Protein AF-A0A0F9EQW7-F1 (afdb_monomer_lite)

Sequence (536 aa):
RAENLTVEPVPSEAGFVDAPAVGRGIKGFIRRNFTSRGDLPKTVHDRMIQRDGGVGVTERQIAFTLRDFRKAQRKVHGIGRGVPEGDRVVLDRALKGEIPIERIPEPFRPIITRMRNEVDTLSRRLIDSGAIEGELEATIEQNIGSYATRSYRVFDDPDWALKVSQDVRNKAKALLRSEFPNSSEEEIAGLIEALLYRGKEAGSPVGLMGKLGSKDLSILKRRKDIPPEIRALYGEHTDAKVNYARSATRMAHLIENHHFLTDVRREGLGEFFFEKPTVRGANQFKAQIASGGSKTLEPLNGLFTTPEIKRAFEEIGAPQQLPDWLRHYMKVNGFVKFSKTVLSMLTHVRNTTANVGFATANGLWRVTKSADALRAIGANTGITDIISSPKNITRWRDYFLKLQRLRVVDESARAGELGDVLADAIKGNLSDPGRSPAVRVLSVGSKFVKSLYRAEDDVWKVFAFENELARYGAAKPEWSVDRLEAHVAEIVRNTHPTYSLVPRGVKMLRRFPLVGNFVSFPSEVARTMYHTLRLT

Foldseek 3Di:
DDDDDDDDDDDDPDDDDDDPPVVVVVVLVCQQFQFLQRLDDPQLSVLVVLLVLLLLLLLLVLLLLLVLVVVLCCVPPNPPDDQPPVLQLVLQCVLQVVDPLVPHDPSCSVSSVVLLVLLLVLLVLCLVLPLDDDPVNVVSVVSRNHGQDWDFLLQPQLCLQVVQDPVLLVLQLVVVCVQCVPDDPVVSNVLLVLLSVVSPVDNDPVVSQDDDPPDGSVSCQDVNHHDPSSRSSRHTDSGNSLSSLVSSSVSSNSSSLSVSLVSCCVVPYVPFKYLDFDDDDPFTQAAQLADQPDSNNPPSHNITGGPRNSVVSVVVPDDPDDDVVLVVVCVVVVVVVCCVALVDPVNLVVLLVVLVVLCVLLVLDPVVLLVLLLLLLCLSLVVCVVVDDPVSSVVSSVVNSVCSSLVLADSPSCVASSVVSNVCSNVDPPPVVPQDPVVVVVVVVSSVSVSVVSSSQSSSSSSQLVSQLVVCCVVCVVDDPVRSSNVSSVLSPQQGQDQSSRGNNLVVLLSDPPRPNCSSVVSSVVRNVVSSVVVD

Organism: NCBI:txid412755

Structure (mmCIF, N/CA/C/O backbone):
data_AF-A0A0F9EQW7-F1
#
_entry.id   AF-A0A0F9EQW7-F1
#
loop_
_atom_site.group_PDB
_atom_site.id
_atom_site.type_symbol
_atom_site.label_atom_id
_atom_site.label_alt_id
_atom_site.label_comp_id
_atom_site.label_asym_id
_atom_site.label_entity_id
_atom_site.label_seq_id
_atom_site.pdbx_PDB_ins_code
_atom_site.Cartn_x
_atom_site.Cartn_y
_atom_site.Cartn_z
_atom_site.occupancy
_atom_site.B_iso_or_equiv
_atom_site.auth_seq_id
_atom_site.auth_comp_id
_atom_site.auth_asym_id
_atom_site.auth_atom_id
_atom_site.pdbx_PDB_model_num
ATOM 1 N N . ARG A 1 1 ? -16.877 -64.148 2.668 1.00 39.12 1 ARG A N 1
ATOM 2 C CA . ARG A 1 1 ? -16.999 -63.938 4.128 1.00 39.12 1 ARG A CA 1
ATOM 3 C C . ARG A 1 1 ? -16.546 -62.519 4.396 1.00 39.12 1 ARG A C 1
ATOM 5 O O . ARG A 1 1 ? -15.399 -62.214 4.116 1.00 39.12 1 ARG A O 1
ATOM 12 N N . ALA A 1 2 ? -17.491 -61.659 4.758 1.00 36.69 2 ALA A N 1
ATOM 13 C CA . ALA A 1 2 ? -17.244 -60.273 5.115 1.00 36.69 2 ALA A CA 1
ATOM 14 C C . ALA A 1 2 ? -16.645 -60.233 6.525 1.00 36.69 2 ALA A C 1
ATOM 16 O O . ALA A 1 2 ? -17.233 -60.808 7.438 1.00 36.69 2 ALA A O 1
ATOM 17 N N . GLU A 1 3 ? -15.503 -59.575 6.688 1.00 34.94 3 GLU A N 1
ATOM 18 C CA . GLU A 1 3 ? -14.986 -59.193 7.998 1.00 34.94 3 GLU A CA 1
ATOM 19 C C . GLU A 1 3 ? -15.052 -57.671 8.104 1.00 34.94 3 GLU A C 1
ATOM 21 O O . GLU A 1 3 ? -14.433 -56.931 7.341 1.00 34.94 3 GLU A O 1
ATOM 26 N N . ASN A 1 4 ? -15.906 -57.237 9.028 1.00 34.81 4 ASN A N 1
ATOM 27 C CA . ASN A 1 4 ? -16.093 -55.864 9.455 1.00 34.81 4 ASN A CA 1
ATOM 28 C C . ASN A 1 4 ? -14.794 -55.332 10.072 1.00 34.81 4 ASN A C 1
ATOM 30 O O . ASN A 1 4 ? -14.435 -55.725 11.179 1.00 34.81 4 ASN A O 1
ATOM 34 N N . LEU A 1 5 ? -14.146 -54.380 9.404 1.00 33.84 5 LEU A N 1
ATOM 35 C CA . LEU A 1 5 ? -13.235 -53.440 10.053 1.00 33.84 5 LEU A CA 1
ATOM 36 C C . LEU A 1 5 ? -14.008 -52.145 10.289 1.00 33.84 5 LEU A C 1
ATOM 38 O O . LEU A 1 5 ? -14.169 -51.306 9.404 1.00 33.84 5 LEU A O 1
ATOM 42 N N . THR A 1 6 ? -14.553 -52.035 11.495 1.00 29.61 6 THR A N 1
ATOM 43 C CA . THR A 1 6 ? -15.128 -50.812 12.047 1.00 29.61 6 THR A CA 1
ATOM 44 C C . THR A 1 6 ? -14.063 -49.722 12.076 1.00 29.61 6 THR A C 1
ATOM 46 O O . THR A 1 6 ? -13.069 -49.831 12.791 1.00 29.61 6 THR A O 1
ATOM 49 N N . VAL A 1 7 ? -14.276 -48.673 11.285 1.00 35.72 7 VAL A N 1
ATOM 50 C CA . VAL A 1 7 ? -13.519 -47.422 11.355 1.00 35.72 7 VAL A CA 1
ATOM 51 C C . VAL A 1 7 ? -13.920 -46.721 12.651 1.00 35.72 7 VAL A C 1
ATOM 53 O O . VAL A 1 7 ? -15.064 -46.288 12.790 1.00 35.72 7 VAL A O 1
ATOM 56 N N . GLU A 1 8 ? -13.001 -46.633 13.612 1.00 28.48 8 GLU A N 1
ATOM 57 C CA . GLU A 1 8 ? -13.180 -45.761 14.773 1.00 28.48 8 GLU A CA 1
ATOM 58 C C . GLU A 1 8 ? -13.304 -44.300 14.305 1.00 28.48 8 GLU A C 1
ATOM 60 O O . GLU A 1 8 ? -12.510 -43.848 13.471 1.00 28.48 8 GLU A O 1
ATOM 65 N N . PRO A 1 9 ? -14.285 -43.530 14.807 1.00 30.08 9 PRO A N 1
ATOM 66 C CA . PRO A 1 9 ? -14.371 -42.115 14.500 1.00 30.08 9 PRO A CA 1
ATOM 67 C C . PRO A 1 9 ? -13.188 -41.371 15.129 1.00 30.08 9 PRO A C 1
ATOM 69 O O . PRO A 1 9 ? -12.926 -41.469 16.327 1.00 30.08 9 PRO A O 1
ATOM 72 N N . VAL A 1 10 ? -12.503 -40.575 14.305 1.00 36.09 10 VAL A N 1
ATOM 73 C CA . VAL A 1 10 ? -11.560 -39.537 14.745 1.00 36.09 10 VAL A CA 1
ATOM 74 C C . VAL A 1 10 ? -12.247 -38.689 15.826 1.00 36.09 10 VAL A C 1
ATOM 76 O O . VAL A 1 10 ? -13.376 -38.247 15.590 1.00 36.09 10 VAL A O 1
ATOM 79 N N . PRO A 1 11 ? -11.620 -38.423 16.988 1.00 27.17 11 PRO A N 1
ATOM 80 C CA . PRO A 1 11 ? -12.266 -37.642 18.029 1.00 27.17 11 PRO A CA 1
ATOM 81 C C . PRO A 1 11 ? -12.545 -36.232 17.504 1.00 27.17 11 PRO A C 1
ATOM 83 O O . PRO A 1 11 ? -11.625 -35.467 17.210 1.00 27.17 11 PRO A O 1
ATOM 86 N N . SER A 1 12 ? -13.824 -35.878 17.396 1.00 31.84 12 SER A N 1
ATOM 87 C CA . SER A 1 12 ? -14.252 -34.482 17.356 1.00 31.84 12 SER A CA 1
ATOM 88 C C . SER A 1 12 ? -13.705 -33.774 18.596 1.00 31.84 12 SER A C 1
ATOM 90 O O . SER A 1 12 ? -13.761 -34.353 19.680 1.00 31.84 12 SER A O 1
ATOM 92 N N . GLU A 1 13 ? -13.202 -32.543 18.459 1.00 36.72 13 GLU A N 1
ATOM 93 C CA . GLU A 1 13 ? -12.720 -31.679 19.552 1.00 36.72 13 GLU A CA 1
ATOM 94 C C . GLU A 1 13 ? -13.833 -31.331 20.574 1.00 36.72 13 GLU A C 1
ATOM 96 O O . GLU A 1 13 ? -14.251 -30.184 20.717 1.00 36.72 13 GLU A O 1
ATOM 101 N N . ALA A 1 14 ? -14.313 -32.321 21.319 1.00 37.91 14 ALA A N 1
ATOM 102 C CA . ALA A 1 14 ? -15.240 -32.192 22.430 1.00 37.91 14 ALA A CA 1
ATOM 103 C C . ALA A 1 14 ? -14.609 -32.880 23.645 1.00 37.91 14 ALA A C 1
ATOM 105 O O . ALA A 1 14 ? -14.665 -34.096 23.797 1.00 37.91 14 ALA A O 1
ATOM 106 N N . GLY A 1 15 ? -13.950 -32.085 24.489 1.00 26.22 15 GLY A N 1
ATOM 107 C CA . GLY A 1 15 ? -13.305 -32.582 25.704 1.00 26.22 15 GLY A CA 1
ATOM 108 C C . GLY A 1 15 ? -12.358 -31.578 26.355 1.00 26.22 15 GLY A C 1
ATOM 109 O O . GLY A 1 15 ? -11.240 -31.931 26.714 1.00 26.22 15 GLY A O 1
ATOM 110 N N . PHE A 1 16 ? -12.759 -30.310 26.490 1.00 32.38 16 PHE A N 1
ATOM 111 C CA . PHE A 1 16 ? -12.023 -29.377 27.348 1.00 32.38 16 PHE A CA 1
ATOM 112 C C . PHE A 1 16 ? -12.443 -29.602 28.802 1.00 32.38 16 PHE A C 1
ATOM 114 O O . PHE A 1 16 ? -13.450 -29.067 29.253 1.00 32.38 16 PHE A O 1
ATOM 121 N N . VAL A 1 17 ? -11.652 -30.403 29.517 1.00 34.38 17 VAL A N 1
ATOM 122 C CA . VAL A 1 17 ? -11.672 -30.501 30.982 1.00 34.38 17 VAL A CA 1
ATOM 123 C C . VAL A 1 17 ? -11.452 -29.104 31.576 1.00 34.38 17 VAL A C 1
ATOM 125 O O . VAL A 1 17 ? -10.574 -28.360 31.125 1.00 34.38 17 VAL A O 1
ATOM 128 N N . ASP A 1 18 ? -12.275 -28.748 32.564 1.00 38.03 18 ASP A N 1
ATOM 129 C CA . ASP A 1 18 ? -12.286 -27.457 33.250 1.00 38.03 18 ASP A CA 1
ATOM 130 C C . ASP A 1 18 ? -10.899 -27.065 33.780 1.00 38.03 18 ASP A C 1
ATOM 132 O O . ASP A 1 18 ? -10.414 -27.570 34.792 1.00 38.03 18 ASP A O 1
ATOM 136 N N . ALA A 1 19 ? -10.257 -26.108 33.107 1.00 32.34 19 ALA A N 1
ATOM 137 C CA . ALA A 1 19 ? -9.065 -25.458 33.629 1.00 32.34 19 ALA A CA 1
ATOM 138 C C . ALA A 1 19 ? -9.470 -24.316 34.589 1.00 32.34 19 ALA A C 1
ATOM 140 O O . ALA A 1 19 ? -10.316 -23.480 34.224 1.00 32.34 19 ALA A O 1
ATOM 141 N N . PRO A 1 20 ? -8.843 -24.207 35.780 1.00 34.97 20 PRO A N 1
ATOM 142 C CA . PRO A 1 20 ? -9.132 -23.145 36.743 1.00 34.97 20 PRO A CA 1
ATOM 143 C C . PRO A 1 20 ? -8.942 -21.756 36.113 1.00 34.97 20 PRO A C 1
ATOM 145 O O . PRO A 1 20 ? -8.148 -21.579 35.185 1.00 34.97 20 PRO A O 1
ATOM 148 N N . ALA A 1 21 ? -9.668 -20.748 36.611 1.00 47.06 21 ALA A N 1
ATOM 149 C CA . ALA A 1 21 ? -9.691 -19.382 36.061 1.00 47.06 21 ALA A CA 1
ATOM 150 C C . ALA A 1 21 ? -8.286 -18.769 35.843 1.00 47.06 21 ALA A C 1
ATOM 152 O O . ALA A 1 21 ? -8.074 -18.018 34.889 1.00 47.06 21 ALA A O 1
ATOM 153 N N . VAL A 1 22 ? -7.304 -19.169 36.660 1.00 39.69 22 VAL A N 1
ATOM 154 C CA . VAL A 1 22 ? -5.884 -18.789 36.547 1.00 39.69 22 VAL A CA 1
ATOM 155 C C . VAL A 1 22 ? -5.234 -19.323 35.255 1.00 39.69 22 VAL A C 1
ATOM 157 O O . VAL A 1 22 ? -4.518 -18.592 34.569 1.00 39.69 22 VAL A O 1
ATOM 160 N N . GLY A 1 23 ? -5.544 -20.559 34.847 1.00 45.44 23 GLY A N 1
ATOM 161 C CA . GLY A 1 23 ? -5.046 -21.166 33.605 1.00 45.44 23 GLY A CA 1
ATOM 162 C C . GLY A 1 23 ? -5.642 -20.535 32.341 1.00 45.44 23 GLY A C 1
ATOM 163 O O . GLY A 1 23 ? -4.956 -20.406 31.323 1.00 45.44 23 GLY A O 1
ATOM 164 N N . ARG A 1 24 ? -6.892 -20.052 32.413 1.00 55.62 24 ARG A N 1
ATOM 165 C CA . ARG A 1 24 ? -7.529 -19.288 31.323 1.00 55.62 24 ARG A CA 1
ATOM 166 C C . ARG A 1 24 ? -6.848 -17.935 31.088 1.00 55.62 24 ARG A C 1
ATOM 168 O O . ARG A 1 24 ? -6.646 -17.561 29.932 1.00 55.62 24 ARG A O 1
ATOM 175 N N . GLY A 1 25 ? -6.428 -17.247 32.154 1.00 63.88 25 GLY A N 1
ATOM 176 C CA . GLY A 1 25 ? -5.694 -15.978 32.065 1.00 63.88 25 GLY A CA 1
ATOM 177 C C . GLY A 1 25 ? -4.336 -16.117 31.370 1.00 63.88 25 GLY A C 1
ATOM 178 O O . GLY A 1 25 ? -4.038 -15.371 30.436 1.00 63.88 25 GLY A O 1
ATOM 179 N N . ILE A 1 26 ? -3.547 -17.124 31.761 1.00 68.94 26 ILE A N 1
ATOM 180 C CA . ILE A 1 26 ? -2.220 -17.389 31.181 1.00 68.94 26 ILE A CA 1
ATOM 181 C C . ILE A 1 26 ? -2.340 -17.841 29.720 1.00 68.94 26 ILE A C 1
ATOM 183 O O . ILE A 1 26 ? -1.664 -17.294 28.847 1.00 68.94 26 ILE A O 1
ATOM 187 N N . LYS A 1 27 ? -3.242 -18.784 29.412 1.00 72.25 27 LYS A N 1
ATOM 188 C CA . LYS A 1 27 ? -3.458 -19.262 28.035 1.00 72.25 27 LYS A CA 1
ATOM 189 C C . LYS A 1 27 ? -3.939 -18.136 27.113 1.00 72.25 27 LYS A C 1
ATOM 191 O O . LYS A 1 27 ? -3.457 -18.022 25.987 1.00 72.25 27 LYS A O 1
ATOM 196 N N . GLY A 1 28 ? -4.837 -17.273 27.596 1.00 73.19 28 GLY A N 1
ATOM 197 C CA . GLY A 1 28 ? -5.285 -16.078 26.877 1.00 73.19 28 GLY A CA 1
ATOM 198 C C . GLY A 1 28 ? -4.156 -15.070 26.645 1.00 73.19 28 GLY A C 1
ATOM 199 O O . GLY A 1 28 ? -4.008 -14.558 25.537 1.00 73.19 28 GLY A O 1
ATOM 200 N N . PHE A 1 29 ? -3.305 -14.836 27.648 1.00 75.19 29 PHE A N 1
ATOM 201 C CA . PHE A 1 29 ? -2.128 -13.974 27.523 1.00 75.19 29 PHE A CA 1
ATOM 202 C C . PHE A 1 29 ? -1.120 -14.501 26.493 1.00 75.19 29 PHE A C 1
ATOM 204 O O . PHE A 1 29 ? -0.654 -13.727 25.651 1.00 75.19 29 PHE A O 1
ATOM 211 N N . ILE A 1 30 ? -0.822 -15.806 26.523 1.00 75.31 30 ILE A N 1
ATOM 212 C CA . ILE A 1 30 ? 0.076 -16.457 25.560 1.00 75.31 30 ILE A CA 1
ATOM 213 C C . ILE A 1 30 ? -0.504 -16.355 24.152 1.00 75.31 30 ILE A C 1
ATOM 215 O O . ILE A 1 30 ? 0.167 -15.861 23.248 1.00 75.31 30 ILE A O 1
ATOM 219 N N . ARG A 1 31 ? -1.771 -16.749 23.970 1.00 77.44 31 ARG A N 1
ATOM 220 C CA . ARG A 1 31 ? -2.454 -16.679 22.674 1.00 77.44 31 ARG A CA 1
ATOM 221 C C . ARG A 1 31 ? -2.401 -15.262 22.098 1.00 77.44 31 ARG A C 1
ATOM 223 O O . ARG A 1 31 ? -1.979 -15.083 20.960 1.00 77.44 31 ARG A O 1
ATOM 230 N N . ARG A 1 32 ? -2.745 -14.256 22.904 1.00 77.12 32 ARG A N 1
ATOM 231 C CA . ARG A 1 32 ? -2.771 -12.841 22.509 1.00 77.12 32 ARG A CA 1
ATOM 232 C C . ARG A 1 32 ? -1.408 -12.300 22.086 1.00 77.12 32 ARG A C 1
ATOM 234 O O . ARG A 1 32 ? -1.322 -11.549 21.118 1.00 77.12 32 ARG A O 1
ATOM 241 N N . ASN A 1 33 ? -0.354 -12.619 22.835 1.00 74.00 33 ASN A N 1
ATOM 242 C CA . ASN A 1 33 ? 0.941 -11.954 22.676 1.00 74.00 33 ASN A CA 1
ATOM 243 C C . ASN A 1 33 ? 1.956 -12.765 21.869 1.00 74.00 33 ASN A C 1
ATOM 245 O O . ASN A 1 33 ? 2.855 -12.174 21.276 1.00 74.00 33 ASN A O 1
ATOM 249 N N . PHE A 1 34 ? 1.820 -14.086 21.816 1.00 77.31 34 PHE A N 1
ATOM 250 C CA . PHE A 1 34 ? 2.842 -14.984 21.274 1.00 77.31 34 PHE A CA 1
ATOM 251 C C . PHE A 1 34 ? 2.338 -15.865 20.126 1.00 77.31 34 PHE A C 1
ATOM 253 O O . PHE A 1 34 ? 3.071 -16.729 19.660 1.00 77.31 34 PHE A O 1
ATOM 260 N N . THR A 1 35 ? 1.130 -15.614 19.610 1.00 74.75 35 THR A N 1
ATOM 261 C CA . THR A 1 35 ? 0.665 -16.202 18.342 1.00 74.75 35 THR A CA 1
ATOM 262 C C . THR A 1 35 ? 0.465 -15.125 17.278 1.00 74.75 35 THR A C 1
ATOM 264 O O . THR A 1 35 ? 0.201 -13.967 17.607 1.00 74.75 35 THR A O 1
ATOM 267 N N . SER A 1 36 ? 0.587 -15.505 16.003 1.00 70.06 36 SER A N 1
ATOM 268 C CA . SER A 1 36 ? 0.352 -14.621 14.851 1.00 70.06 36 SER A CA 1
ATOM 269 C C . SER A 1 36 ? -1.082 -14.081 14.824 1.00 70.06 36 SER A C 1
ATOM 271 O O . SER A 1 36 ? -1.288 -12.888 14.616 1.00 70.06 36 SER A O 1
ATOM 273 N N . ARG A 1 37 ? -2.058 -14.944 15.135 1.00 74.06 37 ARG A N 1
ATOM 274 C CA . ARG A 1 37 ? -3.490 -14.607 15.157 1.00 74.06 37 ARG A CA 1
ATOM 275 C C . ARG A 1 37 ? -3.949 -13.757 16.338 1.00 74.06 37 ARG A C 1
ATOM 277 O O . ARG A 1 37 ? -4.998 -13.123 16.258 1.00 74.06 37 ARG A O 1
ATOM 284 N N . GLY A 1 38 ? -3.207 -13.761 17.445 1.00 81.50 38 GLY A N 1
ATOM 285 C CA . GLY A 1 38 ? -3.642 -13.108 18.676 1.00 81.50 38 GLY A CA 1
ATOM 286 C C . GLY A 1 38 ? -5.005 -13.630 19.150 1.00 81.50 38 GLY A C 1
ATOM 287 O O . GLY A 1 38 ? -5.216 -14.837 19.260 1.00 81.50 38 GLY A O 1
ATOM 288 N N . ASP A 1 39 ? -5.934 -12.716 19.427 1.00 78.19 39 ASP A N 1
ATOM 289 C CA . ASP A 1 39 ? -7.298 -13.043 19.868 1.00 78.19 39 ASP A CA 1
ATOM 290 C C . ASP A 1 39 ? -8.308 -13.230 18.720 1.00 78.19 39 ASP A C 1
ATOM 292 O O . ASP A 1 39 ? -9.475 -13.524 18.982 1.00 78.19 39 ASP A O 1
ATOM 296 N N . LEU A 1 40 ? -7.883 -13.111 17.457 1.00 79.00 40 LEU A N 1
ATOM 297 C CA . LEU A 1 40 ? -8.771 -13.335 16.317 1.00 79.00 40 LEU A CA 1
ATOM 298 C C . LEU A 1 40 ? -9.123 -14.826 16.156 1.00 79.00 40 LEU A C 1
ATOM 300 O O . LEU A 1 40 ? -8.251 -15.698 16.306 1.00 79.00 40 LEU A O 1
ATOM 304 N N . PRO A 1 41 ? -10.372 -15.144 15.763 1.00 82.50 41 PRO A N 1
ATOM 305 C CA . PRO A 1 41 ? -10.699 -16.450 15.203 1.00 82.50 41 PRO A CA 1
ATOM 306 C C . PRO A 1 41 ? -9.810 -16.758 13.994 1.00 82.50 41 PRO A C 1
ATOM 308 O O . PRO A 1 41 ? -9.388 -15.849 13.277 1.00 82.50 41 PRO A O 1
ATOM 311 N N . LYS A 1 42 ? -9.530 -18.047 13.752 1.00 80.12 42 LYS A N 1
ATOM 312 C CA . LYS A 1 42 ? -8.656 -18.470 12.644 1.00 80.12 42 LYS A CA 1
ATOM 313 C C . LYS A 1 42 ? -9.181 -17.953 11.299 1.00 80.12 42 LYS A C 1
ATOM 315 O O . LYS A 1 42 ? -8.426 -17.334 10.566 1.00 80.12 42 LYS A O 1
ATOM 320 N N . THR A 1 43 ? -10.477 -18.124 11.042 1.00 79.88 43 THR A N 1
ATOM 321 C CA . THR A 1 43 ? -11.149 -17.645 9.824 1.00 79.88 43 THR A CA 1
ATOM 322 C C . THR A 1 43 ? -10.960 -16.142 9.623 1.00 79.88 43 THR A C 1
ATOM 324 O O . THR A 1 43 ? -10.531 -15.715 8.558 1.00 79.88 43 THR A O 1
ATOM 327 N N . VAL A 1 44 ? -11.158 -15.332 10.667 1.00 78.50 44 VAL A N 1
ATOM 328 C CA . VAL A 1 44 ? -10.957 -13.873 10.603 1.00 78.50 44 VAL A CA 1
ATOM 329 C C . VAL A 1 44 ? -9.499 -13.512 10.327 1.00 78.50 44 VAL A C 1
ATOM 331 O O . VAL A 1 44 ? -9.221 -12.642 9.506 1.00 78.50 44 VAL A O 1
ATOM 334 N N . HIS A 1 45 ? -8.556 -14.176 10.993 1.00 77.69 45 HIS A N 1
ATOM 335 C CA . HIS A 1 45 ? -7.133 -13.955 10.752 1.00 77.69 45 HIS A CA 1
ATOM 336 C C . HIS A 1 45 ? -6.732 -14.328 9.317 1.00 77.69 45 HIS A C 1
ATOM 338 O O . HIS A 1 45 ? -5.992 -13.585 8.676 1.00 77.69 45 HIS A O 1
ATOM 344 N N . ASP A 1 46 ? -7.262 -15.426 8.784 1.00 77.56 46 ASP A N 1
ATOM 345 C CA . ASP A 1 46 ? -6.995 -15.864 7.415 1.00 77.56 46 ASP A CA 1
ATOM 346 C C . ASP A 1 46 ? -7.597 -14.881 6.394 1.00 77.56 46 ASP A C 1
ATOM 348 O O . ASP A 1 46 ? -6.931 -14.529 5.420 1.00 77.56 46 ASP A O 1
ATOM 352 N N . ARG A 1 47 ? -8.795 -14.333 6.652 1.00 80.88 47 ARG A N 1
ATOM 353 C CA . ARG A 1 47 ? -9.399 -13.258 5.839 1.00 80.88 47 ARG A CA 1
ATOM 354 C C . ARG A 1 47 ? -8.611 -11.950 5.918 1.00 80.88 47 ARG A C 1
ATOM 356 O O . ARG A 1 47 ? -8.439 -11.283 4.902 1.00 80.88 47 ARG A O 1
ATOM 363 N N . MET A 1 48 ? -8.053 -11.606 7.079 1.00 75.69 48 MET A N 1
ATOM 364 C CA . MET A 1 48 ? -7.140 -10.463 7.220 1.00 75.69 48 MET A CA 1
ATOM 365 C C . MET A 1 48 ? -5.869 -10.685 6.384 1.00 75.69 48 MET A C 1
ATOM 367 O O . MET A 1 48 ? -5.416 -9.788 5.671 1.00 75.69 48 MET A O 1
ATOM 371 N N . ILE A 1 49 ? -5.344 -11.916 6.387 1.00 74.12 49 ILE A N 1
ATOM 372 C CA . ILE A 1 49 ? -4.252 -12.324 5.500 1.00 74.12 49 ILE A CA 1
ATOM 373 C C . ILE A 1 49 ? -4.688 -12.339 4.023 1.00 74.12 49 ILE A C 1
ATOM 375 O O . ILE A 1 49 ? -3.864 -12.166 3.139 1.00 74.12 49 ILE A O 1
ATOM 379 N N . GLN A 1 50 ? -5.948 -12.475 3.655 1.00 81.50 50 GLN A N 1
ATOM 380 C CA . GLN A 1 50 ? -6.317 -12.303 2.242 1.00 81.50 50 GLN A CA 1
ATOM 381 C C . GLN A 1 50 ? -6.370 -10.821 1.866 1.00 81.50 50 GLN A C 1
ATOM 383 O O . GLN A 1 50 ? -5.754 -10.414 0.882 1.00 81.50 50 GLN A O 1
ATOM 388 N N . ARG A 1 51 ? -6.982 -10.010 2.732 1.00 83.25 51 ARG A N 1
ATOM 389 C CA . ARG A 1 51 ? -7.111 -8.560 2.582 1.00 83.25 51 ARG A CA 1
ATOM 390 C C . ARG A 1 51 ? -5.784 -7.856 2.328 1.00 83.25 51 ARG A C 1
ATOM 392 O O . ARG A 1 51 ? -5.655 -7.164 1.321 1.00 83.25 51 ARG A O 1
ATOM 399 N N . ASP A 1 52 ? -4.788 -8.007 3.213 1.00 74.62 52 ASP A N 1
ATOM 400 C CA . ASP A 1 52 ? -3.533 -7.263 2.986 1.00 74.62 52 ASP A CA 1
ATOM 401 C C . ASP A 1 52 ? -2.810 -7.763 1.716 1.00 74.62 52 ASP A C 1
ATOM 403 O O . ASP A 1 52 ? -2.157 -6.973 1.043 1.00 74.62 52 ASP A O 1
ATOM 407 N N . GLY A 1 53 ? -3.068 -9.014 1.304 1.00 78.38 53 GLY A N 1
ATOM 408 C CA . GLY A 1 53 ? -2.609 -9.636 0.059 1.00 78.38 53 GLY A CA 1
ATOM 409 C C . GLY A 1 53 ? -3.114 -8.889 -1.156 1.00 78.38 53 GLY A C 1
ATOM 410 O O . GLY A 1 53 ? -2.326 -8.428 -1.986 1.00 78.38 53 GLY A O 1
ATOM 411 N N . GLY A 1 54 ? -4.434 -8.719 -1.231 1.00 84.62 54 GLY A N 1
ATOM 412 C CA . GLY A 1 54 ? -5.088 -7.960 -2.294 1.00 84.62 54 GLY A CA 1
ATOM 413 C C . GLY A 1 54 ? -4.612 -6.506 -2.351 1.00 84.62 54 GLY A C 1
ATOM 414 O O . GLY A 1 54 ? -4.258 -6.001 -3.427 1.00 84.62 54 GLY A O 1
ATOM 415 N N . VAL A 1 55 ? -4.488 -5.857 -1.186 1.00 81.56 55 VAL A N 1
ATOM 416 C CA . VAL A 1 55 ? -3.943 -4.494 -1.075 1.00 81.56 55 VAL A CA 1
ATOM 417 C C . VAL A 1 55 ? -2.517 -4.449 -1.611 1.00 81.56 55 VAL A C 1
ATOM 419 O O . VAL A 1 55 ? -2.194 -3.627 -2.468 1.00 81.56 55 VAL A O 1
ATOM 422 N N . GLY A 1 56 ? -1.659 -5.349 -1.141 1.00 82.94 56 GLY A N 1
ATOM 423 C CA . GLY A 1 56 ? -0.254 -5.382 -1.496 1.00 82.94 56 GLY A CA 1
ATOM 424 C C . GLY A 1 56 ? -0.032 -5.617 -2.985 1.00 82.94 56 GLY A C 1
ATOM 425 O O . GLY A 1 56 ? 0.862 -5.001 -3.569 1.00 82.94 56 GLY A O 1
ATOM 426 N N . VAL A 1 57 ? -0.822 -6.491 -3.610 1.00 88.44 57 VAL A N 1
ATOM 427 C CA . VAL A 1 57 ? -0.763 -6.768 -5.054 1.00 88.44 57 VAL A CA 1
ATOM 428 C C . VAL A 1 57 ? -1.079 -5.507 -5.849 1.00 88.44 57 VAL A C 1
ATOM 430 O O . VAL A 1 57 ? -0.347 -5.163 -6.778 1.00 88.44 57 VAL A O 1
ATOM 433 N N . THR A 1 58 ? -2.112 -4.770 -5.442 1.00 88.88 58 THR A N 1
ATOM 434 C CA . THR A 1 58 ? -2.475 -3.507 -6.091 1.00 88.88 58 THR A CA 1
ATOM 435 C C . THR A 1 58 ? -1.402 -2.439 -5.865 1.00 88.88 58 THR A C 1
ATOM 437 O O . THR A 1 58 ? -0.949 -1.806 -6.816 1.00 88.88 58 THR A O 1
ATOM 440 N N . GLU A 1 59 ? -0.896 -2.289 -4.637 1.00 86.25 59 GLU A N 1
ATOM 441 C CA . GLU A 1 59 ? 0.210 -1.372 -4.327 1.00 86.25 59 GLU A CA 1
ATOM 442 C C . GLU A 1 59 ? 1.491 -1.713 -5.115 1.00 86.25 59 GLU A C 1
ATOM 444 O O . GLU A 1 59 ? 2.241 -0.819 -5.520 1.00 86.25 59 GLU A O 1
ATOM 449 N N . ARG A 1 60 ? 1.749 -3.002 -5.372 1.00 87.88 60 ARG A N 1
ATOM 450 C CA . ARG A 1 60 ? 2.881 -3.457 -6.189 1.00 87.88 60 ARG A CA 1
ATOM 451 C C . ARG A 1 60 ? 2.695 -3.110 -7.659 1.00 87.88 60 ARG A C 1
ATOM 453 O O . ARG A 1 60 ? 3.642 -2.620 -8.275 1.00 87.88 60 ARG A O 1
ATOM 460 N N . GLN A 1 61 ? 1.498 -3.320 -8.200 1.00 91.38 61 GLN A N 1
ATOM 461 C CA . GLN A 1 61 ? 1.158 -2.899 -9.557 1.00 91.38 61 GLN A CA 1
ATOM 462 C C . GLN A 1 61 ? 1.353 -1.383 -9.717 1.00 91.38 61 GLN A C 1
ATOM 464 O O . GLN A 1 61 ? 2.043 -0.944 -10.639 1.00 91.38 61 GLN A O 1
ATOM 469 N N . ILE A 1 62 ? 0.881 -0.595 -8.743 1.00 90.00 62 ILE A N 1
ATOM 470 C CA . ILE A 1 62 ? 1.111 0.854 -8.683 1.00 90.00 62 ILE A CA 1
ATOM 471 C C . ILE A 1 62 ? 2.606 1.175 -8.709 1.00 90.00 62 ILE A C 1
ATOM 473 O O . ILE A 1 62 ? 3.055 2.023 -9.481 1.00 90.00 62 ILE A O 1
ATOM 477 N N . ALA A 1 63 ? 3.415 0.470 -7.916 1.00 87.88 63 ALA A N 1
ATOM 478 C CA . ALA A 1 63 ? 4.861 0.662 -7.904 1.00 87.88 63 ALA A CA 1
ATOM 479 C C . ALA A 1 63 ? 5.522 0.350 -9.263 1.00 87.88 63 ALA A C 1
ATOM 481 O O . ALA A 1 63 ? 6.452 1.059 -9.656 1.00 87.88 63 ALA A O 1
ATOM 482 N N . PHE A 1 64 ? 5.055 -0.663 -10.001 1.00 90.50 64 PHE A N 1
ATOM 483 C CA . PHE A 1 64 ? 5.541 -0.954 -11.355 1.00 90.50 64 PHE A CA 1
ATOM 484 C C . PHE A 1 64 ? 5.190 0.157 -12.344 1.00 90.50 64 PHE A C 1
ATOM 486 O O . PHE A 1 64 ? 6.068 0.615 -13.079 1.00 90.50 64 PHE A O 1
ATOM 493 N N . THR A 1 65 ? 3.950 0.641 -12.315 1.00 93.06 65 THR A N 1
ATOM 494 C CA . THR A 1 65 ? 3.491 1.740 -13.173 1.00 93.06 65 THR A CA 1
ATOM 495 C C . THR A 1 65 ? 4.239 3.043 -12.867 1.00 93.06 65 THR A C 1
ATOM 497 O O . THR A 1 65 ? 4.727 3.710 -13.781 1.00 93.06 65 THR A O 1
ATOM 500 N N . LEU A 1 66 ? 4.454 3.369 -11.587 1.00 91.00 66 LEU A N 1
ATOM 501 C CA . LEU A 1 66 ? 5.257 4.524 -11.166 1.00 91.00 66 LEU A CA 1
ATOM 502 C C . LEU A 1 66 ? 6.732 4.406 -11.576 1.00 91.00 66 LEU A C 1
ATOM 504 O O . LEU A 1 66 ? 7.341 5.405 -11.969 1.00 91.00 66 LEU A O 1
ATOM 508 N N . ARG A 1 67 ? 7.314 3.202 -11.536 1.00 88.38 67 ARG A N 1
ATOM 509 C CA . ARG A 1 67 ? 8.685 2.981 -12.017 1.00 88.38 67 ARG A CA 1
ATOM 510 C C . ARG A 1 67 ? 8.793 3.227 -13.512 1.00 88.38 67 ARG A C 1
ATOM 512 O O . ARG A 1 67 ? 9.729 3.890 -13.957 1.00 88.38 67 ARG A O 1
ATOM 519 N N . ASP A 1 68 ? 7.853 2.695 -14.285 1.00 91.31 68 ASP A N 1
ATOM 520 C CA . ASP A 1 68 ? 7.827 2.906 -15.728 1.00 91.31 68 ASP A CA 1
ATOM 521 C C . ASP A 1 68 ? 7.633 4.400 -16.041 1.00 91.31 68 ASP A C 1
ATOM 523 O O . ASP A 1 68 ? 8.351 4.932 -16.890 1.00 91.31 68 ASP A O 1
ATOM 527 N N . PHE A 1 69 ? 6.804 5.117 -15.267 1.00 92.38 69 PHE A N 1
ATOM 528 C CA . PHE A 1 69 ? 6.693 6.580 -15.344 1.00 92.38 69 PHE A CA 1
ATOM 529 C C . PHE A 1 69 ? 8.042 7.269 -15.120 1.00 92.38 69 PHE A C 1
ATOM 531 O O . PHE A 1 69 ? 8.430 8.145 -15.892 1.00 92.38 69 PHE A O 1
ATOM 538 N N . ARG A 1 70 ? 8.807 6.868 -14.095 1.00 88.31 70 ARG A N 1
ATOM 539 C CA . ARG A 1 70 ? 10.151 7.427 -13.856 1.00 88.31 70 ARG A CA 1
ATOM 540 C C . ARG A 1 70 ? 11.111 7.136 -15.006 1.00 88.31 70 ARG A C 1
ATOM 542 O O . ARG A 1 70 ? 11.959 7.975 -15.302 1.00 88.31 70 ARG A O 1
ATOM 549 N N . LYS A 1 71 ? 11.010 5.976 -15.660 1.00 87.94 71 LYS A N 1
ATOM 550 C CA . LYS A 1 71 ? 11.816 5.681 -16.855 1.00 87.94 71 LYS A CA 1
ATOM 551 C C . LYS A 1 71 ? 11.442 6.597 -18.018 1.00 87.94 71 LYS A C 1
ATOM 553 O O . LYS A 1 71 ? 12.348 7.131 -18.650 1.00 87.94 71 LYS A O 1
ATOM 558 N N . ALA A 1 72 ? 10.151 6.819 -18.269 1.00 91.00 72 ALA A N 1
ATOM 559 C CA . ALA A 1 72 ? 9.696 7.776 -19.279 1.00 91.00 72 ALA A CA 1
ATOM 560 C C . ALA A 1 72 ? 10.179 9.197 -18.967 1.00 91.00 72 ALA A C 1
ATOM 562 O O . ALA A 1 72 ? 10.773 9.843 -19.824 1.00 91.00 72 ALA A O 1
ATOM 563 N N . GLN A 1 73 ? 10.069 9.626 -17.708 1.00 89.38 73 GLN A N 1
ATOM 564 C CA . GLN A 1 73 ? 10.615 10.900 -17.241 1.00 89.38 73 GLN A CA 1
ATOM 565 C C . GLN A 1 73 ? 12.115 11.032 -17.538 1.00 89.38 73 GLN A C 1
ATOM 567 O O . GLN A 1 73 ? 12.541 12.069 -18.036 1.00 89.38 73 GLN A O 1
ATOM 572 N N . ARG A 1 74 ? 12.921 9.992 -17.276 1.00 87.56 74 ARG A N 1
ATOM 573 C CA . ARG A 1 74 ? 14.362 10.007 -17.589 1.00 87.56 74 ARG A CA 1
ATOM 574 C C . ARG A 1 74 ? 14.636 10.100 -19.089 1.00 87.56 74 ARG A C 1
ATOM 576 O O . ARG A 1 74 ? 15.603 10.752 -19.463 1.00 87.56 74 ARG A O 1
ATOM 583 N N . LYS A 1 75 ? 13.814 9.458 -19.925 1.00 89.00 75 LYS A N 1
ATOM 584 C CA . LYS A 1 75 ? 13.935 9.525 -21.389 1.00 89.00 75 LYS A CA 1
ATOM 585 C C . LYS A 1 75 ? 13.607 10.918 -21.932 1.00 89.00 75 LYS A C 1
ATOM 587 O O . LYS A 1 75 ? 14.303 11.381 -22.820 1.00 89.00 75 LYS A O 1
ATOM 592 N N . VAL A 1 76 ? 12.576 11.573 -21.393 1.00 88.56 76 VAL A N 1
ATOM 593 C CA . VAL A 1 76 ? 12.101 12.878 -21.888 1.00 88.56 76 VAL A CA 1
ATOM 594 C C . VAL A 1 76 ? 12.913 14.043 -21.317 1.00 88.56 76 VAL A C 1
ATOM 596 O O . 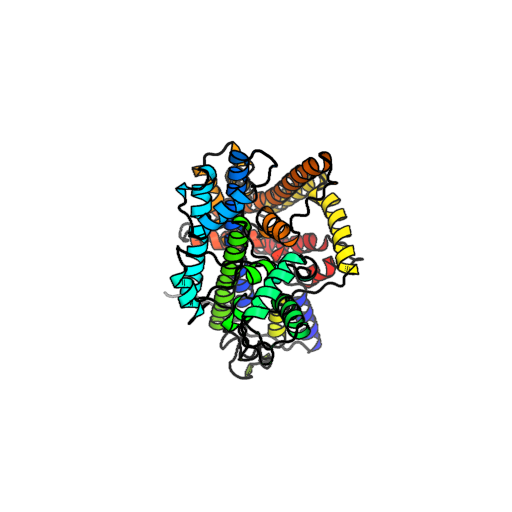VAL A 1 76 ? 13.297 14.943 -22.053 1.00 88.56 76 VAL A O 1
ATOM 599 N N . HIS A 1 77 ? 13.202 14.035 -20.013 1.00 86.25 77 HIS A N 1
ATOM 600 C CA . HIS A 1 77 ? 13.806 15.184 -19.320 1.00 86.25 77 HIS A CA 1
ATOM 601 C C . HIS A 1 77 ? 15.264 14.962 -18.899 1.00 86.25 77 HIS A C 1
ATOM 603 O O . HIS A 1 77 ? 15.905 15.885 -18.400 1.00 86.25 77 HIS A O 1
ATOM 609 N N . GLY A 1 78 ? 15.809 13.758 -19.079 1.00 78.19 78 GLY A N 1
ATOM 610 C CA . GLY A 1 78 ? 17.157 13.399 -18.644 1.00 78.19 78 GLY A CA 1
ATOM 611 C C . GLY A 1 78 ? 17.236 12.875 -17.205 1.00 78.19 78 GLY A C 1
ATOM 612 O O . GLY A 1 78 ? 16.308 12.968 -16.395 1.00 78.19 78 GLY A O 1
ATOM 613 N N . ILE A 1 79 ? 18.377 12.268 -16.873 1.00 75.19 79 ILE A N 1
ATOM 614 C CA . ILE A 1 79 ? 18.599 11.599 -15.585 1.00 75.19 79 ILE A CA 1
ATOM 615 C C . ILE A 1 79 ? 18.679 12.631 -14.451 1.00 75.19 79 ILE A C 1
ATOM 617 O O . ILE A 1 79 ? 19.412 13.611 -14.528 1.00 75.19 79 ILE A O 1
ATOM 621 N N . GLY A 1 80 ? 17.934 12.392 -13.368 1.00 65.56 80 GLY A N 1
ATOM 622 C CA . GLY A 1 80 ? 17.976 13.223 -12.159 1.00 65.56 80 GLY A CA 1
ATOM 623 C C . GLY A 1 80 ? 17.212 14.547 -12.250 1.00 65.56 80 GLY A C 1
ATOM 624 O O . GLY A 1 80 ? 17.168 15.272 -11.257 1.00 65.56 80 GLY A O 1
ATOM 625 N N . ARG A 1 81 ? 16.582 14.853 -13.393 1.00 70.06 81 ARG A N 1
ATOM 626 C CA . ARG A 1 81 ? 15.719 16.030 -13.551 1.00 70.06 81 ARG A CA 1
ATOM 627 C C . ARG A 1 81 ? 14.266 15.691 -13.217 1.00 70.06 81 ARG A C 1
ATOM 629 O O . ARG A 1 81 ? 13.765 14.624 -13.578 1.00 70.06 81 ARG A O 1
ATOM 636 N N . GLY A 1 82 ? 13.605 16.583 -12.479 1.00 71.25 82 GLY A N 1
ATOM 637 C CA . GLY A 1 82 ? 12.162 16.521 -12.228 1.00 71.25 82 GLY A CA 1
ATOM 638 C C . GLY A 1 82 ? 11.363 16.749 -13.514 1.00 71.25 82 GLY A C 1
ATOM 639 O O . GLY A 1 82 ? 11.901 17.280 -14.480 1.00 71.25 82 GLY A O 1
ATOM 640 N N . VAL A 1 83 ? 10.086 16.362 -13.517 1.00 77.00 83 VAL A N 1
ATOM 641 C CA . VAL A 1 83 ? 9.156 16.813 -14.562 1.00 77.00 83 VAL A CA 1
ATOM 642 C C . VAL A 1 83 ? 8.906 18.311 -14.324 1.00 77.00 83 VAL A C 1
ATOM 644 O O . VAL A 1 83 ? 8.546 18.658 -13.191 1.00 77.00 83 VAL A O 1
ATOM 647 N N . PRO A 1 84 ? 9.123 19.190 -15.319 1.00 82.81 84 PRO A N 1
ATOM 648 C CA . PRO A 1 84 ? 8.788 20.609 -15.215 1.00 82.81 84 PRO A CA 1
ATOM 649 C C . PRO A 1 84 ? 7.329 20.816 -14.796 1.00 82.81 84 PRO A C 1
ATOM 651 O O . PRO A 1 84 ? 6.472 19.996 -15.110 1.00 82.81 84 PRO A O 1
ATOM 654 N N . GLU A 1 85 ? 7.026 21.904 -14.089 1.00 79.88 85 GLU A N 1
ATOM 655 C CA . GLU A 1 85 ? 5.672 22.146 -13.567 1.00 79.88 85 GLU A CA 1
ATOM 656 C C . GLU A 1 85 ? 4.601 22.156 -14.667 1.00 79.88 85 GLU A C 1
ATOM 658 O O . GLU A 1 85 ? 3.576 21.495 -14.516 1.00 79.88 85 GLU A O 1
ATOM 663 N N . GLY A 1 86 ? 4.879 22.805 -15.804 1.00 81.50 86 GLY A N 1
ATOM 664 C CA . GLY A 1 86 ? 3.987 22.786 -16.967 1.00 81.50 86 GLY A CA 1
ATOM 665 C C . GLY A 1 86 ? 3.687 21.363 -17.444 1.00 81.50 86 GLY A C 1
ATOM 666 O O . GLY A 1 86 ? 2.525 20.986 -17.573 1.00 81.50 86 GLY A O 1
ATOM 667 N N . ASP A 1 87 ? 4.718 20.533 -17.594 1.00 83.94 87 ASP A N 1
ATOM 668 C CA . ASP A 1 87 ? 4.559 19.141 -18.024 1.00 83.94 87 ASP A CA 1
ATOM 669 C C . ASP A 1 87 ? 3.826 18.289 -16.980 1.00 83.94 87 ASP A C 1
ATOM 671 O O . ASP A 1 87 ? 3.038 17.420 -17.344 1.00 83.94 87 ASP A O 1
ATOM 675 N N . ARG A 1 88 ? 4.020 18.545 -15.676 1.00 85.75 88 ARG A N 1
ATOM 676 C CA . ARG A 1 88 ? 3.273 17.853 -14.607 1.00 85.75 88 ARG A CA 1
ATOM 677 C C . ARG A 1 88 ? 1.778 18.092 -14.746 1.00 85.75 88 ARG A C 1
ATOM 679 O O . ARG A 1 88 ? 1.019 17.126 -14.728 1.00 85.75 88 ARG A O 1
ATOM 686 N N . VAL A 1 89 ? 1.387 19.353 -14.936 1.00 86.50 89 VAL A N 1
ATOM 687 C CA . VAL A 1 89 ? -0.013 19.743 -15.126 1.00 86.50 89 VAL A CA 1
ATOM 688 C C . VAL A 1 89 ? -0.573 19.096 -16.389 1.00 86.50 89 VAL A C 1
ATOM 690 O O . VAL A 1 89 ? -1.649 18.513 -16.341 1.00 86.50 89 VAL A O 1
ATOM 693 N N . VAL A 1 90 ? 0.149 19.137 -17.511 1.00 91.06 90 VAL A N 1
ATOM 694 C CA . VAL A 1 90 ? -0.314 18.526 -18.770 1.00 91.06 90 VAL A CA 1
ATOM 695 C C . VAL A 1 90 ? -0.499 17.010 -18.610 1.00 91.06 90 VAL A C 1
ATOM 697 O O . VAL A 1 90 ? -1.534 16.476 -19.005 1.00 91.06 90 VAL A O 1
ATOM 700 N N . LEU A 1 91 ? 0.446 16.313 -17.974 1.00 92.00 91 LEU A N 1
ATOM 701 C CA . LEU A 1 91 ? 0.340 14.874 -17.704 1.00 92.00 91 LEU A CA 1
ATOM 702 C C . LEU A 1 91 ? -0.829 14.535 -16.766 1.00 92.00 91 LEU A C 1
ATOM 704 O O . LEU A 1 91 ? -1.507 13.531 -16.974 1.00 92.00 91 LEU A O 1
ATOM 708 N N . ASP A 1 92 ? -1.082 15.362 -15.750 1.00 90.06 92 ASP A N 1
ATOM 709 C CA . ASP A 1 92 ? -2.210 15.189 -14.828 1.00 90.06 92 ASP A CA 1
ATOM 710 C C . ASP A 1 92 ? -3.559 15.413 -15.521 1.00 90.06 92 ASP A C 1
ATOM 712 O O . ASP A 1 92 ? -4.490 14.626 -15.353 1.00 90.06 92 ASP A O 1
ATOM 716 N N . ARG A 1 93 ? -3.648 16.429 -16.381 1.00 88.94 93 ARG A N 1
ATOM 717 C CA . ARG A 1 93 ? -4.829 16.683 -17.214 1.00 88.94 93 ARG A CA 1
ATOM 718 C C . ARG A 1 93 ? -5.090 15.542 -18.195 1.00 88.94 93 ARG A C 1
ATOM 720 O O . ARG A 1 93 ? -6.241 15.163 -18.385 1.00 88.94 93 ARG A O 1
ATOM 727 N N . ALA A 1 94 ? -4.040 14.950 -18.766 1.00 90.81 94 ALA A N 1
ATOM 728 C CA . ALA A 1 94 ? -4.168 13.764 -19.613 1.00 90.81 94 ALA A CA 1
ATOM 729 C C . ALA A 1 94 ? -4.668 12.545 -18.817 1.00 90.81 94 ALA A C 1
ATOM 731 O O . ALA A 1 94 ? -5.568 11.847 -19.273 1.00 90.81 94 ALA A O 1
ATOM 732 N N . LEU A 1 95 ? -4.158 12.317 -17.599 1.00 89.50 95 LEU A N 1
ATOM 733 C CA . LEU A 1 95 ? -4.657 11.265 -16.699 1.00 89.50 95 LEU A CA 1
ATOM 734 C C . LEU A 1 95 ? -6.143 11.455 -16.345 1.00 89.50 95 LEU A C 1
ATOM 736 O O . LEU A 1 95 ? -6.899 10.486 -16.229 1.00 89.50 95 LEU A O 1
ATOM 740 N N . LYS A 1 96 ? -6.563 12.710 -16.176 1.00 85.50 96 LYS A N 1
ATOM 741 C CA . LYS A 1 96 ? -7.956 13.089 -15.923 1.00 85.50 96 LYS A CA 1
ATOM 742 C C . LYS A 1 96 ? -8.846 13.001 -17.169 1.00 85.50 96 LYS A C 1
ATOM 744 O O . LYS A 1 96 ? -10.050 13.101 -17.012 1.00 85.50 96 LYS A O 1
ATOM 749 N N . GLY A 1 97 ? -8.293 12.793 -18.366 1.00 85.19 97 GLY A N 1
ATOM 750 C CA . GLY A 1 97 ? -9.057 12.779 -19.620 1.00 85.19 97 GLY A CA 1
ATOM 751 C C . GLY A 1 97 ? -9.430 14.172 -20.145 1.00 85.19 97 GLY A C 1
ATOM 752 O O . GLY A 1 97 ? -10.195 14.288 -21.094 1.00 85.19 97 GLY A O 1
ATOM 753 N N . GLU A 1 98 ? -8.880 15.244 -19.564 1.00 85.88 98 GLU A N 1
ATOM 754 C CA . GLU A 1 98 ? -9.175 16.629 -19.961 1.00 85.88 98 GLU A CA 1
ATOM 755 C C . GLU A 1 98 ? -8.475 17.044 -21.263 1.00 85.88 98 GLU A C 1
ATOM 757 O O . GLU A 1 98 ? -8.848 18.039 -21.887 1.00 85.88 98 GLU A O 1
ATOM 762 N N . ILE A 1 99 ? -7.418 16.326 -21.650 1.00 89.44 99 ILE A N 1
ATOM 763 C CA . ILE A 1 99 ? -6.712 16.524 -22.915 1.00 89.44 99 ILE A CA 1
ATOM 764 C C . ILE A 1 99 ? -6.417 15.170 -23.579 1.00 89.44 99 ILE A C 1
ATOM 766 O O . ILE A 1 99 ? -6.194 14.188 -22.867 1.00 89.44 99 ILE A O 1
ATOM 770 N N . PRO A 1 100 ? -6.351 15.112 -24.923 1.00 90.69 100 PRO A N 1
ATOM 771 C CA . PRO A 1 100 ? -5.994 13.890 -25.640 1.00 90.69 100 PRO A CA 1
ATOM 772 C C . PRO A 1 100 ? -4.589 13.387 -25.287 1.00 90.69 100 PRO A C 1
ATOM 774 O O . PRO A 1 100 ? -3.663 14.185 -25.100 1.00 90.69 100 PRO A O 1
ATOM 777 N N . ILE A 1 101 ? -4.411 12.063 -25.256 1.00 90.44 101 ILE A N 1
ATOM 778 C CA . ILE A 1 101 ? -3.136 11.408 -24.922 1.00 90.44 101 ILE A CA 1
ATOM 779 C C . ILE A 1 101 ? -2.035 11.738 -25.945 1.00 90.44 101 ILE A C 1
ATOM 781 O O . ILE A 1 101 ? -0.846 11.733 -25.638 1.00 90.44 101 ILE A O 1
ATOM 785 N N . GLU A 1 102 ? -2.405 12.111 -27.165 1.00 93.31 102 GLU A N 1
ATOM 786 C CA . GLU A 1 102 ? -1.487 12.519 -28.225 1.00 93.31 102 GLU A CA 1
ATOM 787 C C . GLU A 1 102 ? -0.768 13.832 -27.883 1.00 93.31 102 GLU A C 1
ATOM 789 O O . GLU A 1 102 ? 0.332 14.077 -28.383 1.00 93.31 102 GLU A O 1
ATOM 794 N N . ARG A 1 103 ? -1.343 14.658 -26.994 1.00 91.94 103 ARG A N 1
ATOM 795 C CA . ARG A 1 103 ? -0.763 15.942 -26.567 1.00 91.94 103 ARG A CA 1
ATOM 796 C C . ARG A 1 103 ? 0.339 15.814 -25.517 1.00 91.94 103 ARG A C 1
ATOM 798 O O . ARG A 1 103 ? 0.977 16.816 -25.208 1.00 91.94 103 ARG A O 1
ATOM 805 N N . ILE A 1 104 ? 0.579 14.619 -24.975 1.00 93.38 104 ILE A N 1
ATOM 806 C CA . ILE A 1 104 ? 1.707 14.366 -24.067 1.00 93.38 104 ILE A CA 1
ATOM 807 C C . ILE A 1 104 ? 2.865 13.670 -24.799 1.00 93.38 104 ILE A C 1
ATOM 809 O O . ILE A 1 104 ? 2.635 13.007 -25.821 1.00 93.38 104 ILE A O 1
ATOM 813 N N . PRO A 1 105 ? 4.114 13.785 -24.297 1.00 94.00 105 PRO A N 1
ATOM 814 C CA . PRO A 1 105 ? 5.266 13.145 -24.926 1.00 94.00 105 PRO A CA 1
ATOM 815 C C . PRO A 1 105 ? 5.076 11.630 -25.061 1.00 94.00 105 PRO A C 1
ATOM 817 O O . PRO A 1 105 ? 4.607 10.977 -24.126 1.00 94.00 105 PRO A O 1
ATOM 820 N N . GLU A 1 106 ? 5.484 11.075 -26.207 1.00 94.88 106 GLU A N 1
ATOM 821 C CA . GLU A 1 106 ? 5.277 9.663 -26.571 1.00 94.88 106 GLU A CA 1
ATOM 822 C C . GLU A 1 106 ? 5.647 8.675 -25.447 1.00 94.88 106 GLU A C 1
ATOM 824 O O . GLU A 1 106 ? 4.793 7.851 -25.111 1.00 94.88 106 GLU A O 1
ATOM 829 N N . PRO A 1 107 ? 6.791 8.823 -24.739 1.00 94.19 107 PRO A N 1
ATOM 830 C CA . PRO A 1 107 ? 7.163 7.879 -23.687 1.00 94.19 107 PRO A CA 1
ATOM 831 C C . PRO A 1 107 ? 6.178 7.802 -22.514 1.00 94.19 107 PRO A C 1
ATOM 833 O O . PRO A 1 107 ? 6.164 6.797 -21.804 1.00 94.19 107 PRO A O 1
ATOM 836 N N . PHE A 1 108 ? 5.376 8.848 -22.274 1.00 94.62 108 PHE A N 1
ATOM 837 C CA . PHE A 1 108 ? 4.380 8.879 -21.200 1.00 94.62 108 PHE A CA 1
ATOM 838 C C . PHE A 1 108 ? 3.023 8.304 -21.611 1.00 94.62 108 PHE A C 1
ATOM 840 O O . PHE A 1 108 ? 2.288 7.849 -20.735 1.00 94.62 108 PHE A O 1
ATOM 847 N N . ARG A 1 109 ? 2.691 8.283 -22.908 1.00 95.19 109 ARG A N 1
ATOM 848 C CA . ARG A 1 109 ? 1.374 7.862 -23.422 1.00 95.19 109 ARG A CA 1
ATOM 849 C C . ARG A 1 109 ? 0.927 6.491 -22.905 1.00 95.19 109 ARG A C 1
ATOM 851 O O . ARG A 1 109 ? -0.072 6.447 -22.189 1.00 95.19 109 ARG A O 1
ATOM 858 N N . PRO A 1 110 ? 1.674 5.388 -23.128 1.00 94.50 110 PRO A N 1
ATOM 859 C CA . PRO A 1 110 ? 1.244 4.066 -22.666 1.00 94.50 110 PRO A CA 1
ATOM 860 C C . PRO A 1 110 ? 1.166 3.954 -21.136 1.00 94.50 110 PRO A C 1
ATOM 862 O O . PRO A 1 110 ? 0.470 3.089 -20.608 1.00 94.50 110 PRO A O 1
ATOM 865 N N . ILE A 1 111 ? 1.879 4.815 -20.407 1.00 95.19 111 ILE A N 1
ATOM 866 C CA . ILE A 1 111 ? 1.934 4.793 -18.944 1.00 95.19 111 ILE A CA 1
ATOM 867 C C . ILE A 1 111 ? 0.732 5.527 -18.358 1.00 95.19 111 ILE A C 1
ATOM 869 O O . ILE A 1 111 ? 0.091 4.994 -17.459 1.00 95.19 111 ILE A O 1
ATOM 873 N N . ILE A 1 112 ? 0.396 6.709 -18.879 1.00 94.50 112 ILE A N 1
ATOM 874 C CA . ILE A 1 112 ? -0.799 7.455 -18.471 1.00 94.50 112 ILE A CA 1
ATOM 875 C C . ILE A 1 112 ? -2.066 6.671 -18.836 1.00 94.50 112 ILE A C 1
ATOM 877 O O . ILE A 1 112 ? -2.951 6.543 -17.993 1.00 94.50 112 ILE A O 1
ATOM 881 N N . THR A 1 113 ? -2.123 6.051 -20.021 1.00 93.31 113 THR A N 1
ATOM 882 C CA . THR A 1 113 ? -3.225 5.144 -20.386 1.00 93.31 113 THR A CA 1
ATOM 883 C C . THR A 1 113 ? -3.346 3.981 -19.400 1.00 93.31 113 THR A C 1
ATOM 885 O O . THR A 1 113 ? -4.444 3.664 -18.953 1.00 93.31 113 THR A O 1
ATOM 888 N N . ARG A 1 114 ? -2.227 3.365 -18.992 1.00 93.94 114 ARG A N 1
ATOM 889 C CA . ARG A 1 114 ? -2.247 2.302 -17.975 1.00 93.94 114 ARG A CA 1
ATOM 890 C C . ARG A 1 114 ? -2.745 2.811 -16.621 1.00 93.94 114 ARG A C 1
ATOM 892 O O . ARG A 1 114 ? -3.605 2.170 -16.030 1.00 93.94 114 ARG A O 1
ATOM 899 N N . MET A 1 115 ? -2.238 3.954 -16.149 1.00 94.06 115 MET A N 1
ATOM 900 C CA . MET A 1 115 ? -2.680 4.577 -14.894 1.00 94.06 115 MET A CA 1
ATOM 901 C C . MET A 1 115 ? -4.192 4.819 -14.894 1.00 94.06 115 MET A C 1
ATOM 903 O O . MET A 1 115 ? -4.861 4.517 -13.908 1.00 94.06 115 MET A O 1
ATOM 907 N N . ARG A 1 116 ? -4.727 5.322 -16.014 1.00 90.62 116 ARG A N 1
ATOM 908 C CA . ARG A 1 116 ? -6.162 5.533 -16.217 1.00 90.62 116 ARG A CA 1
ATOM 909 C C . ARG A 1 116 ? -6.940 4.222 -16.131 1.00 90.62 116 ARG A C 1
ATOM 911 O O . ARG A 1 116 ? -7.842 4.113 -15.309 1.00 90.62 116 ARG A O 1
ATOM 918 N N . ASN A 1 117 ? -6.546 3.219 -16.913 1.00 91.62 117 ASN A N 1
ATOM 919 C CA . ASN A 1 117 ? -7.228 1.925 -16.950 1.00 91.62 117 ASN A CA 1
ATOM 920 C C . ASN A 1 117 ? -7.231 1.228 -15.582 1.00 91.62 117 ASN A C 1
ATOM 922 O O . ASN A 1 117 ? -8.219 0.603 -15.207 1.00 91.62 117 ASN A O 1
ATOM 926 N N . GLU A 1 118 ? -6.139 1.334 -14.823 1.00 92.31 118 GLU A N 1
ATOM 927 C CA . GLU A 1 118 ? -6.052 0.774 -13.472 1.00 92.31 118 GLU A CA 1
ATOM 928 C C . GLU A 1 118 ? -6.985 1.499 -12.492 1.00 92.31 118 GLU A C 1
ATOM 930 O O . GLU A 1 118 ? -7.647 0.842 -11.691 1.00 92.31 118 GLU A O 1
ATOM 935 N N . VAL A 1 119 ? -7.092 2.831 -12.583 1.00 89.81 119 VAL A N 1
ATOM 936 C CA . VAL A 1 119 ? -8.067 3.613 -11.804 1.00 89.81 119 VAL A CA 1
ATOM 937 C C . VAL A 1 119 ? -9.492 3.212 -12.173 1.00 89.81 119 VAL A C 1
ATOM 939 O O . VAL A 1 119 ? -10.254 2.860 -11.281 1.00 89.81 119 VAL A O 1
ATOM 942 N N . ASP A 1 120 ? -9.826 3.174 -13.463 1.00 88.88 120 ASP A N 1
ATOM 943 C CA . ASP A 1 120 ? -11.167 2.812 -13.936 1.00 88.88 120 ASP A CA 1
ATOM 944 C C . ASP A 1 120 ? -11.544 1.374 -13.542 1.00 88.88 120 ASP A C 1
ATOM 946 O O . ASP A 1 120 ? -12.676 1.111 -13.140 1.00 88.88 120 ASP A O 1
ATOM 950 N N . THR A 1 121 ? -10.588 0.440 -13.586 1.00 91.56 121 THR A N 1
ATOM 951 C CA . THR A 1 121 ? -10.791 -0.945 -13.128 1.00 91.56 121 THR A CA 1
ATOM 952 C C . THR A 1 121 ? -11.094 -0.994 -11.632 1.00 91.56 121 THR A C 1
ATOM 954 O O . THR A 1 121 ? -11.997 -1.711 -11.207 1.00 91.56 121 THR A O 1
ATOM 957 N N . LEU A 1 122 ? -10.361 -0.231 -10.818 1.00 90.06 122 LEU A N 1
ATOM 958 C CA . LEU A 1 122 ? -10.609 -0.151 -9.378 1.00 90.06 122 LEU A CA 1
ATOM 959 C C . LEU A 1 122 ? -11.936 0.551 -9.065 1.00 90.06 122 LEU A C 1
ATOM 961 O O . LEU A 1 122 ? -12.629 0.132 -8.145 1.00 90.06 122 LEU A O 1
ATOM 965 N N . SER A 1 123 ? -12.321 1.568 -9.837 1.00 87.88 123 SER A N 1
ATOM 966 C CA . SER A 1 123 ? -13.627 2.220 -9.714 1.00 87.88 123 SER A CA 1
ATOM 967 C C . SER A 1 123 ? -14.774 1.247 -9.988 1.00 87.88 123 SER A C 1
ATOM 969 O O . SER A 1 123 ? -15.695 1.180 -9.183 1.00 87.88 123 SER A O 1
ATOM 971 N N . ARG A 1 124 ? -14.687 0.432 -11.049 1.00 89.94 124 ARG A N 1
ATOM 972 C CA . ARG A 1 124 ? -15.679 -0.625 -11.320 1.00 89.94 124 ARG A CA 1
ATOM 973 C C . ARG A 1 124 ? -15.720 -1.660 -10.205 1.00 89.94 124 ARG A C 1
ATOM 975 O O . ARG A 1 124 ? -16.782 -1.917 -9.667 1.00 89.94 124 ARG A O 1
ATOM 982 N N . ARG A 1 125 ? -14.557 -2.157 -9.765 1.00 89.50 125 ARG A N 1
ATOM 983 C CA . ARG A 1 125 ? -14.479 -3.102 -8.638 1.00 89.50 125 ARG A CA 1
ATOM 984 C C . ARG A 1 125 ? -15.097 -2.549 -7.352 1.00 89.50 125 ARG A C 1
ATOM 986 O O . ARG A 1 125 ? -15.667 -3.322 -6.597 1.00 89.50 125 ARG A O 1
ATOM 993 N N . LEU A 1 126 ? -14.968 -1.248 -7.081 1.00 84.69 126 LEU A N 1
ATOM 994 C CA . LEU A 1 126 ? -15.625 -0.617 -5.933 1.00 84.69 126 LEU A CA 1
ATOM 995 C C . LEU A 1 126 ? -17.148 -0.698 -6.035 1.00 84.69 126 LEU A C 1
ATOM 997 O O . LEU A 1 126 ? -17.779 -1.087 -5.055 1.00 84.69 126 LEU A O 1
ATOM 1001 N N . ILE A 1 127 ? -17.701 -0.365 -7.203 1.00 84.69 127 ILE A N 1
ATOM 1002 C CA . ILE A 1 127 ? -19.138 -0.462 -7.490 1.00 84.69 127 ILE A CA 1
ATOM 1003 C C . ILE A 1 127 ? -19.586 -1.923 -7.367 1.00 84.69 127 ILE A C 1
ATOM 1005 O O . ILE A 1 127 ? -20.424 -2.241 -6.531 1.00 84.69 127 ILE A O 1
ATOM 1009 N N . ASP A 1 128 ? -18.935 -2.827 -8.103 1.00 88.00 128 ASP A N 1
ATOM 1010 C CA . ASP A 1 128 ? -19.273 -4.255 -8.146 1.00 88.00 128 ASP A CA 1
ATOM 1011 C C . ASP A 1 128 ? -19.195 -4.923 -6.764 1.00 88.00 128 ASP A C 1
ATOM 1013 O O . ASP A 1 128 ? -19.908 -5.887 -6.488 1.00 88.00 128 ASP A O 1
ATOM 1017 N N . SER A 1 129 ? -18.311 -4.434 -5.887 1.00 82.19 129 SER A N 1
ATOM 1018 C CA . SER A 1 129 ? -18.161 -4.965 -4.531 1.00 82.19 129 SER A CA 1
ATOM 1019 C C . SER A 1 129 ? -19.289 -4.574 -3.574 1.00 82.19 129 SER A C 1
ATOM 1021 O O . SER A 1 129 ? -19.396 -5.200 -2.526 1.00 82.19 129 SER A O 1
ATOM 1023 N N . GLY A 1 130 ? -20.086 -3.543 -3.883 1.00 81.50 130 GLY A N 1
ATOM 1024 C CA . GLY A 1 130 ? -21.037 -2.941 -2.937 1.00 81.50 130 GLY A CA 1
ATOM 1025 C C . GLY A 1 130 ? -20.372 -2.089 -1.846 1.00 81.50 130 GLY A C 1
ATOM 1026 O O . GLY A 1 130 ? -21.006 -1.703 -0.870 1.00 81.50 130 GLY A O 1
ATOM 1027 N N . ALA A 1 131 ? -19.079 -1.765 -1.983 1.00 74.50 131 ALA A N 1
ATOM 1028 C CA . ALA A 1 131 ? -18.363 -0.914 -1.026 1.00 74.50 131 ALA A CA 1
ATOM 1029 C C . ALA A 1 131 ? -18.818 0.557 -1.050 1.00 74.50 131 ALA A C 1
ATOM 1031 O O . ALA A 1 131 ? -18.486 1.330 -0.147 1.00 74.50 131 ALA A O 1
ATOM 1032 N N . ILE A 1 132 ? -19.514 0.957 -2.110 1.00 74.69 132 ILE A N 1
ATOM 1033 C CA . ILE A 1 132 ? -20.067 2.289 -2.333 1.00 74.69 132 ILE A CA 1
ATOM 1034 C C . ILE A 1 132 ? -21.471 2.130 -2.909 1.00 74.69 132 ILE A C 1
ATOM 1036 O O . ILE A 1 132 ? -21.674 1.318 -3.800 1.00 74.69 132 ILE A O 1
ATOM 1040 N N . GLU A 1 133 ? -22.414 2.927 -2.417 1.00 71.00 133 GLU A N 1
ATOM 1041 C CA . GLU A 1 133 ? -23.814 2.887 -2.848 1.00 71.00 133 GLU A CA 1
ATOM 1042 C C . GLU A 1 133 ? -24.358 4.315 -3.026 1.00 71.00 133 GLU A C 1
ATOM 1044 O O . GLU A 1 133 ? -23.835 5.290 -2.459 1.00 71.00 133 GLU A O 1
ATOM 1049 N N . GLY A 1 134 ? -25.432 4.449 -3.804 1.00 72.88 134 GLY A N 1
ATOM 1050 C CA . GLY A 1 134 ? -26.222 5.677 -3.906 1.00 72.88 134 GLY A CA 1
ATOM 1051 C C . GLY A 1 134 ? -25.533 6.792 -4.698 1.00 72.88 134 GLY A C 1
ATOM 1052 O O . GLY A 1 134 ? -24.959 6.570 -5.760 1.00 72.88 134 GLY A O 1
ATOM 1053 N N . GLU A 1 135 ? -25.585 8.035 -4.207 1.00 66.19 135 GLU A N 1
ATOM 1054 C CA . GLU A 1 135 ? -25.056 9.191 -4.955 1.00 66.19 135 GLU A CA 1
ATOM 1055 C C . GLU A 1 135 ? -23.550 9.093 -5.257 1.00 66.19 135 GLU A C 1
ATOM 1057 O O . GLU A 1 135 ? -23.079 9.626 -6.267 1.00 66.19 135 GLU A O 1
ATOM 1062 N N . LEU A 1 136 ? -22.782 8.426 -4.387 1.00 67.50 136 LEU A N 1
ATOM 1063 C CA . LEU A 1 136 ? -21.342 8.246 -4.570 1.00 67.50 136 LEU A CA 1
ATOM 1064 C C . LEU A 1 136 ? -21.037 7.242 -5.686 1.00 67.50 136 LEU A C 1
ATOM 1066 O O . LEU A 1 136 ? -20.125 7.482 -6.474 1.00 67.50 136 LEU A O 1
ATOM 1070 N N . GLU A 1 137 ? -21.813 6.164 -5.768 1.00 73.94 137 GLU A N 1
ATOM 1071 C CA . GLU A 1 137 ? -21.745 5.171 -6.841 1.00 73.94 137 GLU A CA 1
ATOM 1072 C C . GLU A 1 137 ? -22.034 5.824 -8.197 1.00 73.94 137 GLU A C 1
ATOM 1074 O O . GLU A 1 137 ? -21.167 5.820 -9.069 1.00 73.94 137 GLU A O 1
ATOM 1079 N N . ALA A 1 138 ? -23.170 6.521 -8.320 1.00 71.62 138 ALA A N 1
ATOM 1080 C CA . ALA A 1 138 ? -23.548 7.237 -9.540 1.00 71.62 138 ALA A CA 1
ATOM 1081 C C . ALA A 1 138 ? -22.502 8.291 -9.949 1.00 71.62 138 ALA A C 1
ATOM 1083 O O . ALA A 1 138 ? -22.219 8.492 -11.131 1.00 71.62 138 ALA A O 1
ATOM 1084 N N . THR A 1 139 ? -21.888 8.963 -8.968 1.00 69.50 139 THR A N 1
ATOM 1085 C CA . THR A 1 139 ? -20.797 9.912 -9.226 1.00 69.50 139 THR A CA 1
ATOM 1086 C C . THR A 1 139 ? -19.552 9.204 -9.751 1.00 69.50 139 THR A C 1
ATOM 1088 O O . THR A 1 139 ? -18.895 9.726 -10.646 1.00 69.50 139 THR A O 1
ATOM 1091 N N . ILE A 1 140 ? -19.181 8.050 -9.198 1.00 73.00 140 ILE A N 1
ATOM 1092 C CA . ILE A 1 140 ? -18.003 7.300 -9.645 1.00 73.00 140 ILE A CA 1
ATOM 1093 C C . ILE A 1 140 ? -18.243 6.721 -11.039 1.00 73.00 140 ILE A C 1
ATOM 1095 O O . ILE A 1 140 ? -17.368 6.862 -11.888 1.00 73.00 140 ILE A O 1
ATOM 1099 N N . GLU A 1 141 ? -19.428 6.176 -11.305 1.00 77.69 141 GLU A N 1
ATOM 1100 C CA . GLU A 1 141 ? -19.813 5.618 -12.603 1.00 77.69 141 GLU A CA 1
ATOM 1101 C C . GLU A 1 141 ? -19.732 6.659 -13.731 1.00 77.69 141 GLU A C 1
ATOM 1103 O O . GLU A 1 141 ? -19.062 6.431 -14.738 1.00 77.69 141 GLU A O 1
ATOM 1108 N N . GLN A 1 142 ? -20.310 7.850 -13.527 1.00 72.19 142 GLN A N 1
ATOM 1109 C CA . GLN A 1 142 ? -20.258 8.965 -14.490 1.00 72.19 142 GLN A CA 1
ATOM 1110 C C . GLN A 1 142 ? -18.832 9.469 -14.773 1.00 72.19 142 GLN A C 1
ATOM 1112 O O . GLN A 1 142 ? -18.577 10.102 -15.798 1.00 72.19 142 GLN A O 1
ATOM 1117 N N . ASN A 1 143 ? -17.911 9.204 -13.849 1.00 69.81 143 ASN A N 1
ATOM 1118 C CA . ASN A 1 143 ? -16.529 9.667 -13.874 1.00 69.81 143 ASN A CA 1
ATOM 1119 C C . ASN A 1 143 ? -15.547 8.630 -14.448 1.00 69.81 143 ASN A C 1
ATOM 1121 O O . ASN A 1 143 ? -14.371 8.955 -14.664 1.00 69.81 143 ASN A O 1
ATOM 1125 N N . ILE A 1 144 ? -16.000 7.399 -14.716 1.00 76.62 144 ILE A N 1
ATOM 1126 C CA . ILE A 1 144 ? -15.204 6.386 -15.417 1.00 76.62 144 ILE A CA 1
ATOM 1127 C C . ILE A 1 144 ? -14.873 6.915 -16.820 1.00 76.62 144 ILE A C 1
ATOM 1129 O O . ILE A 1 144 ? -15.732 7.398 -17.550 1.00 76.62 144 ILE A O 1
ATOM 1133 N N . GLY A 1 145 ? -13.598 6.849 -17.199 1.00 59.44 145 GLY A N 1
ATOM 1134 C CA . GLY A 1 145 ? -13.086 7.389 -18.463 1.00 59.44 145 GLY A CA 1
ATOM 1135 C C . GLY A 1 145 ? -12.924 8.918 -18.558 1.00 59.44 145 GLY A C 1
ATOM 1136 O O . GLY A 1 145 ? -12.222 9.367 -19.461 1.00 59.44 145 GLY A O 1
ATOM 1137 N N . SER A 1 146 ? -13.493 9.725 -17.655 1.00 57.09 146 SER A N 1
ATOM 1138 C CA . SER A 1 146 ? -13.518 11.200 -17.784 1.00 57.09 146 SER A CA 1
ATOM 1139 C C . SER A 1 146 ? -13.026 11.973 -16.555 1.00 57.09 146 SER A C 1
ATOM 1141 O O . SER A 1 146 ? -12.940 13.201 -16.594 1.00 57.09 146 SER A O 1
ATOM 1143 N N . TYR A 1 147 ? -12.693 11.287 -15.456 1.00 53.62 147 TYR A N 1
ATOM 1144 C CA . TYR A 1 147 ? -12.286 11.979 -14.235 1.00 53.62 147 TYR A CA 1
ATOM 1145 C C . TYR A 1 147 ? -11.396 11.127 -13.328 1.00 53.62 147 TYR A C 1
ATOM 1147 O O . TYR A 1 147 ? -11.675 9.957 -13.083 1.00 53.62 147 TYR A O 1
ATOM 1155 N N . ALA A 1 148 ? -10.268 11.674 -12.872 1.00 50.91 148 ALA A N 1
ATOM 1156 C CA . ALA A 1 148 ? -9.494 11.107 -11.768 1.00 50.91 148 ALA A CA 1
ATOM 1157 C C . ALA A 1 148 ? -9.793 11.948 -10.524 1.00 50.91 148 ALA A C 1
ATOM 1159 O O . ALA A 1 148 ? -9.784 13.179 -10.593 1.00 50.91 148 ALA A O 1
ATOM 1160 N N . THR A 1 149 ? -10.079 11.310 -9.388 1.00 63.31 149 THR A N 1
ATOM 1161 C CA . THR A 1 149 ? -10.409 12.027 -8.151 1.00 63.31 149 THR A CA 1
ATOM 1162 C C . THR A 1 149 ? -9.294 12.999 -7.767 1.00 63.31 149 THR A C 1
ATOM 1164 O O . THR A 1 149 ? -8.132 12.609 -7.629 1.00 63.31 149 THR A O 1
ATOM 1167 N N . ARG A 1 150 ? -9.649 14.275 -7.579 1.00 73.06 150 ARG A N 1
ATOM 1168 C CA . ARG A 1 150 ? -8.714 15.305 -7.111 1.00 73.06 150 ARG A CA 1
ATOM 1169 C C . ARG A 1 150 ? -8.259 14.973 -5.696 1.00 73.06 150 ARG A C 1
ATOM 1171 O O . ARG A 1 150 ? -9.081 14.741 -4.810 1.00 73.06 150 ARG A O 1
ATOM 1178 N N . SER A 1 151 ? -6.947 14.956 -5.492 1.00 72.25 151 SER A N 1
ATOM 1179 C CA . SER A 1 151 ? -6.346 14.814 -4.167 1.00 72.25 151 SER A CA 1
ATOM 1180 C C . SER A 1 151 ? -5.881 16.179 -3.670 1.00 72.25 151 SER A C 1
ATOM 1182 O O . SER A 1 151 ? -5.368 16.973 -4.453 1.00 72.25 151 SER A O 1
ATOM 1184 N N . TYR A 1 152 ? -6.008 16.439 -2.371 1.00 80.25 152 TYR A N 1
ATOM 1185 C CA . TYR A 1 152 ? -5.649 17.724 -1.767 1.00 80.25 152 TYR A CA 1
ATOM 1186 C C . TYR A 1 152 ? -4.749 17.520 -0.554 1.00 80.25 152 TYR A C 1
ATOM 1188 O O . TYR A 1 152 ? -4.983 16.596 0.218 1.00 80.25 152 TYR A O 1
ATOM 1196 N N . ARG A 1 153 ? -3.772 18.411 -0.360 1.00 82.12 153 ARG A N 1
ATOM 1197 C CA . ARG A 1 153 ? -2.796 18.361 0.741 1.00 82.12 153 ARG A CA 1
ATOM 1198 C C . ARG A 1 153 ? -3.421 18.478 2.125 1.00 82.12 153 ARG A C 1
ATOM 1200 O O . ARG A 1 153 ? -2.888 17.898 3.066 1.00 82.12 153 ARG A O 1
ATOM 1207 N N . VAL A 1 154 ? -4.536 19.199 2.246 1.00 80.56 154 VAL A N 1
ATOM 1208 C CA . VAL A 1 154 ? -5.216 19.431 3.530 1.00 80.56 154 VAL A CA 1
ATOM 1209 C C . VAL A 1 154 ? -5.605 18.131 4.257 1.00 80.56 154 VAL A C 1
ATOM 1211 O O . VAL A 1 154 ? -5.686 18.130 5.479 1.00 80.56 154 VAL A O 1
ATOM 1214 N N . PHE A 1 155 ? -5.775 17.022 3.524 1.00 73.81 155 PHE A N 1
ATOM 1215 C CA . PHE A 1 155 ? -6.156 15.718 4.079 1.00 73.81 155 PHE A CA 1
ATOM 1216 C C . PHE A 1 155 ? -4.983 14.861 4.568 1.00 73.81 155 PHE A C 1
ATOM 1218 O O . PHE A 1 155 ? -5.207 13.849 5.227 1.00 73.81 155 PHE A O 1
ATOM 1225 N N . ASP A 1 156 ? -3.738 15.212 4.232 1.00 69.12 156 ASP A N 1
ATOM 1226 C CA . ASP A 1 156 ? -2.590 14.315 4.449 1.00 69.12 156 ASP A CA 1
ATOM 1227 C C . ASP A 1 156 ? -1.365 15.001 5.045 1.00 69.12 156 ASP A C 1
ATOM 1229 O O . ASP A 1 156 ? -0.494 14.328 5.598 1.00 69.12 156 ASP A O 1
ATOM 1233 N N . ASP A 1 157 ? -1.261 16.320 4.904 1.00 73.69 157 ASP A N 1
ATOM 1234 C CA . ASP A 1 157 ? -0.201 17.113 5.504 1.00 73.69 157 ASP A CA 1
ATOM 1235 C C . ASP A 1 157 ? -0.759 17.796 6.766 1.00 73.69 157 ASP A C 1
ATOM 1237 O O . ASP A 1 157 ? -1.500 18.777 6.658 1.00 73.69 157 ASP A O 1
ATOM 1241 N N . PRO A 1 158 ? -0.431 17.289 7.974 1.00 73.12 158 PRO A N 1
ATOM 1242 C CA . PRO A 1 158 ? -0.997 17.790 9.230 1.00 73.12 158 PRO A CA 1
ATOM 1243 C C . PRO A 1 158 ? -0.628 19.249 9.525 1.00 73.12 158 PRO A C 1
ATOM 1245 O O . PRO A 1 158 ? -1.285 19.871 10.369 1.00 73.12 158 PRO A O 1
ATOM 1248 N N . ASP A 1 159 ? 0.382 19.767 8.818 1.00 80.00 159 ASP A N 1
ATOM 1249 C CA . ASP A 1 159 ? 0.900 21.129 8.905 1.00 80.00 159 ASP A CA 1
ATOM 1250 C C . ASP A 1 159 ? 0.529 21.961 7.664 1.00 80.00 159 ASP A C 1
ATOM 1252 O O . ASP A 1 159 ? 1.048 23.064 7.490 1.00 80.00 159 ASP A O 1
ATOM 1256 N N . TRP A 1 160 ? -0.349 21.465 6.778 1.00 84.19 160 TRP A N 1
ATOM 1257 C CA . TRP A 1 160 ? -0.697 22.157 5.530 1.00 84.19 160 TRP A CA 1
ATOM 1258 C C . TRP A 1 160 ? -1.178 23.583 5.774 1.00 84.19 160 TRP A C 1
ATOM 1260 O O . TRP A 1 160 ? -0.732 24.500 5.090 1.00 84.19 160 TRP A O 1
ATOM 1270 N N . ALA A 1 161 ? -2.019 23.784 6.792 1.00 85.50 161 ALA A N 1
ATOM 1271 C CA . ALA A 1 161 ? -2.522 25.102 7.167 1.00 85.50 161 ALA A CA 1
ATOM 1272 C C . ALA A 1 161 ? -1.384 26.120 7.385 1.00 85.50 161 ALA A C 1
ATOM 1274 O O . ALA A 1 161 ? -1.496 27.267 6.959 1.00 85.50 161 ALA A O 1
ATOM 1275 N N . LEU A 1 162 ? -0.255 25.693 7.959 1.00 84.69 162 LEU A N 1
ATOM 1276 C CA . LEU A 1 162 ? 0.916 26.543 8.208 1.00 84.69 162 LEU A CA 1
ATOM 1277 C C . LEU A 1 162 ? 1.718 26.853 6.933 1.00 84.69 162 LEU A C 1
ATOM 1279 O O . LEU A 1 162 ? 2.514 27.786 6.917 1.00 84.69 162 LEU A O 1
ATOM 1283 N N . LYS A 1 163 ? 1.526 26.070 5.866 1.00 87.44 163 LYS A N 1
ATOM 1284 C CA . LYS A 1 163 ? 2.261 26.166 4.595 1.00 87.44 163 LYS A CA 1
ATOM 1285 C C . LYS A 1 163 ? 1.509 26.951 3.519 1.00 87.44 163 LYS A C 1
ATOM 1287 O O . LYS A 1 163 ? 2.103 27.291 2.496 1.00 87.44 163 LYS A O 1
ATOM 1292 N N . VAL A 1 164 ? 0.216 27.227 3.713 1.00 88.38 164 VAL A N 1
ATOM 1293 C CA . VAL A 1 164 ? -0.589 27.981 2.743 1.00 88.38 164 VAL A CA 1
ATOM 1294 C C . VAL A 1 164 ? -0.115 29.431 2.682 1.00 88.38 164 VAL A C 1
ATOM 1296 O O . VAL A 1 164 ? -0.123 30.133 3.694 1.00 88.38 164 VAL A O 1
ATOM 1299 N N . SER A 1 165 ? 0.250 29.895 1.484 1.00 92.19 165 SER A N 1
ATOM 1300 C CA . SER A 1 165 ? 0.717 31.266 1.275 1.00 92.19 165 SER A CA 1
ATOM 1301 C C . SER A 1 165 ? -0.381 32.301 1.531 1.00 92.19 165 SER A C 1
ATOM 1303 O O . SER A 1 165 ? -1.577 32.045 1.353 1.00 92.19 165 SER A O 1
ATOM 1305 N N . GLN A 1 166 ? 0.037 33.513 1.899 1.00 92.19 166 GLN A N 1
ATOM 1306 C CA . GLN A 1 166 ? -0.898 34.610 2.129 1.00 92.19 166 GLN A CA 1
ATOM 1307 C C . GLN A 1 166 ? -1.674 34.990 0.860 1.00 92.19 166 GLN A C 1
ATOM 1309 O O . GLN A 1 166 ? -2.849 35.323 0.950 1.00 92.19 166 GLN A O 1
ATOM 1314 N N . ASP A 1 167 ? -1.061 34.880 -0.321 1.00 93.81 167 ASP A N 1
ATOM 1315 C CA . ASP A 1 167 ? -1.730 35.119 -1.607 1.00 93.81 167 ASP A CA 1
ATOM 1316 C C . ASP A 1 167 ? -2.901 34.150 -1.839 1.00 93.81 167 ASP A C 1
ATOM 1318 O O . ASP A 1 167 ? -4.016 34.578 -2.137 1.00 93.81 167 ASP A O 1
ATOM 1322 N N . VAL A 1 168 ? -2.688 32.849 -1.615 1.00 93.19 168 VAL A N 1
ATOM 1323 C CA . VAL A 1 168 ? -3.746 31.833 -1.739 1.00 93.19 168 VAL A CA 1
ATOM 1324 C C . VAL A 1 168 ? -4.866 32.095 -0.733 1.00 93.19 168 VAL A C 1
ATOM 1326 O O . VAL A 1 168 ? -6.045 32.060 -1.092 1.00 93.19 168 VAL A O 1
ATOM 1329 N N . ARG A 1 169 ? -4.509 32.427 0.514 1.00 93.00 169 ARG A N 1
ATOM 1330 C CA . ARG A 1 169 ? -5.477 32.813 1.551 1.00 93.00 169 ARG A CA 1
ATOM 1331 C C . ARG A 1 169 ? -6.273 34.048 1.130 1.00 93.00 169 ARG A C 1
ATOM 1333 O O . ARG A 1 169 ? -7.489 34.051 1.271 1.00 93.00 169 ARG A O 1
ATOM 1340 N N . ASN A 1 170 ? -5.624 35.068 0.576 1.00 94.00 170 ASN A N 1
ATOM 1341 C CA . ASN A 1 170 ? -6.273 36.304 0.136 1.00 94.00 170 ASN A CA 1
ATOM 1342 C C . ASN A 1 170 ? -7.230 36.072 -1.042 1.00 94.00 170 ASN A C 1
ATOM 1344 O O . ASN A 1 170 ? -8.335 36.610 -1.031 1.00 94.00 170 ASN A O 1
ATOM 1348 N N . LYS A 1 171 ? -6.853 35.235 -2.016 1.00 94.06 171 LYS A N 1
ATOM 1349 C CA . LYS A 1 171 ? -7.727 34.842 -3.137 1.00 94.06 171 LYS A CA 1
ATOM 1350 C C . LYS A 1 171 ? -8.968 34.096 -2.654 1.00 94.06 171 LYS A C 1
ATOM 1352 O O . LYS A 1 171 ? -10.080 34.427 -3.053 1.00 94.06 171 LYS A O 1
ATOM 1357 N N . ALA A 1 172 ? -8.794 33.149 -1.732 1.00 92.38 172 ALA A N 1
ATOM 1358 C CA . ALA A 1 172 ? -9.918 32.449 -1.118 1.00 92.38 172 ALA A CA 1
ATOM 1359 C C . ALA A 1 172 ? -10.815 33.400 -0.305 1.00 92.38 172 ALA A C 1
ATOM 1361 O O . ALA A 1 172 ? -12.034 33.328 -0.422 1.00 92.38 172 ALA A O 1
ATOM 1362 N N . LYS A 1 173 ? -10.237 34.343 0.456 1.00 93.81 173 LYS A N 1
ATOM 1363 C CA . LYS A 1 173 ? -11.004 35.387 1.158 1.00 93.81 173 LYS A CA 1
ATOM 1364 C C . LYS A 1 173 ? -11.818 36.243 0.190 1.00 93.81 173 LYS A C 1
ATOM 1366 O O . LYS A 1 173 ? -12.984 36.495 0.460 1.00 93.81 173 LYS A O 1
ATOM 1371 N N . ALA A 1 174 ? -11.234 36.665 -0.932 1.00 93.19 174 ALA A N 1
ATOM 1372 C CA . ALA A 1 174 ? -11.934 37.463 -1.937 1.00 93.19 174 ALA A CA 1
ATOM 1373 C C . ALA A 1 174 ? -13.163 36.729 -2.500 1.00 93.19 174 ALA A C 1
ATOM 1375 O O . ALA A 1 174 ? -14.240 37.318 -2.566 1.00 93.19 174 ALA A O 1
ATOM 1376 N N . LEU A 1 175 ? -13.030 35.435 -2.810 1.00 91.69 175 LEU A N 1
ATOM 1377 C CA . LEU A 1 175 ? -14.161 34.599 -3.217 1.00 91.69 175 LEU A CA 1
ATOM 1378 C C . LEU A 1 175 ? -15.221 34.500 -2.107 1.00 91.69 175 LEU A C 1
ATOM 1380 O O . LEU A 1 175 ? -16.407 34.696 -2.361 1.00 91.69 175 LEU A O 1
ATOM 1384 N N . LEU A 1 176 ? -14.813 34.228 -0.865 1.00 90.19 176 LEU A N 1
ATOM 1385 C CA . LEU A 1 176 ? -15.758 34.110 0.249 1.00 90.19 176 LEU A CA 1
ATOM 1386 C C . LEU A 1 176 ? -16.501 35.425 0.523 1.00 90.19 176 LEU A C 1
ATOM 1388 O O . LEU A 1 176 ? -17.682 35.380 0.847 1.00 90.19 176 LEU A O 1
ATOM 1392 N N . ARG A 1 177 ? -15.857 36.586 0.343 1.00 91.94 177 ARG A N 1
ATOM 1393 C CA . ARG A 1 177 ? -16.524 37.897 0.435 1.00 91.94 177 ARG A CA 1
ATOM 1394 C C . ARG A 1 177 ? -17.615 38.054 -0.618 1.00 91.94 177 ARG A C 1
ATOM 1396 O O . ARG A 1 177 ? -18.687 38.548 -0.292 1.00 91.94 177 ARG A O 1
ATOM 1403 N N . SER A 1 178 ? -17.360 37.626 -1.858 1.00 90.00 178 SER A N 1
ATOM 1404 C CA . SER A 1 178 ? -18.376 37.711 -2.914 1.00 90.00 178 SER A CA 1
ATOM 1405 C C . SER A 1 178 ? -19.561 36.777 -2.678 1.00 90.00 178 SER A C 1
ATOM 1407 O O . SER A 1 178 ? -20.687 37.133 -3.005 1.00 90.00 178 SER A O 1
ATOM 1409 N N . GLU A 1 179 ? -19.319 35.602 -2.096 1.00 87.75 179 GLU A N 1
ATOM 1410 C CA . GLU A 1 179 ? -20.357 34.588 -1.868 1.00 87.75 179 GLU A CA 1
ATOM 1411 C C . GLU A 1 179 ? -21.120 34.835 -0.549 1.00 87.75 179 GLU A C 1
ATOM 1413 O O . GLU A 1 179 ? -22.277 34.444 -0.411 1.00 87.75 179 GLU A O 1
ATOM 1418 N N . PHE A 1 180 ? -20.505 35.529 0.418 1.00 89.19 180 PHE A N 1
ATOM 1419 C CA . PHE A 1 180 ? -21.105 35.862 1.712 1.00 89.19 180 PHE A CA 1
ATOM 1420 C C . PHE A 1 180 ? -20.965 37.362 2.057 1.00 89.19 180 PHE A C 1
ATOM 1422 O O . PHE A 1 180 ? -20.298 37.697 3.043 1.00 89.19 180 PHE A O 1
ATOM 1429 N N . PRO A 1 181 ? -21.629 38.268 1.310 1.00 87.62 181 PRO A N 1
ATOM 1430 C CA . PRO A 1 181 ? -21.422 39.722 1.393 1.00 87.62 181 PRO A CA 1
ATOM 1431 C C . PRO A 1 181 ? -21.785 40.349 2.747 1.00 87.62 181 PRO A C 1
ATOM 1433 O O . PRO A 1 181 ? -21.272 41.408 3.087 1.00 87.62 181 PRO A O 1
ATOM 1436 N N . ASN A 1 182 ? -22.635 39.688 3.536 1.00 90.75 182 ASN A N 1
ATOM 1437 C CA . ASN A 1 182 ? -23.061 40.161 4.858 1.00 90.75 182 ASN A CA 1
ATOM 1438 C C . ASN A 1 182 ? -22.146 39.685 6.004 1.00 90.75 182 ASN A C 1
ATOM 1440 O O . ASN A 1 182 ? -22.489 39.865 7.169 1.00 90.75 182 ASN A O 1
ATOM 1444 N N . SER A 1 183 ? -21.028 39.022 5.694 1.00 88.81 183 SER A N 1
ATOM 1445 C CA . SER A 1 183 ? -20.096 38.507 6.705 1.00 88.81 183 SER A CA 1
ATOM 1446 C C . SER A 1 183 ? -19.075 39.557 7.120 1.00 88.81 183 SER A C 1
ATOM 1448 O O . SER A 1 183 ? -18.578 40.288 6.265 1.00 88.81 183 SER A O 1
ATOM 1450 N N . SER A 1 184 ? -18.679 39.571 8.395 1.00 92.19 184 SER A N 1
ATOM 1451 C CA . SER A 1 184 ? -17.549 40.403 8.833 1.00 92.19 184 SER A CA 1
ATOM 1452 C C . SER A 1 184 ? -16.204 39.855 8.327 1.00 92.19 184 SER A C 1
ATOM 1454 O O . SER A 1 184 ? -16.084 38.683 7.955 1.00 92.19 184 SER A O 1
ATOM 1456 N N . GLU A 1 185 ? -15.159 40.685 8.337 1.00 89.62 185 GLU A N 1
ATOM 1457 C CA . GLU A 1 185 ? -13.803 40.259 7.962 1.00 89.62 185 GLU A CA 1
ATOM 1458 C C . GLU A 1 185 ? -13.258 39.159 8.884 1.00 89.62 185 GLU A C 1
ATOM 1460 O O . GLU A 1 185 ? -12.596 38.223 8.426 1.00 89.62 185 GLU A O 1
ATOM 1465 N N . GLU A 1 186 ? -13.585 39.227 10.172 1.00 90.06 186 GLU A N 1
ATOM 1466 C CA . GLU A 1 186 ? -13.239 38.222 11.175 1.00 90.06 186 GLU A CA 1
ATOM 1467 C C . GLU A 1 186 ? -13.952 36.901 10.889 1.00 90.06 186 GLU A C 1
ATOM 1469 O O . GLU A 1 186 ? -13.335 35.838 10.970 1.00 90.06 186 GLU A O 1
ATOM 1474 N N . GLU A 1 187 ? -15.224 36.947 10.485 1.00 87.50 187 GLU A N 1
ATOM 1475 C CA . GLU A 1 187 ? -15.961 35.748 10.090 1.00 87.50 187 GLU A CA 1
ATOM 1476 C C . GLU A 1 187 ? -15.366 35.108 8.834 1.00 87.50 187 GLU A C 1
ATOM 1478 O O . GLU A 1 187 ? -15.195 33.891 8.789 1.00 87.50 187 GLU A O 1
ATOM 1483 N N . ILE A 1 188 ? -15.014 35.902 7.818 1.00 91.00 188 ILE A N 1
ATOM 1484 C CA . ILE A 1 188 ? -14.372 35.403 6.594 1.00 91.00 188 ILE A CA 1
ATOM 1485 C C . ILE A 1 188 ? -13.000 34.791 6.913 1.00 91.00 188 ILE A C 1
ATOM 1487 O O . ILE A 1 188 ? -12.656 33.727 6.391 1.00 91.00 188 ILE A O 1
ATOM 1491 N N . ALA A 1 189 ? -12.215 35.416 7.793 1.00 89.94 189 ALA A N 1
ATOM 1492 C CA . ALA A 1 189 ? -10.952 34.854 8.262 1.00 89.94 189 ALA A CA 1
ATOM 1493 C C . ALA A 1 189 ? -11.161 33.540 9.036 1.00 89.94 189 ALA A C 1
ATOM 1495 O O . ALA A 1 189 ? -10.458 32.561 8.777 1.00 89.94 189 ALA A O 1
ATOM 1496 N N . GLY A 1 190 ? -12.165 33.492 9.913 1.00 87.56 190 GLY A N 1
ATOM 1497 C CA . GLY A 1 190 ? -12.557 32.290 10.645 1.00 87.56 190 GLY A CA 1
ATOM 1498 C C . GLY A 1 190 ? -12.998 31.151 9.725 1.00 87.56 190 GLY A C 1
ATOM 1499 O O . GLY A 1 190 ? -12.625 30.003 9.957 1.00 87.56 190 GLY A O 1
ATOM 1500 N N . LEU A 1 191 ? -13.713 31.451 8.634 1.00 87.25 191 LEU A N 1
ATOM 1501 C CA . LEU A 1 191 ? -14.080 30.462 7.615 1.00 87.25 191 LEU A CA 1
ATOM 1502 C C . LEU A 1 191 ? -12.844 29.849 6.944 1.00 87.25 191 LEU A C 1
ATOM 1504 O O . LEU A 1 191 ? -12.809 28.638 6.751 1.00 87.25 191 LEU A O 1
ATOM 1508 N N . ILE A 1 192 ? -11.815 30.641 6.625 1.00 89.81 192 ILE A N 1
ATOM 1509 C CA . ILE A 1 192 ? -10.563 30.115 6.054 1.00 89.81 192 ILE A CA 1
ATOM 1510 C C . ILE A 1 192 ? -9.888 29.132 7.016 1.00 89.81 192 ILE A C 1
ATOM 1512 O O . ILE A 1 192 ? -9.521 28.031 6.601 1.00 89.81 192 ILE A O 1
ATOM 1516 N N . GLU A 1 193 ? -9.756 29.498 8.293 1.00 89.25 193 GLU A N 1
ATOM 1517 C CA . GLU A 1 193 ? -9.156 28.609 9.295 1.00 89.25 193 GLU A CA 1
ATOM 1518 C C . GLU A 1 193 ? -10.001 27.354 9.511 1.00 89.25 193 GLU A C 1
ATOM 1520 O O . GLU A 1 193 ? -9.465 26.250 9.555 1.00 89.25 193 GLU A O 1
ATOM 1525 N N . ALA A 1 194 ? -11.327 27.488 9.549 1.00 83.50 194 ALA A N 1
ATOM 1526 C CA . ALA A 1 194 ? -12.232 26.356 9.671 1.00 83.50 194 ALA A CA 1
ATOM 1527 C C . ALA A 1 194 ? -12.150 25.408 8.465 1.00 83.50 194 ALA A C 1
ATOM 1529 O O . ALA A 1 194 ? -12.178 24.195 8.650 1.00 83.50 194 ALA A O 1
ATOM 1530 N N . LEU A 1 195 ? -12.014 25.925 7.239 1.00 84.12 195 LEU A N 1
ATOM 1531 C CA . LEU A 1 195 ? -11.841 25.112 6.031 1.00 84.12 195 LEU A CA 1
ATOM 1532 C C . LEU A 1 195 ? -10.520 24.326 6.072 1.00 84.12 195 LEU A C 1
ATOM 1534 O O . LEU A 1 195 ? -10.501 23.150 5.706 1.00 84.12 195 LEU A O 1
ATOM 1538 N N . LEU A 1 196 ? -9.431 24.943 6.539 1.00 84.38 196 LEU A N 1
ATOM 1539 C CA . LEU A 1 196 ? -8.125 24.290 6.683 1.00 84.38 196 LEU A CA 1
ATOM 1540 C C . LEU A 1 196 ? -8.099 23.283 7.844 1.00 84.38 196 LEU A C 1
ATOM 1542 O O . LEU A 1 196 ? -7.544 22.195 7.702 1.00 84.38 196 LEU A O 1
ATOM 1546 N N . TYR A 1 197 ? -8.735 23.617 8.967 1.00 79.31 197 TYR A N 1
ATOM 1547 C CA . TYR A 1 197 ? -8.832 22.759 10.145 1.00 79.31 197 TYR A CA 1
ATOM 1548 C C . TYR A 1 197 ? -9.756 21.561 9.910 1.00 79.31 197 TYR A C 1
ATOM 1550 O O . TYR A 1 197 ? -9.343 20.425 10.118 1.00 79.31 197 TYR A O 1
ATOM 1558 N N . ARG A 1 198 ? -10.972 21.765 9.379 1.00 68.25 198 ARG A N 1
ATOM 1559 C CA . ARG A 1 198 ? -11.847 20.646 8.993 1.00 68.25 198 ARG A CA 1
ATOM 1560 C C . ARG A 1 198 ? -11.216 19.788 7.914 1.00 68.25 198 ARG A C 1
ATOM 1562 O O . ARG A 1 198 ? -11.454 18.594 7.925 1.00 68.25 198 ARG A O 1
ATOM 1569 N N . GLY A 1 199 ? -10.419 20.337 6.998 1.00 63.44 199 GLY A N 1
ATOM 1570 C CA . GLY A 1 199 ? -9.675 19.520 6.033 1.00 63.44 199 GLY A CA 1
ATOM 1571 C C . GLY A 1 199 ? -8.756 18.495 6.700 1.00 63.44 199 GLY A C 1
ATOM 1572 O O . GLY A 1 199 ? -8.631 17.385 6.199 1.00 63.44 199 GLY A O 1
ATOM 1573 N N . LYS A 1 200 ? -8.210 18.822 7.875 1.00 63.06 200 LYS A N 1
ATOM 1574 C CA . LYS A 1 200 ? -7.417 17.903 8.699 1.00 63.06 200 LYS A CA 1
ATOM 1575 C C . LYS A 1 200 ? -8.265 16.822 9.385 1.00 63.06 200 LYS A C 1
ATOM 1577 O O . LYS A 1 200 ? -7.767 15.724 9.615 1.00 63.06 200 LYS A O 1
ATOM 1582 N N . GLU A 1 201 ? -9.522 17.119 9.721 1.00 60.44 201 GLU A N 1
ATOM 1583 C CA . GLU A 1 201 ? -10.435 16.197 10.423 1.00 60.44 201 GLU A CA 1
ATOM 1584 C C . GLU A 1 201 ? -11.352 15.388 9.486 1.00 60.44 201 GLU A C 1
ATOM 1586 O O . GLU A 1 201 ? -11.758 14.271 9.805 1.00 60.44 201 GLU A O 1
ATOM 1591 N N . ALA A 1 202 ? -11.696 15.934 8.321 1.00 55.53 202 ALA A N 1
ATOM 1592 C CA . ALA A 1 202 ? -12.625 15.352 7.366 1.00 55.53 202 ALA A CA 1
ATOM 1593 C C . ALA A 1 202 ? -11.892 14.421 6.394 1.00 55.53 202 ALA A C 1
ATOM 1595 O O . ALA A 1 202 ? -10.895 14.787 5.795 1.00 55.53 202 ALA A O 1
ATOM 1596 N N . GLY A 1 203 ? -12.424 13.222 6.147 1.00 49.78 203 GLY A N 1
ATOM 1597 C CA . GLY A 1 203 ? -11.798 12.241 5.245 1.00 49.78 203 GLY A CA 1
ATOM 1598 C C . GLY A 1 203 ? -12.047 12.448 3.739 1.00 49.78 203 GLY A C 1
ATOM 1599 O O . GLY A 1 203 ? -11.675 11.581 2.935 1.00 49.78 203 GLY A O 1
ATOM 1600 N N . SER A 1 204 ? -12.740 13.520 3.321 1.00 55.66 204 SER A N 1
ATOM 1601 C CA . SER A 1 204 ? -13.023 13.791 1.900 1.00 55.66 204 SER A CA 1
ATOM 1602 C C . SER A 1 204 ? -13.360 15.265 1.588 1.00 55.66 204 SER A C 1
ATOM 1604 O O . SER A 1 204 ? -13.930 15.948 2.441 1.00 55.66 204 SER A O 1
ATOM 1606 N N . PRO A 1 205 ? -13.123 15.732 0.340 1.00 49.91 205 PRO A N 1
ATOM 1607 C CA . PRO A 1 205 ? -13.524 17.068 -0.135 1.00 49.91 205 PRO A CA 1
ATOM 1608 C C . PRO A 1 205 ? -15.028 17.335 -0.056 1.00 49.91 205 PRO A C 1
ATOM 1610 O O . PRO A 1 205 ? -15.453 18.464 0.170 1.00 49.91 205 PRO A O 1
ATOM 1613 N N . VAL A 1 206 ? -15.849 16.298 -0.229 1.00 50.44 206 VAL A N 1
ATOM 1614 C CA . VAL A 1 206 ? -17.312 16.420 -0.193 1.00 50.44 206 VAL A CA 1
ATOM 1615 C C . VAL A 1 206 ? -17.803 16.670 1.234 1.00 50.44 206 VAL A C 1
ATOM 1617 O O . VAL A 1 206 ? -18.693 17.497 1.421 1.00 50.44 206 VAL A O 1
ATOM 1620 N N . GLY A 1 207 ? -17.170 16.038 2.231 1.00 54.41 207 GLY A N 1
ATOM 1621 C CA . GLY A 1 207 ? -17.467 16.239 3.655 1.00 54.41 207 GLY A CA 1
ATOM 1622 C C . GLY A 1 207 ? -17.090 17.624 4.193 1.00 54.41 207 GLY A C 1
ATOM 1623 O O . GLY A 1 207 ? -17.562 18.011 5.258 1.00 54.41 207 GLY A O 1
ATOM 1624 N N . LEU A 1 208 ? -16.288 18.395 3.450 1.00 55.41 208 LEU A N 1
ATOM 1625 C CA . LEU A 1 208 ? -15.939 19.774 3.805 1.00 55.41 208 LEU A CA 1
ATOM 1626 C C . LEU A 1 208 ? -17.025 20.794 3.465 1.00 55.41 208 LEU A C 1
ATOM 1628 O O . LEU A 1 208 ? -17.057 21.869 4.053 1.00 55.41 208 LEU A O 1
ATOM 1632 N N . MET A 1 209 ? -17.928 20.455 2.547 1.00 56.31 209 MET A N 1
ATOM 1633 C CA . MET A 1 209 ? -18.890 21.386 1.950 1.00 56.31 209 MET A CA 1
ATOM 1634 C C . MET A 1 209 ? -20.310 21.198 2.507 1.00 56.31 209 MET A C 1
ATOM 1636 O O . MET A 1 209 ? -21.285 21.242 1.758 1.00 56.31 209 MET A O 1
ATOM 1640 N N . GLY A 1 210 ? -20.412 20.923 3.811 1.00 60.91 210 GLY A N 1
ATOM 1641 C CA . GLY A 1 210 ? -21.669 20.928 4.569 1.00 60.91 210 GLY A CA 1
ATOM 1642 C C . GLY A 1 210 ? -21.890 22.251 5.315 1.00 60.91 210 GLY A C 1
ATOM 1643 O O . GLY A 1 210 ? -21.139 23.209 5.132 1.00 60.91 210 GLY A O 1
ATOM 1644 N N . LYS A 1 211 ? -22.886 22.305 6.211 1.00 52.88 211 LYS A N 1
ATOM 1645 C CA . LYS A 1 211 ? -23.098 23.485 7.067 1.00 52.88 211 LYS A CA 1
ATOM 1646 C C . LYS A 1 211 ? -21.901 23.719 8.002 1.00 52.88 211 LYS A C 1
ATOM 1648 O O . LYS A 1 211 ? -21.369 22.786 8.622 1.00 52.88 211 LYS A O 1
ATOM 1653 N N . LEU A 1 212 ? -21.473 24.973 8.103 1.00 53.28 212 LEU A N 1
ATOM 1654 C CA . LEU A 1 212 ? -20.480 25.447 9.063 1.00 53.28 212 LEU A CA 1
ATOM 1655 C C . LEU A 1 212 ? -21.133 26.530 9.928 1.00 53.28 212 LEU A C 1
ATOM 1657 O O . LEU A 1 212 ? -21.316 27.666 9.494 1.00 53.28 212 LEU A O 1
ATOM 1661 N N . GLY A 1 213 ? -21.554 26.144 11.136 1.00 64.00 213 GLY A N 1
ATOM 1662 C CA . GLY A 1 213 ? -22.461 26.971 11.933 1.00 64.00 213 GLY A CA 1
ATOM 1663 C C . GLY A 1 213 ? -23.776 27.200 11.179 1.00 64.00 213 GLY A C 1
ATOM 1664 O O . GLY A 1 213 ? -24.421 26.242 10.753 1.00 64.00 213 GLY A O 1
ATOM 1665 N N . SER A 1 214 ? -24.146 28.465 10.976 1.00 62.88 214 SER A N 1
ATOM 1666 C CA . SER A 1 214 ? -25.310 28.880 10.180 1.00 62.88 214 SER A CA 1
ATOM 1667 C C . SER A 1 214 ? -25.037 29.007 8.674 1.00 62.88 214 SER A C 1
ATOM 1669 O O . SER A 1 214 ? -25.990 29.130 7.906 1.00 62.88 214 SER A O 1
ATOM 1671 N N . LYS A 1 215 ? -23.773 28.971 8.226 1.00 67.88 215 LYS A N 1
ATOM 1672 C CA . LYS A 1 215 ? -23.409 29.204 6.818 1.00 67.88 215 LYS A CA 1
ATOM 1673 C C . LYS A 1 215 ? -23.409 27.899 6.023 1.00 67.88 215 LYS A C 1
ATOM 1675 O O . LYS A 1 215 ? -22.826 26.897 6.444 1.00 67.88 215 LYS A O 1
ATOM 1680 N N . ASP A 1 216 ? -24.060 27.914 4.864 1.00 71.56 216 ASP A N 1
ATOM 1681 C CA . ASP A 1 216 ? -24.110 26.776 3.947 1.00 71.56 216 ASP A CA 1
ATOM 1682 C C . ASP A 1 216 ? -22.976 26.873 2.921 1.00 71.56 216 ASP A C 1
ATOM 1684 O O . ASP A 1 216 ? -23.004 27.708 2.021 1.00 71.56 216 ASP A O 1
ATOM 1688 N N . LEU A 1 217 ? -21.958 26.024 3.067 1.00 71.00 217 LEU A N 1
ATOM 1689 C CA . LEU A 1 217 ? -20.800 26.008 2.171 1.00 71.00 217 LEU A CA 1
ATOM 1690 C C . LEU A 1 217 ? -21.090 25.315 0.834 1.00 71.00 217 LEU A C 1
ATOM 1692 O O . LEU A 1 217 ? -20.268 25.394 -0.078 1.00 71.00 217 LEU A O 1
ATOM 1696 N N . SER A 1 218 ? -22.242 24.651 0.685 1.00 67.94 218 SER A N 1
ATOM 1697 C CA . SER A 1 218 ? -22.623 24.020 -0.581 1.00 67.94 218 SER A CA 1
ATOM 1698 C C . SER A 1 218 ? -22.806 25.036 -1.711 1.00 67.94 218 SER A C 1
ATOM 1700 O O . SER A 1 218 ? -22.565 24.681 -2.864 1.00 67.94 218 SER A O 1
ATOM 1702 N N . ILE A 1 219 ? -23.104 26.303 -1.385 1.00 66.06 219 ILE A N 1
ATOM 1703 C CA . ILE A 1 219 ? -23.191 27.419 -2.342 1.00 66.06 219 ILE A CA 1
ATOM 1704 C C . ILE A 1 219 ? -21.887 27.634 -3.119 1.00 66.06 219 ILE A C 1
ATOM 1706 O O . ILE A 1 219 ? -21.904 28.031 -4.280 1.00 66.06 219 ILE A O 1
ATOM 1710 N N . LEU A 1 220 ? -20.747 27.286 -2.513 1.00 68.25 220 LEU A N 1
ATOM 1711 C CA . LEU A 1 220 ? -19.445 27.407 -3.158 1.00 68.25 220 LEU A CA 1
ATOM 1712 C C . LEU A 1 220 ? -19.264 26.364 -4.270 1.00 68.25 220 LEU A C 1
ATOM 1714 O O . LEU A 1 220 ? -18.414 26.550 -5.137 1.00 68.25 220 LEU A O 1
ATOM 1718 N N . LYS A 1 221 ? -20.040 25.269 -4.289 1.00 63.16 221 LYS A N 1
ATOM 1719 C CA . LYS A 1 221 ? -19.965 24.266 -5.360 1.00 63.16 221 LYS A CA 1
ATOM 1720 C C . LYS A 1 221 ? -20.621 24.804 -6.628 1.00 63.16 221 LYS A C 1
ATOM 1722 O O . LYS A 1 221 ? -21.843 24.854 -6.746 1.00 63.16 221 LYS A O 1
ATOM 1727 N N . ARG A 1 222 ? -19.818 25.086 -7.651 1.00 60.19 222 ARG A N 1
ATOM 1728 C CA . ARG A 1 222 ? -20.320 25.454 -8.981 1.00 60.19 222 ARG A CA 1
ATOM 1729 C C . ARG A 1 222 ? -20.455 24.193 -9.826 1.00 60.19 222 ARG A C 1
ATOM 1731 O O . ARG A 1 222 ? -19.455 23.552 -10.124 1.00 60.19 222 ARG A O 1
ATOM 1738 N N . ARG A 1 223 ? -21.685 23.809 -10.199 1.00 53.41 223 ARG A N 1
ATOM 1739 C CA . ARG A 1 223 ? -21.979 22.602 -11.012 1.00 53.41 223 ARG A CA 1
ATOM 1740 C C . ARG A 1 223 ? -21.285 21.330 -10.484 1.00 53.41 223 ARG A C 1
ATOM 1742 O O . ARG A 1 223 ? -20.664 20.598 -11.244 1.00 53.41 223 ARG A O 1
ATOM 1749 N N . LYS A 1 224 ? -21.387 21.084 -9.172 1.00 60.19 224 LYS A N 1
ATOM 1750 C CA . LYS A 1 224 ? -20.722 19.975 -8.450 1.00 60.19 224 LYS A CA 1
ATOM 1751 C C . LYS A 1 224 ? -19.183 20.050 -8.395 1.00 60.19 224 LYS A C 1
ATOM 1753 O O . LYS A 1 224 ? -18.560 19.088 -7.955 1.00 60.19 224 LYS A O 1
ATOM 1758 N N . ASP A 1 225 ? -18.575 21.184 -8.746 1.00 69.06 225 ASP A N 1
ATOM 1759 C CA . ASP A 1 225 ? -17.127 21.394 -8.682 1.00 69.06 225 ASP A CA 1
ATOM 1760 C C . ASP A 1 225 ? -16.724 22.476 -7.657 1.00 69.06 225 ASP A C 1
ATOM 1762 O O . ASP A 1 225 ? -17.441 23.447 -7.419 1.00 69.06 225 ASP A O 1
ATOM 1766 N N . ILE A 1 226 ? -15.558 22.300 -7.035 1.00 76.50 226 ILE A N 1
ATOM 1767 C CA . ILE A 1 226 ? -14.961 23.223 -6.062 1.00 76.50 226 ILE A CA 1
ATOM 1768 C C . ILE A 1 226 ? -14.320 24.400 -6.824 1.00 76.50 226 ILE A C 1
ATOM 1770 O O . ILE A 1 226 ? -13.628 24.143 -7.808 1.00 76.50 226 ILE A O 1
ATOM 1774 N N . PRO A 1 227 ? -14.465 25.670 -6.410 1.00 84.00 227 PRO A N 1
ATOM 1775 C CA . PRO A 1 227 ? -13.831 26.804 -7.089 1.00 84.00 227 PRO A CA 1
ATOM 1776 C C . PRO A 1 227 ? -12.292 26.748 -7.040 1.00 84.00 227 PRO A C 1
ATOM 1778 O O . PRO A 1 227 ? -11.745 26.246 -6.049 1.00 84.00 227 PRO A O 1
ATOM 1781 N N . PRO A 1 228 ? -11.572 27.259 -8.059 1.00 87.25 228 PRO A N 1
ATOM 1782 C CA . PRO A 1 228 ? -10.106 27.216 -8.118 1.00 87.25 228 PRO A CA 1
ATOM 1783 C C . PRO A 1 228 ? -9.405 27.787 -6.878 1.00 87.25 228 PRO A C 1
ATOM 1785 O O . PRO A 1 228 ? -8.399 27.239 -6.432 1.00 87.25 228 PRO A O 1
ATOM 1788 N N . GLU A 1 229 ? -9.955 28.838 -6.276 1.00 89.19 229 GLU A N 1
ATOM 1789 C CA . GLU A 1 229 ? -9.418 29.498 -5.085 1.00 89.19 229 GLU A CA 1
ATOM 1790 C C . GLU A 1 229 ? -9.464 28.570 -3.866 1.00 89.19 229 GLU A C 1
ATOM 1792 O O . GLU A 1 229 ? -8.498 28.479 -3.108 1.00 89.19 229 GLU A O 1
ATOM 1797 N N . ILE A 1 230 ? -10.557 27.816 -3.710 1.00 88.44 230 ILE A N 1
ATOM 1798 C CA . ILE A 1 230 ? -10.704 26.827 -2.635 1.00 88.44 230 ILE A CA 1
ATOM 1799 C C . ILE A 1 230 ? -9.840 25.589 -2.912 1.00 88.44 230 ILE A C 1
ATOM 1801 O O . ILE A 1 230 ? -9.255 25.022 -1.989 1.00 88.44 230 ILE A O 1
ATOM 1805 N N . ARG A 1 231 ? -9.674 25.186 -4.180 1.00 86.94 231 ARG A N 1
ATOM 1806 C CA . ARG A 1 231 ? -8.737 24.104 -4.541 1.00 86.94 231 ARG A CA 1
ATOM 1807 C C . ARG A 1 231 ? -7.294 24.467 -4.219 1.00 86.94 231 ARG A C 1
ATOM 1809 O O . ARG A 1 231 ? -6.563 23.634 -3.684 1.00 86.94 231 ARG A O 1
ATOM 1816 N N . ALA A 1 232 ? -6.897 25.701 -4.518 1.00 89.62 232 ALA A N 1
ATOM 1817 C CA . ALA A 1 232 ? -5.587 26.224 -4.161 1.00 89.62 232 ALA A CA 1
ATOM 1818 C C . ALA A 1 232 ? -5.416 26.268 -2.636 1.00 89.62 232 ALA A C 1
ATOM 1820 O O . ALA A 1 232 ? -4.383 25.826 -2.133 1.00 89.62 232 ALA A O 1
ATOM 1821 N N . LEU A 1 233 ? -6.450 26.701 -1.899 1.00 90.19 233 LEU A N 1
ATOM 1822 C CA . LEU A 1 233 ? -6.461 26.714 -0.433 1.00 90.19 233 LEU A CA 1
ATOM 1823 C C . LEU A 1 233 ? -6.240 25.315 0.162 1.00 90.19 233 LEU A C 1
ATOM 1825 O O . LEU A 1 233 ? -5.435 25.145 1.076 1.00 90.19 233 LEU A O 1
ATOM 1829 N N . TYR A 1 234 ? -6.898 24.292 -0.384 1.00 87.00 234 TYR A N 1
ATOM 1830 C CA . TYR A 1 234 ? -6.710 22.900 0.036 1.00 87.00 234 TYR A CA 1
ATOM 1831 C C . TYR A 1 234 ? -5.428 22.249 -0.497 1.00 87.00 234 TYR A C 1
ATOM 1833 O O . TYR A 1 234 ? -5.057 21.164 -0.044 1.00 87.00 234 TYR A O 1
ATOM 1841 N N . GLY A 1 235 ? -4.740 22.902 -1.432 1.00 87.00 235 GLY A N 1
ATOM 1842 C CA . GLY A 1 235 ? -3.526 22.397 -2.054 1.00 87.00 235 GLY A CA 1
ATOM 1843 C C . GLY A 1 235 ? -3.801 21.216 -2.975 1.00 87.00 235 GLY A C 1
ATOM 1844 O O . GLY A 1 235 ? -3.326 20.115 -2.703 1.00 87.00 235 GLY A O 1
ATOM 1845 N N . GLU A 1 236 ? -4.574 21.428 -4.044 1.00 84.56 236 GLU A N 1
ATOM 1846 C CA . GLU A 1 236 ? -4.792 20.412 -5.084 1.00 84.56 236 GLU A CA 1
ATOM 1847 C C . GLU A 1 236 ? -3.456 19.864 -5.608 1.00 84.56 236 GLU A C 1
ATOM 1849 O O . GLU A 1 236 ? -2.535 20.603 -5.965 1.00 84.56 236 GLU A O 1
ATOM 1854 N N . HIS A 1 237 ? -3.348 18.540 -5.661 1.00 83.00 237 HIS A N 1
ATOM 1855 C CA . HIS A 1 237 ? -2.235 17.873 -6.310 1.00 83.00 237 HIS A CA 1
ATOM 1856 C C . HIS A 1 237 ? -2.395 17.956 -7.831 1.00 83.00 237 HIS A C 1
ATOM 1858 O O . HIS A 1 237 ? -3.390 17.503 -8.389 1.00 83.00 237 HIS A O 1
ATOM 1864 N N . THR A 1 238 ? -1.372 18.485 -8.499 1.00 83.94 238 THR A N 1
ATOM 1865 C CA . THR A 1 238 ? -1.287 18.624 -9.965 1.00 83.94 238 THR A CA 1
ATOM 1866 C C . THR A 1 238 ? -0.282 17.654 -10.595 1.00 83.94 238 THR A C 1
ATOM 1868 O O . THR A 1 238 ? 0.138 17.830 -11.734 1.00 83.94 238 THR A O 1
ATOM 1871 N N . ASP A 1 239 ? 0.157 16.637 -9.845 1.00 85.56 239 ASP A N 1
ATOM 1872 C CA . ASP A 1 239 ? 1.085 15.611 -10.326 1.00 85.56 239 ASP A CA 1
ATOM 1873 C C . ASP A 1 239 ? 0.330 14.302 -10.573 1.00 85.56 239 ASP A C 1
ATOM 1875 O O . ASP A 1 239 ? -0.181 13.686 -9.630 1.00 85.56 239 ASP A O 1
ATOM 1879 N N . ALA A 1 240 ? 0.339 13.855 -11.832 1.00 89.25 240 ALA A N 1
ATOM 1880 C CA . ALA A 1 240 ? -0.304 12.622 -12.271 1.00 89.25 240 ALA A CA 1
ATOM 1881 C C . ALA A 1 240 ? 0.079 11.415 -11.402 1.00 89.25 240 ALA A C 1
ATOM 1883 O O . ALA A 1 240 ? -0.789 10.638 -11.017 1.00 89.25 240 ALA A O 1
ATOM 1884 N N . LYS A 1 241 ? 1.359 11.274 -11.018 1.00 88.56 241 LYS A N 1
ATOM 1885 C CA . LYS A 1 241 ? 1.824 10.156 -10.178 1.00 88.56 241 LYS A CA 1
ATOM 1886 C C . LYS A 1 241 ? 1.155 10.170 -8.815 1.00 88.56 241 LYS A C 1
ATOM 1888 O O . LYS A 1 241 ? 0.837 9.109 -8.289 1.00 88.56 241 LYS A O 1
ATOM 1893 N N . VAL A 1 242 ? 0.996 11.355 -8.230 1.00 83.25 242 VAL A N 1
ATOM 1894 C CA . VAL A 1 242 ? 0.441 11.527 -6.885 1.00 83.25 242 VAL A CA 1
ATOM 1895 C C . VAL A 1 242 ? -1.053 11.237 -6.904 1.00 83.25 242 VAL A C 1
ATOM 1897 O O . VAL A 1 242 ? -1.515 10.429 -6.100 1.00 83.25 242 VAL A O 1
ATOM 1900 N N . ASN A 1 243 ? -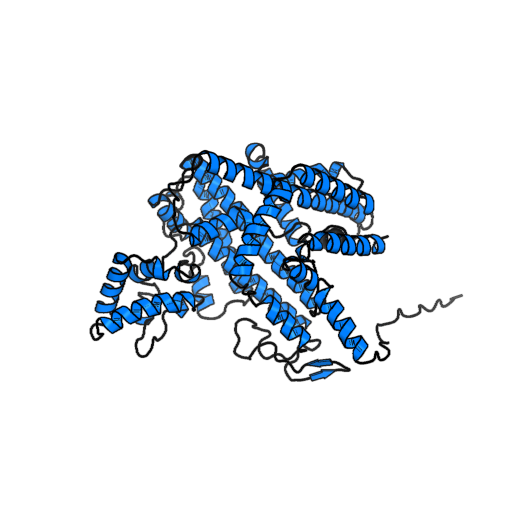1.785 11.833 -7.848 1.00 84.00 243 ASN A N 1
ATOM 1901 C CA . ASN A 1 243 ? -3.222 11.607 -7.993 1.00 84.00 243 ASN A CA 1
ATOM 1902 C C . ASN A 1 243 ? -3.530 10.140 -8.296 1.00 84.00 243 ASN A C 1
ATOM 1904 O O . ASN A 1 243 ? -4.365 9.541 -7.618 1.00 84.00 243 ASN A O 1
ATOM 1908 N N . TYR A 1 244 ? -2.803 9.534 -9.235 1.00 88.75 244 TYR A N 1
ATOM 1909 C CA . TYR A 1 244 ? -2.918 8.111 -9.541 1.00 88.75 244 TYR A CA 1
ATOM 1910 C C . TYR A 1 244 ? -2.616 7.234 -8.316 1.00 88.75 244 TYR A C 1
ATOM 1912 O O . TYR A 1 244 ? -3.468 6.454 -7.898 1.00 88.75 244 TYR A O 1
ATOM 1920 N N . ALA A 1 245 ? -1.438 7.389 -7.699 1.00 86.25 245 ALA A N 1
ATOM 1921 C CA . ALA A 1 245 ? -0.999 6.537 -6.596 1.00 86.25 245 ALA A CA 1
ATOM 1922 C C . ALA A 1 245 ? -1.966 6.584 -5.410 1.00 86.25 245 ALA A C 1
ATOM 1924 O O . ALA A 1 245 ? -2.277 5.549 -4.824 1.00 86.25 245 ALA A O 1
ATOM 1925 N N . ARG A 1 246 ? -2.459 7.774 -5.064 1.00 80.62 246 ARG A N 1
ATOM 1926 C CA . ARG A 1 246 ? -3.395 7.967 -3.954 1.00 80.62 246 ARG A CA 1
ATOM 1927 C C . ARG A 1 246 ? -4.766 7.402 -4.251 1.00 80.62 246 ARG A C 1
ATOM 1929 O O . ARG A 1 246 ? -5.293 6.668 -3.420 1.00 80.62 246 ARG A O 1
ATOM 1936 N N . SER A 1 247 ? -5.314 7.719 -5.421 1.00 83.19 247 SER A N 1
ATOM 1937 C CA . SER A 1 247 ? -6.640 7.245 -5.817 1.00 83.19 247 SER A CA 1
ATOM 1938 C C . SER A 1 247 ? -6.640 5.721 -5.878 1.00 83.19 247 SER A C 1
ATOM 1940 O O . SER A 1 247 ? -7.423 5.081 -5.184 1.00 83.19 247 SER A O 1
ATOM 1942 N N . ALA A 1 248 ? -5.685 5.129 -6.600 1.00 86.75 248 ALA A N 1
ATOM 1943 C CA . ALA A 1 248 ? -5.574 3.682 -6.732 1.00 86.75 248 ALA A CA 1
ATOM 1944 C C . ALA A 1 248 ? -5.335 2.984 -5.380 1.00 86.75 248 ALA A C 1
ATOM 1946 O O . ALA A 1 248 ? -5.996 1.993 -5.083 1.00 86.75 248 ALA A O 1
ATOM 1947 N N . THR A 1 249 ? -4.469 3.530 -4.515 1.00 82.00 249 THR A N 1
ATOM 1948 C CA . THR A 1 249 ? -4.248 2.974 -3.167 1.00 82.00 249 THR A CA 1
ATOM 1949 C C . THR A 1 249 ? -5.522 3.051 -2.325 1.00 82.00 249 THR A C 1
ATOM 1951 O O . THR A 1 249 ? -5.932 2.050 -1.749 1.00 82.00 249 THR A O 1
ATOM 1954 N N . ARG A 1 250 ? -6.195 4.207 -2.273 1.00 80.88 250 ARG A N 1
ATOM 1955 C CA . ARG A 1 250 ? -7.429 4.376 -1.492 1.00 80.88 250 ARG A CA 1
ATOM 1956 C C . ARG A 1 250 ? -8.522 3.418 -1.957 1.00 80.88 250 ARG A C 1
ATOM 1958 O O . ARG A 1 250 ? -9.150 2.786 -1.116 1.00 80.88 250 ARG A O 1
ATOM 1965 N N . MET A 1 251 ? -8.721 3.291 -3.268 1.00 82.69 251 MET A N 1
ATOM 1966 C CA . MET A 1 251 ? -9.706 2.363 -3.822 1.00 82.69 251 MET A CA 1
ATOM 1967 C C . MET A 1 251 ? -9.352 0.913 -3.487 1.00 82.69 251 MET A C 1
ATOM 1969 O O . MET A 1 251 ? -10.219 0.185 -3.025 1.00 82.69 251 MET A O 1
ATOM 1973 N N . ALA A 1 252 ? -8.081 0.514 -3.614 1.00 84.62 252 ALA A N 1
ATOM 1974 C CA . ALA A 1 252 ? -7.634 -0.823 -3.224 1.00 84.62 252 ALA A CA 1
ATOM 1975 C C . ALA A 1 252 ? -7.944 -1.121 -1.751 1.00 84.62 252 ALA A C 1
ATOM 1977 O O . ALA A 1 252 ? -8.524 -2.151 -1.435 1.00 84.62 252 ALA A O 1
ATOM 1978 N N . HIS A 1 253 ? -7.617 -0.195 -0.848 1.00 80.19 253 HIS A N 1
ATOM 1979 C CA . HIS A 1 253 ? -7.932 -0.344 0.574 1.00 80.19 253 HIS A CA 1
ATOM 1980 C C . HIS A 1 253 ? -9.431 -0.452 0.832 1.00 80.19 253 HIS A C 1
ATOM 1982 O O . HIS A 1 253 ? -9.840 -1.286 1.628 1.00 80.19 253 HIS A O 1
ATOM 1988 N N . LEU A 1 254 ? -10.247 0.375 0.179 1.00 80.88 254 LEU A N 1
ATOM 1989 C CA . LEU A 1 254 ? -11.700 0.342 0.342 1.00 80.88 254 LEU A CA 1
ATOM 1990 C C . LEU A 1 254 ? -12.299 -0.987 -0.139 1.00 80.88 254 LEU A C 1
ATOM 1992 O O . LEU A 1 254 ? -13.045 -1.598 0.620 1.00 80.88 254 LEU A O 1
ATOM 1996 N N . ILE A 1 255 ? -11.919 -1.460 -1.332 1.00 84.06 255 ILE A N 1
ATOM 1997 C CA . ILE A 1 255 ? -12.379 -2.744 -1.889 1.00 84.06 255 ILE A CA 1
ATOM 1998 C C . ILE A 1 255 ? -12.013 -3.887 -0.944 1.00 84.06 255 ILE A C 1
ATOM 2000 O O . ILE A 1 255 ? -12.873 -4.646 -0.507 1.00 84.06 255 ILE A O 1
ATOM 2004 N N . GLU A 1 256 ? -10.729 -4.003 -0.600 1.00 82.75 256 GLU A N 1
ATOM 2005 C CA . GLU A 1 256 ? -10.240 -5.151 0.163 1.00 82.75 256 GLU A CA 1
ATOM 2006 C C . GLU A 1 256 ? -10.750 -5.112 1.613 1.00 82.75 256 GLU A C 1
ATOM 2008 O O . GLU A 1 256 ? -11.083 -6.154 2.174 1.00 82.75 256 GLU A O 1
ATOM 2013 N N . ASN A 1 257 ? -10.884 -3.925 2.224 1.00 81.38 257 ASN A N 1
ATOM 2014 C CA . ASN A 1 257 ? -11.520 -3.791 3.539 1.00 81.38 257 ASN A CA 1
ATOM 2015 C C . ASN A 1 257 ? -13.003 -4.173 3.494 1.00 81.38 257 ASN A C 1
ATOM 2017 O O . ASN A 1 257 ? -13.459 -4.864 4.402 1.00 81.38 257 ASN A O 1
ATOM 2021 N N . HIS A 1 258 ? -13.743 -3.754 2.465 1.00 84.56 258 HIS A N 1
ATOM 2022 C CA . HIS A 1 258 ? -15.148 -4.125 2.319 1.00 84.56 258 HIS A CA 1
ATOM 2023 C C . HIS A 1 258 ? -15.300 -5.643 2.168 1.00 84.56 258 HIS A C 1
ATOM 2025 O O . HIS A 1 258 ? -16.020 -6.264 2.945 1.00 84.56 258 HIS A O 1
ATOM 2031 N N . HIS A 1 259 ? -14.540 -6.261 1.258 1.00 88.50 259 HIS A N 1
ATOM 2032 C CA . HIS A 1 259 ? -14.521 -7.717 1.081 1.00 88.50 259 HIS A CA 1
ATOM 2033 C C . HIS A 1 259 ? -14.194 -8.440 2.392 1.00 88.50 259 HIS A C 1
ATOM 2035 O O . HIS A 1 259 ? -14.893 -9.374 2.779 1.00 88.50 259 HIS A O 1
ATOM 2041 N N . PHE A 1 260 ? -13.171 -7.972 3.115 1.00 85.69 260 PHE A N 1
ATOM 2042 C CA . PHE A 1 260 ? -12.800 -8.518 4.416 1.00 85.69 260 PHE A CA 1
ATOM 2043 C C . PHE A 1 260 ? -13.959 -8.480 5.414 1.00 85.69 260 PHE A C 1
ATOM 2045 O O . PHE A 1 260 ? -14.263 -9.503 6.023 1.00 85.69 260 PHE A O 1
ATOM 2052 N N . LEU A 1 261 ? -14.604 -7.325 5.594 1.00 86.19 261 LEU A N 1
ATOM 2053 C CA . LEU A 1 261 ? -15.686 -7.167 6.569 1.00 86.19 261 LEU A CA 1
ATOM 2054 C C . LEU A 1 261 ? -16.930 -7.974 6.170 1.00 86.19 261 LEU A C 1
ATOM 2056 O O . LEU A 1 261 ? -17.550 -8.595 7.035 1.00 86.19 261 LEU A O 1
ATOM 2060 N N . THR A 1 262 ? -17.257 -8.029 4.877 1.00 90.69 262 THR A N 1
ATOM 2061 C CA . THR A 1 262 ? -18.373 -8.816 4.335 1.00 90.69 262 THR A CA 1
ATOM 2062 C C . THR A 1 262 ? -18.143 -10.321 4.500 1.00 90.69 262 THR A C 1
ATOM 2064 O O . THR A 1 262 ? -19.022 -11.024 5.004 1.00 90.69 262 THR A O 1
ATOM 2067 N N . ASP A 1 263 ? -16.952 -10.825 4.170 1.00 87.56 263 ASP A N 1
ATOM 2068 C CA . ASP A 1 263 ? -16.595 -12.237 4.349 1.00 87.56 263 ASP A CA 1
ATOM 2069 C C . ASP A 1 263 ? -16.574 -12.631 5.830 1.00 87.56 263 ASP A C 1
ATOM 2071 O O . ASP A 1 263 ? -17.134 -13.657 6.219 1.00 87.56 263 ASP A O 1
ATOM 2075 N N . VAL A 1 264 ? -15.985 -11.783 6.678 1.00 86.50 264 VAL A N 1
ATOM 2076 C CA . VAL A 1 264 ? -15.951 -11.975 8.132 1.00 86.50 264 VAL A CA 1
ATOM 2077 C C . VAL A 1 264 ? -17.355 -11.985 8.731 1.00 86.50 264 VAL A C 1
ATOM 2079 O O . VAL A 1 264 ? -17.620 -12.788 9.627 1.00 86.50 264 VAL A O 1
ATOM 2082 N N . ARG A 1 265 ? -18.262 -11.124 8.250 1.00 89.31 265 ARG A N 1
ATOM 2083 C CA . ARG A 1 265 ? -19.668 -11.147 8.668 1.00 89.31 265 ARG A CA 1
ATOM 2084 C C . ARG A 1 265 ? -20.304 -12.471 8.276 1.00 89.31 265 ARG A C 1
ATOM 2086 O O . ARG A 1 265 ? -20.864 -13.141 9.136 1.00 89.31 265 ARG A O 1
ATOM 2093 N N . ARG A 1 266 ? -20.201 -12.846 6.999 1.00 93.44 266 ARG A N 1
ATOM 2094 C CA . ARG A 1 266 ? -20.821 -14.056 6.444 1.00 93.44 266 ARG A CA 1
ATOM 2095 C C . ARG A 1 266 ? -20.370 -15.320 7.175 1.00 93.44 266 ARG A C 1
ATOM 2097 O O . ARG A 1 266 ? -21.196 -16.165 7.485 1.00 93.44 266 ARG A O 1
ATOM 2104 N N . GLU A 1 267 ? -19.077 -15.440 7.458 1.00 87.62 267 GLU A N 1
ATOM 2105 C CA . GLU A 1 267 ? -18.488 -16.622 8.107 1.00 87.62 267 GLU A CA 1
ATOM 2106 C C . GLU A 1 267 ? -18.572 -16.595 9.633 1.00 87.62 267 GLU A C 1
ATOM 2108 O O . GLU A 1 267 ? -18.416 -17.631 10.274 1.00 87.62 267 GLU A O 1
ATOM 2113 N N . GLY A 1 268 ? -18.757 -15.416 10.226 1.00 86.69 268 GLY A N 1
ATOM 2114 C CA . GLY A 1 268 ? -18.768 -15.240 11.673 1.00 86.69 268 GLY A CA 1
ATOM 2115 C C . GLY A 1 268 ? -20.144 -15.097 12.300 1.00 86.69 268 GLY A C 1
ATOM 2116 O O . GLY A 1 268 ? -20.269 -15.272 13.516 1.00 86.69 268 GLY A O 1
ATOM 2117 N N . LEU A 1 269 ? -21.169 -14.768 11.511 1.00 92.00 269 LEU A N 1
ATOM 2118 C CA . LEU A 1 269 ? -22.531 -14.615 12.003 1.00 92.00 269 LEU A CA 1
ATOM 2119 C C . LEU A 1 269 ? -23.063 -15.954 12.519 1.00 92.00 269 LEU A C 1
ATOM 2121 O O . LEU A 1 269 ? -23.011 -16.968 11.833 1.00 92.00 269 LEU A O 1
ATOM 2125 N N . GLY A 1 270 ? -23.568 -15.952 13.749 1.00 87.12 270 GLY A N 1
ATOM 2126 C CA . GLY A 1 270 ? -24.033 -17.161 14.423 1.00 87.12 270 GLY A CA 1
ATOM 2127 C C . GLY A 1 270 ? -22.922 -17.986 15.074 1.00 87.12 270 GLY A C 1
ATOM 2128 O O . GLY A 1 270 ? -23.252 -18.887 15.836 1.00 87.12 270 GLY A O 1
ATOM 2129 N N . GLU A 1 271 ? -21.646 -17.658 14.859 1.00 87.19 271 GLU A N 1
ATOM 2130 C CA . GLU A 1 271 ? -20.494 -18.354 15.450 1.00 87.19 271 GLU A CA 1
ATOM 2131 C C . GLU A 1 271 ? -19.765 -17.483 16.481 1.00 87.19 271 GLU A C 1
ATOM 2133 O O . GLU A 1 271 ? -19.684 -17.823 17.664 1.00 87.19 271 GLU A O 1
ATOM 2138 N N . PHE A 1 272 ? -19.260 -16.325 16.049 1.00 85.75 272 PHE A N 1
ATOM 2139 C CA . PHE A 1 272 ? -18.543 -15.363 16.896 1.00 85.75 272 PHE A CA 1
ATOM 2140 C C . PHE A 1 272 ? -19.052 -13.920 16.771 1.00 85.75 272 PHE A C 1
ATOM 2142 O O . PHE A 1 272 ? -18.574 -13.040 17.495 1.00 85.75 272 PHE A O 1
ATOM 2149 N N . PHE A 1 273 ? -20.052 -13.693 15.917 1.00 89.12 273 PHE A N 1
ATOM 2150 C CA . PHE A 1 273 ? -20.849 -12.474 15.849 1.00 89.12 273 PHE A CA 1
ATOM 2151 C C . PHE A 1 273 ? -22.341 -12.785 15.973 1.00 89.12 273 PHE A C 1
ATOM 2153 O O . PHE A 1 273 ? -22.840 -13.731 15.367 1.00 89.12 273 PHE A O 1
ATOM 2160 N N . PHE A 1 274 ? -23.064 -11.959 16.727 1.00 92.25 274 PHE A N 1
ATOM 2161 C CA . PHE A 1 274 ? -24.491 -12.137 16.997 1.00 92.25 274 PHE A CA 1
ATOM 2162 C C . PHE A 1 274 ? -25.235 -10.805 16.934 1.00 92.25 274 PHE A C 1
ATOM 2164 O O . PHE A 1 274 ? -24.698 -9.774 17.320 1.00 92.25 274 PHE A O 1
ATOM 2171 N N . GLU A 1 275 ? -26.489 -10.812 16.489 1.00 93.62 275 GLU A N 1
ATOM 2172 C CA . GLU A 1 275 ? -27.315 -9.593 16.437 1.00 93.62 275 GLU A CA 1
ATOM 2173 C C . GLU A 1 275 ? -27.734 -9.100 17.826 1.00 93.62 275 GLU A C 1
ATOM 2175 O O . GLU A 1 275 ? -27.973 -7.913 18.031 1.00 93.62 275 GLU A O 1
ATOM 2180 N N . LYS A 1 276 ? -27.804 -10.015 18.796 1.00 93.31 276 LYS A N 1
ATOM 2181 C CA . LYS A 1 276 ? -28.152 -9.734 20.189 1.00 93.31 276 LYS A CA 1
ATOM 2182 C C . LYS A 1 276 ? -27.075 -10.293 21.118 1.00 93.31 276 LYS A C 1
ATOM 2184 O O . LYS A 1 276 ? -26.433 -11.290 20.764 1.00 93.31 276 LYS A O 1
ATOM 2189 N N . PRO A 1 277 ? -26.894 -9.711 22.318 1.00 93.75 277 PRO A N 1
ATOM 2190 C CA . PRO A 1 277 ? -26.029 -10.294 23.333 1.00 93.75 277 PRO A CA 1
ATOM 2191 C C . PRO A 1 277 ? -26.384 -11.765 23.566 1.00 93.75 277 PRO A C 1
ATOM 2193 O O . PRO A 1 277 ? -27.539 -12.090 23.830 1.00 93.75 277 PRO A O 1
ATOM 2196 N N . THR A 1 278 ? -25.399 -12.652 23.432 1.00 90.88 278 THR A N 1
ATOM 2197 C CA . THR A 1 278 ? -25.614 -14.108 23.442 1.00 90.88 278 THR A CA 1
ATOM 2198 C C . THR A 1 278 ? -24.592 -14.789 24.351 1.00 90.88 278 THR A C 1
ATOM 2200 O O . THR A 1 278 ? -23.443 -14.352 24.449 1.00 90.88 278 THR A O 1
ATOM 2203 N N . VAL A 1 279 ? -24.986 -15.878 25.012 1.00 90.00 279 VAL A N 1
ATOM 2204 C CA . VAL A 1 279 ? -24.084 -16.757 25.771 1.00 90.00 279 VAL A CA 1
ATOM 2205 C C . VAL A 1 279 ? -24.104 -18.140 25.121 1.00 90.00 279 VAL A C 1
ATOM 2207 O O . VAL A 1 279 ? -25.178 -18.700 24.916 1.00 90.00 279 VAL A O 1
ATOM 2210 N N . ARG A 1 280 ? -22.932 -18.694 24.787 1.00 82.06 280 ARG A N 1
ATOM 2211 C CA . ARG A 1 280 ? -22.788 -20.091 24.333 1.00 82.06 280 ARG A CA 1
ATOM 2212 C C . ARG A 1 280 ? -21.643 -20.761 25.079 1.00 82.06 280 ARG A C 1
ATOM 2214 O O . ARG A 1 280 ? -20.487 -20.350 24.950 1.00 82.06 280 ARG A O 1
ATOM 2221 N N . GLY A 1 281 ? -21.963 -21.797 25.852 1.00 81.31 281 GLY A N 1
ATOM 2222 C CA . GLY A 1 281 ? -20.999 -22.452 26.737 1.00 81.31 281 GLY A CA 1
ATOM 2223 C C . GLY A 1 281 ? -20.328 -21.439 27.670 1.00 81.31 281 GLY A C 1
ATOM 2224 O O . GLY A 1 281 ? -20.997 -20.625 28.300 1.00 81.31 281 GLY A O 1
ATOM 2225 N N . ALA A 1 282 ? -18.995 -21.445 27.716 1.00 76.38 282 ALA A N 1
ATOM 2226 C CA . ALA A 1 282 ? -18.211 -20.513 28.531 1.00 76.38 282 ALA A CA 1
ATOM 2227 C C . ALA A 1 282 ? -18.044 -19.103 27.919 1.00 76.38 282 ALA A C 1
ATOM 2229 O O . ALA A 1 282 ? -17.473 -18.224 28.569 1.00 76.38 282 ALA A O 1
ATOM 2230 N N . ASN A 1 283 ? -18.497 -18.871 26.681 1.00 77.62 283 ASN A N 1
ATOM 2231 C CA . ASN A 1 283 ? -18.266 -17.618 25.961 1.00 77.62 283 ASN A CA 1
ATOM 2232 C C . ASN A 1 283 ? -19.449 -16.650 26.102 1.00 77.62 283 ASN A C 1
ATOM 2234 O O . ASN A 1 283 ? -20.604 -17.014 25.874 1.00 77.62 283 ASN A O 1
ATOM 2238 N N . GLN A 1 284 ? -19.137 -15.391 26.427 1.00 88.69 284 GLN A N 1
ATOM 2239 C CA . GLN A 1 284 ? -20.103 -14.293 26.534 1.00 88.69 284 GLN A CA 1
ATOM 2240 C C . GLN A 1 284 ? -19.899 -13.289 25.392 1.00 88.69 284 GLN A C 1
ATOM 2242 O O . GLN A 1 284 ? -18.939 -12.513 25.393 1.00 88.69 284 GLN A O 1
ATOM 2247 N N . PHE A 1 285 ? -20.830 -13.262 24.442 1.00 90.31 285 PHE A N 1
ATOM 2248 C CA . PHE A 1 285 ? -20.830 -12.346 23.302 1.00 90.31 285 PHE A CA 1
ATOM 2249 C C . PHE A 1 285 ? -21.608 -11.077 23.655 1.00 90.31 285 PHE A C 1
ATOM 2251 O O . PHE A 1 285 ? -22.726 -10.862 23.197 1.00 90.31 285 PHE A O 1
ATOM 2258 N N . LYS A 1 286 ? -21.038 -10.269 24.552 1.00 90.50 286 LYS A N 1
ATOM 2259 C CA . LYS A 1 286 ? -21.680 -9.069 25.120 1.00 90.50 286 LYS A CA 1
ATOM 2260 C C . LYS A 1 286 ? -21.102 -7.748 24.615 1.00 90.50 286 LYS A C 1
ATOM 2262 O O . LYS A 1 286 ? -21.661 -6.692 24.886 1.00 90.50 286 LYS A O 1
ATOM 2267 N N . ALA A 1 287 ? -19.963 -7.786 23.928 1.00 88.56 287 ALA A N 1
ATOM 2268 C CA . ALA A 1 287 ? -19.267 -6.589 23.485 1.00 88.56 287 ALA A CA 1
ATOM 2269 C C . ALA A 1 287 ? -19.728 -6.208 22.078 1.00 88.56 287 ALA A C 1
ATOM 2271 O O . ALA A 1 287 ? -19.497 -6.953 21.130 1.00 88.56 287 ALA A O 1
ATOM 2272 N N . GLN A 1 288 ? -20.347 -5.040 21.930 1.00 90.31 288 GLN A N 1
ATOM 2273 C CA . GLN A 1 288 ? -20.719 -4.536 20.611 1.00 90.31 288 GLN A CA 1
ATOM 2274 C C . GLN A 1 288 ? -19.462 -4.121 19.831 1.00 90.31 288 GLN A C 1
ATOM 2276 O O . GLN A 1 288 ? -18.671 -3.314 20.338 1.00 90.31 288 GLN A O 1
ATOM 2281 N N . ILE A 1 289 ? -19.276 -4.684 18.632 1.00 81.06 289 ILE A N 1
ATOM 2282 C CA . ILE A 1 289 ? -18.073 -4.496 17.803 1.00 81.06 289 ILE A CA 1
ATOM 2283 C C . ILE A 1 289 ? -17.921 -3.041 17.352 1.00 81.06 289 ILE A C 1
ATOM 2285 O O . ILE A 1 289 ? -16.836 -2.477 17.440 1.00 81.06 289 ILE A O 1
ATOM 2289 N N . ALA A 1 290 ? -19.030 -2.421 16.951 1.00 81.25 290 ALA A N 1
ATOM 2290 C CA . ALA A 1 290 ? -19.149 -1.008 16.626 1.00 81.25 290 ALA A CA 1
ATOM 2291 C C . ALA A 1 290 ? -20.603 -0.567 16.806 1.00 81.25 290 ALA A C 1
ATOM 2293 O O . ALA A 1 290 ? -21.519 -1.386 16.690 1.00 81.25 290 ALA A O 1
ATOM 2294 N N . SER A 1 291 ? -20.825 0.723 17.057 1.00 81.69 291 SER A N 1
ATOM 2295 C CA . SER A 1 291 ? -22.182 1.274 17.099 1.00 81.69 291 SER A CA 1
ATOM 2296 C C . SER A 1 291 ? -22.896 1.056 15.759 1.00 81.69 291 SER A C 1
ATOM 2298 O O . SER A 1 291 ? -22.257 1.026 14.708 1.00 81.69 291 SER A O 1
ATOM 2300 N N . GLY A 1 292 ? -24.226 0.921 15.777 1.00 71.31 292 GLY A N 1
ATOM 2301 C CA . GLY A 1 292 ? -25.018 0.663 14.564 1.00 71.31 292 GLY A CA 1
ATOM 2302 C C . GLY A 1 292 ? -24.853 1.724 13.466 1.00 71.31 292 GLY A C 1
ATOM 2303 O O . GLY A 1 292 ? -24.935 1.395 12.294 1.00 71.31 292 GLY A O 1
ATOM 2304 N N . GLY A 1 293 ? -24.532 2.973 13.817 1.00 71.19 293 GLY A N 1
ATOM 2305 C CA . GLY A 1 293 ? -24.252 4.042 12.846 1.00 71.19 293 GLY A CA 1
ATOM 2306 C C . GLY A 1 293 ? -22.807 4.096 12.324 1.00 71.19 293 GLY A C 1
ATOM 2307 O O . GLY A 1 293 ? -22.458 5.018 11.588 1.00 71.19 293 GLY A O 1
ATOM 2308 N N . SER A 1 294 ? -21.933 3.171 12.732 1.00 72.12 294 SER A N 1
ATOM 2309 C CA . SER A 1 294 ? -20.508 3.211 12.392 1.00 72.12 294 SER A CA 1
ATOM 2310 C C . SER A 1 294 ? -20.227 2.699 10.977 1.00 72.12 294 SER A C 1
ATOM 2312 O O . SER A 1 294 ? -20.057 1.499 10.777 1.00 72.12 294 SER A O 1
ATOM 2314 N N . LYS A 1 295 ? -20.046 3.613 10.017 1.00 71.81 295 LYS A N 1
ATOM 2315 C CA . LYS A 1 295 ? -19.685 3.276 8.622 1.00 71.81 295 LYS A CA 1
ATOM 2316 C C . LYS A 1 295 ? -18.313 2.607 8.459 1.00 71.81 295 LYS A C 1
ATOM 2318 O O . LYS A 1 295 ? -18.045 1.959 7.460 1.00 71.81 295 LYS A O 1
ATOM 2323 N N . THR A 1 296 ? -17.405 2.774 9.420 1.00 68.75 296 THR A N 1
ATOM 2324 C CA . THR A 1 296 ? -16.017 2.276 9.321 1.00 68.75 296 THR A CA 1
ATOM 2325 C C . THR A 1 296 ? -15.884 0.764 9.470 1.00 68.75 296 THR A C 1
ATOM 2327 O O . THR A 1 296 ? -14.896 0.196 9.013 1.00 68.75 296 THR A O 1
ATOM 2330 N N . LEU A 1 297 ? -16.846 0.128 10.140 1.00 76.12 297 LEU A N 1
ATOM 2331 C CA . LEU A 1 297 ? -16.881 -1.315 10.373 1.00 76.12 297 LEU A CA 1
ATOM 2332 C C . LEU A 1 297 ? -18.116 -1.949 9.743 1.00 76.12 297 LEU A C 1
ATOM 2334 O O . LEU A 1 297 ? -18.431 -3.086 10.062 1.00 76.12 297 LEU A O 1
ATOM 2338 N N . GLU A 1 298 ? -18.813 -1.239 8.862 1.00 80.69 298 GLU A N 1
ATOM 2339 C CA . GLU A 1 298 ? -19.918 -1.792 8.087 1.00 80.69 298 GLU A CA 1
ATOM 2340 C C . GLU A 1 298 ? -19.409 -2.917 7.164 1.00 80.69 298 GLU A C 1
ATOM 2342 O O . GLU A 1 298 ? -18.363 -2.742 6.533 1.00 80.69 298 GLU A O 1
ATOM 2347 N N . PRO A 1 299 ? -20.070 -4.094 7.108 1.00 87.25 299 PRO A N 1
ATOM 2348 C CA . PRO A 1 299 ? -21.379 -4.430 7.685 1.00 87.25 299 PRO A CA 1
ATOM 2349 C C . PRO A 1 299 ? -21.356 -5.060 9.093 1.00 87.25 299 PRO A C 1
ATOM 2351 O O . PRO A 1 299 ? -22.354 -5.622 9.523 1.00 87.25 299 PRO A O 1
ATOM 2354 N N . LEU A 1 300 ? -20.251 -5.057 9.839 1.00 83.62 300 LEU A N 1
ATOM 2355 C CA . LEU A 1 300 ? -20.194 -5.619 11.203 1.00 83.62 300 LEU A CA 1
ATOM 2356 C C . LEU A 1 300 ? -20.832 -4.720 12.274 1.00 83.62 300 LEU A C 1
ATOM 2358 O O . LEU A 1 300 ? -21.100 -5.190 13.380 1.00 83.62 300 LEU A O 1
ATOM 2362 N N . ASN A 1 301 ? -21.070 -3.444 11.978 1.00 84.44 301 ASN A N 1
ATOM 2363 C CA . ASN A 1 301 ? -21.746 -2.496 12.863 1.00 84.44 301 ASN A CA 1
ATOM 2364 C C . ASN A 1 301 ? -23.026 -3.080 13.486 1.00 84.44 301 ASN A C 1
ATOM 2366 O O . ASN A 1 301 ? -23.812 -3.769 12.843 1.00 84.44 301 ASN A O 1
ATOM 2370 N N . GLY A 1 302 ? -23.227 -2.818 14.778 1.00 87.75 302 GLY A N 1
ATOM 2371 C CA . GLY A 1 302 ? -24.373 -3.328 15.527 1.00 87.75 302 GLY A CA 1
ATOM 2372 C C . GLY A 1 302 ? -24.205 -4.741 16.097 1.00 87.75 302 GLY A C 1
ATOM 2373 O O . GLY A 1 302 ? -24.852 -5.033 17.101 1.00 87.75 302 GLY A O 1
ATOM 2374 N N . LEU A 1 303 ? -23.319 -5.583 15.547 1.00 90.94 303 LEU A N 1
ATOM 2375 C CA . LEU A 1 303 ? -23.123 -6.959 16.020 1.00 90.94 303 LEU A CA 1
ATOM 2376 C C . LEU A 1 303 ? -22.395 -7.029 17.374 1.00 90.94 303 LEU A C 1
ATOM 2378 O O . LEU A 1 303 ? -21.557 -6.194 17.723 1.00 90.94 303 LEU A O 1
ATOM 2382 N N . PHE A 1 304 ? -22.683 -8.089 18.122 1.00 92.12 304 PHE A N 1
ATOM 2383 C CA . PHE A 1 304 ? -22.080 -8.428 19.403 1.00 92.12 304 PHE A CA 1
ATOM 2384 C C . PHE A 1 304 ? -21.080 -9.573 19.256 1.00 92.12 304 PHE A C 1
ATOM 2386 O O . PHE A 1 304 ? -21.320 -10.553 18.555 1.00 92.12 304 PHE A O 1
ATOM 2393 N N . THR A 1 305 ? -19.955 -9.455 19.952 1.00 90.12 305 THR A N 1
ATOM 2394 C CA . THR A 1 305 ? -18.880 -10.445 20.000 1.00 90.12 305 THR A CA 1
ATOM 2395 C C . THR A 1 305 ? -18.272 -10.515 21.407 1.00 90.12 305 THR A C 1
ATOM 2397 O O . THR A 1 305 ? -18.797 -9.927 22.360 1.00 90.12 305 THR A O 1
ATOM 2400 N N . THR A 1 306 ? -17.178 -11.255 21.581 1.00 87.12 306 THR A N 1
ATOM 2401 C CA . THR A 1 306 ? -16.450 -11.287 22.853 1.00 87.12 306 THR A CA 1
ATOM 2402 C C . THR A 1 306 ? -15.586 -10.028 23.035 1.00 87.12 306 THR A C 1
ATOM 2404 O O . THR A 1 306 ? -15.114 -9.443 22.052 1.00 87.12 306 THR A O 1
ATOM 2407 N N . PRO A 1 307 ? -15.322 -9.585 24.280 1.00 87.06 307 PRO A N 1
ATOM 2408 C CA . PRO A 1 307 ? -14.419 -8.459 24.542 1.00 87.06 307 PRO A CA 1
ATOM 2409 C C . PRO A 1 307 ? -13.010 -8.628 23.948 1.00 87.06 307 PRO A C 1
ATOM 2411 O O . PRO A 1 307 ? -12.335 -7.641 23.658 1.00 87.06 307 PRO A O 1
ATOM 2414 N N . GLU A 1 308 ? -12.544 -9.867 23.782 1.00 79.56 308 GLU A N 1
ATOM 2415 C CA . GLU A 1 308 ? -11.250 -10.199 23.182 1.00 79.56 308 GLU A CA 1
ATOM 2416 C C . GLU A 1 308 ? -11.241 -9.926 21.675 1.00 79.56 308 GLU A C 1
ATOM 2418 O O . GLU A 1 308 ? -10.318 -9.280 21.180 1.00 79.56 308 GLU A O 1
ATOM 2423 N N . ILE A 1 309 ? -12.281 -10.368 20.958 1.00 81.44 309 ILE A N 1
ATOM 2424 C CA . ILE A 1 309 ? -12.401 -10.153 19.512 1.00 81.44 309 ILE A CA 1
ATOM 2425 C C . ILE A 1 309 ? -12.586 -8.665 19.223 1.00 81.44 309 ILE A C 1
ATOM 2427 O O . ILE A 1 309 ? -11.879 -8.126 18.375 1.00 81.44 309 ILE A O 1
ATOM 2431 N N . LYS A 1 310 ? -13.454 -7.971 19.975 1.00 82.38 310 LYS A N 1
ATOM 2432 C CA . LYS A 1 310 ? -13.637 -6.518 19.835 1.00 82.38 310 LYS A CA 1
ATOM 2433 C C . LYS A 1 310 ? -12.307 -5.768 19.913 1.00 82.38 310 LYS A C 1
ATOM 2435 O O . LYS A 1 310 ? -11.981 -4.980 19.031 1.00 82.38 310 LYS A O 1
ATOM 2440 N N . ARG A 1 311 ? -11.511 -6.070 20.936 1.00 80.19 311 ARG A N 1
ATOM 2441 C CA . ARG A 1 311 ? -10.201 -5.446 21.136 1.00 80.19 311 ARG A CA 1
ATOM 2442 C C . ARG A 1 311 ? -9.232 -5.758 20.003 1.00 80.19 311 ARG A C 1
ATOM 2444 O O . ARG A 1 311 ? -8.485 -4.883 19.586 1.00 80.19 311 ARG A O 1
ATOM 2451 N N . ALA A 1 312 ? -9.245 -6.989 19.491 1.00 72.88 312 ALA A N 1
ATOM 2452 C CA . ALA A 1 312 ? -8.422 -7.350 18.344 1.00 72.88 312 ALA A CA 1
ATOM 2453 C C . ALA A 1 312 ? -8.776 -6.500 17.106 1.00 72.88 312 ALA A C 1
ATOM 2455 O O . ALA A 1 312 ? -7.870 -6.036 16.422 1.00 72.88 312 ALA A O 1
ATOM 2456 N N . PHE A 1 313 ? -10.061 -6.223 16.860 1.00 74.88 313 PHE A N 1
ATOM 2457 C CA . PHE A 1 313 ? -10.498 -5.315 15.788 1.00 74.88 313 PHE A CA 1
ATOM 2458 C C . PHE A 1 313 ? -10.091 -3.856 16.034 1.00 74.88 313 PHE A C 1
ATOM 2460 O O . PHE A 1 313 ? -9.574 -3.206 15.124 1.00 74.88 313 PHE A O 1
ATOM 2467 N N . GLU A 1 314 ? -10.261 -3.350 17.257 1.00 71.75 314 GLU A N 1
ATOM 2468 C CA . GLU A 1 314 ? -9.829 -1.996 17.637 1.00 71.75 314 GLU A CA 1
ATOM 2469 C C . GLU A 1 314 ? -8.318 -1.808 17.430 1.00 71.75 314 GLU A C 1
ATOM 2471 O O . GLU A 1 314 ? -7.871 -0.779 16.928 1.00 71.75 314 GLU A O 1
ATOM 2476 N N . GLU A 1 315 ? -7.519 -2.828 17.743 1.00 65.19 315 GLU A N 1
ATOM 2477 C CA . GLU A 1 315 ? -6.065 -2.802 17.567 1.00 65.19 315 GLU A CA 1
ATOM 2478 C C . GLU A 1 315 ? -5.616 -2.859 16.101 1.00 65.19 315 GLU A C 1
ATOM 2480 O O . GLU A 1 315 ? -4.554 -2.323 15.778 1.00 65.19 315 GLU A O 1
ATOM 2485 N N . ILE A 1 316 ? -6.400 -3.481 15.214 1.00 63.56 316 ILE A N 1
ATOM 2486 C CA . ILE A 1 316 ? -6.144 -3.476 13.764 1.00 63.56 316 ILE A CA 1
ATOM 2487 C C . ILE A 1 316 ? -6.436 -2.089 13.175 1.00 63.56 316 ILE A C 1
ATOM 2489 O O . ILE A 1 316 ? -5.719 -1.647 12.277 1.00 63.56 316 ILE A O 1
ATOM 2493 N N . GLY A 1 317 ? -7.472 -1.407 13.675 1.00 52.03 317 GLY A N 1
ATOM 2494 C CA . GLY A 1 317 ? -7.907 -0.096 13.183 1.00 52.03 317 GLY A CA 1
ATOM 2495 C C . GLY A 1 317 ? -7.177 1.107 13.792 1.00 52.03 317 GLY A C 1
ATOM 2496 O O . GLY A 1 317 ? -7.158 2.172 13.178 1.00 52.03 317 GLY A O 1
ATOM 2497 N N . ALA A 1 318 ? -6.571 0.973 14.976 1.00 53.38 318 ALA A N 1
ATOM 2498 C CA . ALA A 1 318 ? -5.964 2.095 15.688 1.00 53.38 318 ALA A CA 1
ATOM 2499 C C . ALA A 1 318 ? -4.523 2.397 15.214 1.00 53.38 318 ALA A C 1
ATOM 2501 O O . ALA A 1 318 ? -3.616 1.577 15.414 1.00 53.38 318 ALA A O 1
ATOM 2502 N N . PRO A 1 319 ? -4.240 3.605 14.682 1.00 48.19 319 PRO A N 1
ATOM 2503 C CA . PRO A 1 319 ? -2.869 4.066 14.539 1.00 48.19 319 PRO A CA 1
ATOM 2504 C C . PRO A 1 319 ? -2.271 4.234 15.938 1.00 48.19 319 PRO A C 1
ATOM 2506 O O . PRO A 1 319 ? -2.676 5.109 16.701 1.00 48.19 319 PRO A O 1
ATOM 2509 N N . GLN A 1 320 ? -1.306 3.387 16.300 1.00 52.50 320 GLN A N 1
ATOM 2510 C CA . GLN A 1 320 ? -0.638 3.501 17.595 1.00 52.50 320 GLN A CA 1
ATOM 2511 C C . GLN A 1 320 ? 0.192 4.787 17.625 1.00 52.50 320 GLN A C 1
ATOM 2513 O O . GLN A 1 320 ? 1.268 4.861 17.027 1.00 52.50 320 GLN A O 1
ATOM 2518 N N . GLN A 1 321 ? -0.323 5.806 18.311 1.00 52.84 321 GLN A N 1
ATOM 2519 C CA . GLN A 1 321 ? 0.379 7.065 18.512 1.00 52.84 321 GLN A CA 1
ATOM 2520 C C . GLN A 1 321 ? 1.567 6.820 19.445 1.00 52.84 321 GLN A C 1
ATOM 2522 O O . GLN A 1 321 ? 1.408 6.493 20.619 1.00 52.84 321 GLN A O 1
ATOM 2527 N N . LEU A 1 322 ? 2.778 6.919 18.897 1.00 59.72 322 LEU A N 1
ATOM 2528 C CA . LEU A 1 322 ? 4.003 6.839 19.683 1.00 59.72 322 LEU A CA 1
ATOM 2529 C C . LEU A 1 322 ? 4.318 8.234 20.245 1.00 59.72 322 LEU A C 1
ATOM 2531 O O . LEU A 1 322 ? 4.314 9.189 19.462 1.00 59.72 322 LEU A O 1
ATOM 2535 N N . PRO A 1 323 ? 4.645 8.360 21.545 1.00 72.69 323 PRO A N 1
ATOM 2536 C CA . PRO A 1 323 ? 5.176 9.599 22.104 1.00 72.69 323 PRO A CA 1
ATOM 2537 C C . PRO A 1 323 ? 6.382 10.101 21.303 1.00 72.69 323 PRO A C 1
ATOM 2539 O O . PRO A 1 323 ? 7.178 9.299 20.803 1.00 72.69 323 PRO A O 1
ATOM 2542 N N . ASP A 1 324 ? 6.562 11.417 21.198 1.00 63.78 324 ASP A N 1
ATOM 2543 C CA . ASP A 1 324 ? 7.563 11.987 20.287 1.00 63.78 324 ASP A CA 1
ATOM 2544 C C . ASP A 1 324 ? 9.008 11.635 20.641 1.00 63.78 324 ASP A C 1
ATOM 2546 O O . ASP A 1 324 ? 9.825 11.446 19.736 1.00 63.78 324 ASP A O 1
ATOM 2550 N N . TRP A 1 325 ? 9.318 11.447 21.927 1.00 70.69 325 TRP A N 1
ATOM 2551 C CA . TRP A 1 325 ? 10.624 10.944 22.362 1.00 70.69 325 TRP A CA 1
ATOM 2552 C C . TRP A 1 325 ? 10.879 9.521 21.842 1.00 70.69 325 TRP A C 1
ATOM 2554 O O . TRP A 1 325 ? 11.963 9.223 21.338 1.00 70.69 325 TRP A O 1
ATOM 2564 N N . LEU A 1 326 ? 9.861 8.652 21.887 1.00 68.94 326 LEU A N 1
ATOM 2565 C CA . LEU A 1 326 ? 9.948 7.274 21.412 1.00 68.94 326 LEU A CA 1
ATOM 2566 C C . LEU A 1 326 ? 10.030 7.247 19.883 1.00 68.94 326 LEU A C 1
ATOM 2568 O O . LEU A 1 326 ? 10.803 6.474 19.323 1.00 68.94 326 LEU A O 1
ATOM 2572 N N . ARG A 1 327 ? 9.307 8.142 19.201 1.00 64.62 327 ARG A N 1
ATOM 2573 C CA . ARG A 1 327 ? 9.390 8.345 17.747 1.00 64.62 327 ARG A CA 1
ATOM 2574 C C . ARG A 1 327 ? 10.803 8.756 17.315 1.00 64.62 327 ARG A C 1
ATOM 2576 O O . ARG A 1 327 ? 11.349 8.164 16.382 1.00 64.62 327 ARG A O 1
ATOM 2583 N N . HIS A 1 328 ? 11.416 9.723 18.003 1.00 59.66 328 HIS A N 1
ATOM 2584 C CA . HIS A 1 328 ? 12.790 10.170 17.741 1.00 59.66 328 HIS A CA 1
ATOM 2585 C C . HIS A 1 328 ? 13.814 9.074 18.034 1.00 59.66 328 HIS A C 1
ATOM 2587 O O . HIS A 1 328 ? 14.650 8.777 17.177 1.00 59.66 328 HIS A O 1
ATOM 2593 N N . TYR A 1 329 ? 13.700 8.410 19.186 1.00 69.69 329 TYR A N 1
ATOM 2594 C CA . TYR A 1 329 ? 14.525 7.255 19.527 1.00 69.69 329 TYR A CA 1
ATOM 2595 C C . TYR A 1 329 ? 14.430 6.165 18.454 1.00 69.69 329 TYR A C 1
ATOM 2597 O O . TYR A 1 329 ? 15.450 5.711 17.941 1.00 69.69 329 TYR A O 1
ATOM 2605 N N . MET A 1 330 ? 13.218 5.772 18.053 1.00 59.91 330 MET A N 1
ATOM 2606 C CA . MET A 1 330 ? 13.004 4.756 17.021 1.00 59.91 330 MET A CA 1
ATOM 2607 C C . MET A 1 330 ? 13.562 5.182 15.659 1.00 59.91 330 MET A C 1
ATOM 2609 O O . MET A 1 330 ? 14.057 4.325 14.932 1.00 59.91 330 MET A O 1
ATOM 2613 N N . LYS A 1 331 ? 13.541 6.478 15.317 1.00 54.91 331 LYS A N 1
ATOM 2614 C CA . LYS A 1 331 ? 14.147 7.011 14.085 1.00 54.91 331 LYS A CA 1
ATOM 2615 C C . LYS A 1 331 ? 15.674 6.896 14.107 1.00 54.91 331 LYS A C 1
ATOM 2617 O O . LYS A 1 331 ? 16.247 6.349 13.167 1.00 54.91 331 LYS A O 1
ATOM 2622 N N . VAL A 1 332 ? 16.325 7.355 15.179 1.00 56.16 332 VAL A N 1
ATOM 2623 C CA . VAL A 1 332 ? 17.791 7.283 15.342 1.00 56.16 332 VAL A CA 1
ATOM 2624 C C . VAL A 1 332 ? 18.251 5.830 15.437 1.00 56.16 332 VAL A C 1
ATOM 2626 O O . VAL A 1 332 ? 19.122 5.388 14.691 1.00 56.16 332 VAL A O 1
ATOM 2629 N N . ASN A 1 333 ? 17.614 5.046 16.300 1.00 58.41 333 ASN A N 1
ATOM 2630 C CA . ASN A 1 333 ? 17.929 3.636 16.486 1.00 58.41 333 ASN A CA 1
ATOM 2631 C C . ASN A 1 333 ? 17.603 2.807 15.227 1.00 58.41 333 ASN A C 1
ATOM 2633 O O . ASN A 1 333 ? 18.316 1.867 14.879 1.00 58.41 333 ASN A O 1
ATOM 2637 N N . GLY A 1 334 ? 16.536 3.161 14.506 1.00 44.28 334 GLY A N 1
ATOM 2638 C CA . GLY A 1 334 ? 16.199 2.601 13.198 1.00 44.28 334 GLY A CA 1
ATOM 2639 C C . GLY A 1 334 ? 17.275 2.883 12.152 1.00 44.28 334 GLY A C 1
ATOM 2640 O O . GLY A 1 334 ? 17.640 1.971 11.418 1.00 44.28 334 GLY A O 1
ATOM 2641 N N . PHE A 1 335 ? 17.843 4.093 12.133 1.00 45.62 335 PHE A N 1
ATOM 2642 C CA . PHE A 1 335 ? 18.975 4.442 11.272 1.00 45.62 335 PHE A CA 1
ATOM 2643 C C . PHE A 1 335 ? 20.242 3.653 11.627 1.00 45.62 335 PHE A C 1
ATOM 2645 O O . PHE A 1 335 ? 20.834 3.033 10.750 1.00 45.62 335 PHE A O 1
ATOM 2652 N N . VAL A 1 336 ? 20.624 3.588 12.907 1.00 53.19 336 VAL A N 1
ATOM 2653 C CA . VAL A 1 336 ? 21.797 2.809 13.353 1.00 53.19 336 VAL A CA 1
ATOM 2654 C C . VAL A 1 336 ? 21.659 1.332 12.976 1.00 53.19 336 VAL A C 1
ATOM 2656 O O . VAL A 1 336 ? 22.610 0.721 12.486 1.00 53.19 336 VAL A O 1
ATOM 2659 N N . LYS A 1 337 ? 20.468 0.747 13.146 1.00 56.69 337 LYS A N 1
ATOM 2660 C CA . LYS A 1 337 ? 20.199 -0.627 12.702 1.00 56.69 337 LYS A CA 1
ATOM 2661 C C . LYS A 1 337 ? 20.238 -0.756 11.202 1.00 56.69 337 LYS A C 1
ATOM 2663 O O . LYS A 1 337 ? 20.854 -1.695 10.722 1.00 56.69 337 LYS A O 1
ATOM 2668 N N . PHE A 1 338 ? 19.604 0.156 10.474 1.00 45.50 338 PHE A N 1
ATOM 2669 C CA . PHE A 1 338 ? 19.649 0.172 9.020 1.00 45.50 338 PHE A CA 1
ATOM 2670 C C . PHE A 1 338 ? 21.104 0.145 8.529 1.00 45.50 338 PHE A C 1
ATOM 2672 O O . PHE A 1 338 ? 21.444 -0.693 7.700 1.00 45.50 338 PHE A O 1
ATOM 2679 N N . SER A 1 339 ? 21.990 0.942 9.130 1.00 46.25 339 SER A N 1
ATOM 2680 C CA . SER A 1 339 ? 23.425 0.920 8.829 1.00 46.25 339 SER A CA 1
ATOM 2681 C C . SER A 1 339 ? 24.090 -0.418 9.170 1.00 46.25 339 SER A C 1
ATOM 2683 O O . SER A 1 339 ? 24.830 -0.958 8.356 1.00 46.25 339 SER A O 1
ATOM 2685 N N . LYS A 1 340 ? 23.804 -1.005 10.339 1.00 51.84 340 LYS A N 1
ATOM 2686 C CA . LYS A 1 340 ? 24.400 -2.290 10.757 1.00 51.84 340 LYS A CA 1
ATOM 2687 C C . LYS A 1 340 ? 23.814 -3.523 10.052 1.00 51.84 340 LYS A C 1
ATOM 2689 O O . LYS A 1 340 ? 24.442 -4.577 10.069 1.00 51.84 340 LYS A O 1
ATOM 2694 N N . THR A 1 341 ? 22.625 -3.425 9.458 1.00 51.25 341 THR A N 1
ATOM 2695 C CA . THR A 1 341 ? 21.886 -4.575 8.903 1.00 51.25 341 THR A CA 1
ATOM 2696 C C . THR A 1 341 ? 21.721 -4.494 7.395 1.00 51.25 341 THR A C 1
ATOM 2698 O O . THR A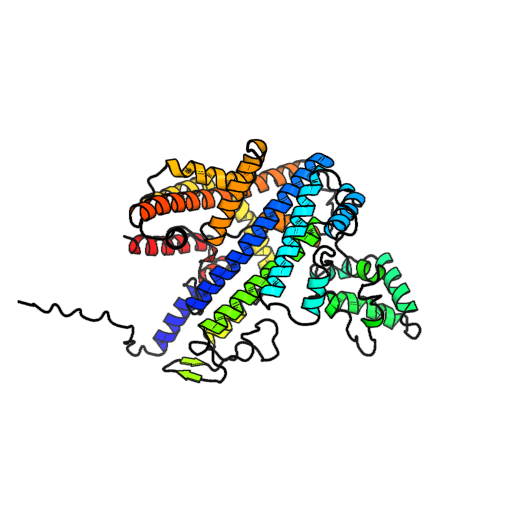 1 341 ? 22.099 -5.429 6.708 1.00 51.25 341 THR A O 1
ATOM 2701 N N . VAL A 1 342 ? 21.214 -3.377 6.874 1.00 45.25 342 VAL A N 1
ATOM 2702 C CA . VAL A 1 342 ? 20.950 -3.207 5.442 1.00 45.25 342 VAL A CA 1
ATOM 2703 C C . VAL A 1 342 ? 22.194 -2.736 4.697 1.00 45.25 342 VAL A C 1
ATOM 2705 O O . VAL A 1 342 ? 22.350 -3.092 3.545 1.00 45.25 342 VAL A O 1
ATOM 2708 N N . LEU A 1 343 ? 23.088 -1.956 5.316 1.00 45.22 343 LEU A N 1
ATOM 2709 C CA . LEU A 1 343 ? 24.325 -1.500 4.654 1.00 45.22 343 LEU A CA 1
ATOM 2710 C C . LEU A 1 343 ? 25.543 -2.406 4.913 1.00 45.22 343 LEU A C 1
ATOM 2712 O O . LEU A 1 343 ? 26.616 -2.150 4.374 1.00 45.22 343 LEU A O 1
ATOM 2716 N N . SER A 1 344 ? 25.405 -3.444 5.744 1.00 53.78 344 SER A N 1
ATOM 2717 C CA . SER A 1 344 ? 26.516 -4.317 6.143 1.00 53.78 344 SER A CA 1
ATOM 2718 C C . SER A 1 344 ? 26.593 -5.567 5.270 1.00 53.78 344 SER A C 1
ATOM 2720 O O . SER A 1 344 ? 25.712 -6.425 5.331 1.00 53.78 344 SER A O 1
ATOM 2722 N N . MET A 1 345 ? 27.694 -5.724 4.530 1.00 46.44 345 MET A N 1
ATOM 2723 C CA . MET A 1 345 ? 27.956 -6.903 3.691 1.00 46.44 345 MET A CA 1
ATOM 2724 C C . MET A 1 345 ? 27.954 -8.215 4.492 1.00 46.44 345 MET A C 1
ATOM 2726 O O . MET A 1 345 ? 27.446 -9.229 4.020 1.00 46.44 345 MET A O 1
ATOM 2730 N N . LEU A 1 346 ? 28.432 -8.188 5.741 1.00 45.69 346 LEU A N 1
ATOM 2731 C CA . LEU A 1 346 ? 28.423 -9.360 6.623 1.00 45.69 346 LEU A CA 1
ATOM 2732 C C . LEU A 1 346 ? 26.995 -9.840 6.939 1.00 45.69 346 LEU A C 1
ATOM 2734 O O . LEU A 1 346 ? 26.761 -11.038 7.091 1.00 45.69 346 LEU A O 1
ATOM 2738 N N . THR A 1 347 ? 26.023 -8.927 7.004 1.00 56.97 347 THR A N 1
ATOM 2739 C CA . THR A 1 347 ? 24.614 -9.280 7.225 1.00 56.97 347 THR A CA 1
ATOM 2740 C C . THR A 1 347 ? 24.014 -9.977 6.006 1.00 56.97 347 THR A C 1
ATOM 2742 O O . THR A 1 347 ? 23.287 -10.952 6.172 1.00 56.97 347 THR A O 1
ATOM 2745 N N . HIS A 1 348 ? 24.360 -9.542 4.794 1.00 56.78 348 HIS A N 1
ATOM 2746 C CA . HIS A 1 348 ? 23.937 -10.194 3.551 1.00 56.78 348 HIS A CA 1
ATOM 2747 C C . HIS A 1 348 ? 24.494 -11.618 3.430 1.00 56.78 348 HIS A C 1
ATOM 2749 O O . HIS A 1 348 ? 23.761 -12.549 3.087 1.00 56.78 348 HIS A O 1
ATOM 2755 N N . VAL A 1 349 ? 25.758 -11.819 3.822 1.00 57.19 349 VAL A N 1
ATOM 2756 C CA . VAL A 1 349 ? 26.359 -13.159 3.930 1.00 57.19 349 VAL A CA 1
ATOM 2757 C C . VAL A 1 349 ? 25.594 -14.002 4.950 1.00 57.19 349 VAL A C 1
ATOM 2759 O O . VAL A 1 349 ? 25.140 -15.093 4.623 1.00 57.19 349 VAL A O 1
ATOM 2762 N N . ARG A 1 350 ? 25.363 -13.481 6.162 1.00 62.47 350 ARG A N 1
ATOM 2763 C CA . ARG A 1 350 ? 24.638 -14.207 7.217 1.00 62.47 350 ARG A CA 1
ATOM 2764 C C . ARG A 1 350 ? 23.205 -14.575 6.814 1.00 62.47 350 ARG A C 1
ATOM 2766 O O . ARG A 1 350 ? 22.776 -15.686 7.108 1.00 62.47 350 ARG A O 1
ATOM 2773 N N . ASN A 1 351 ? 22.473 -13.676 6.158 1.00 65.12 351 ASN A N 1
ATOM 2774 C CA . ASN A 1 351 ? 21.110 -13.936 5.686 1.00 65.12 351 ASN A CA 1
ATOM 2775 C C . ASN A 1 351 ? 21.088 -14.987 4.579 1.00 65.12 351 ASN A C 1
ATOM 2777 O O . ASN A 1 351 ? 20.253 -15.887 4.606 1.00 65.12 351 ASN A O 1
ATOM 2781 N N . THR A 1 352 ? 22.032 -14.906 3.641 1.00 68.06 352 THR A N 1
ATOM 2782 C CA . THR A 1 352 ? 22.183 -15.911 2.585 1.00 68.06 352 THR A CA 1
ATOM 2783 C C . THR A 1 352 ? 22.484 -17.281 3.192 1.00 68.06 352 THR A C 1
ATOM 2785 O O . THR A 1 352 ? 21.802 -18.248 2.870 1.00 68.06 352 THR A O 1
ATOM 2788 N N . THR A 1 353 ? 23.419 -17.367 4.144 1.00 71.12 353 THR A N 1
ATOM 2789 C CA . THR A 1 353 ? 23.735 -18.616 4.856 1.00 71.12 353 THR A CA 1
ATOM 2790 C C . THR A 1 353 ? 22.543 -19.151 5.654 1.00 71.12 353 THR A C 1
ATOM 2792 O O . THR A 1 353 ? 22.287 -20.353 5.641 1.00 71.12 353 THR A O 1
ATOM 2795 N N . ALA A 1 354 ? 21.778 -18.284 6.324 1.00 73.69 354 ALA A N 1
ATOM 2796 C CA . ALA A 1 354 ? 20.575 -18.694 7.048 1.00 73.69 354 ALA A CA 1
ATOM 2797 C C . ALA A 1 354 ? 19.505 -19.266 6.103 1.00 73.69 354 ALA A C 1
ATOM 2799 O O . ALA A 1 354 ? 18.906 -20.294 6.412 1.00 73.69 354 ALA A O 1
ATOM 2800 N N . ASN A 1 355 ? 19.309 -18.653 4.932 1.00 78.06 355 ASN A N 1
ATOM 2801 C CA . ASN A 1 355 ? 18.376 -19.148 3.922 1.00 78.06 355 ASN A CA 1
ATOM 2802 C C . ASN A 1 355 ? 18.829 -20.455 3.264 1.00 78.06 355 ASN A C 1
ATOM 2804 O O . ASN A 1 355 ? 17.986 -21.308 3.003 1.00 78.06 355 ASN A O 1
ATOM 2808 N N . VAL A 1 356 ? 20.137 -20.677 3.093 1.00 82.12 356 VAL A N 1
ATOM 2809 C CA . VAL A 1 356 ? 20.666 -22.009 2.751 1.00 82.12 356 VAL A CA 1
ATOM 2810 C C . VAL A 1 356 ? 20.297 -23.022 3.838 1.00 82.12 356 VAL A C 1
ATOM 2812 O O . VAL A 1 356 ? 19.866 -24.125 3.522 1.00 82.12 356 VAL A O 1
ATOM 2815 N N . GLY A 1 357 ? 20.399 -22.646 5.116 1.00 83.00 357 GLY A N 1
ATOM 2816 C CA . GLY A 1 357 ? 19.955 -23.479 6.236 1.00 83.00 357 GLY A CA 1
ATOM 2817 C C . GLY A 1 357 ? 18.471 -23.851 6.156 1.00 83.00 357 GLY A C 1
ATOM 2818 O O . GLY A 1 357 ? 18.138 -25.028 6.268 1.00 83.00 357 GLY A O 1
ATOM 2819 N N . PHE A 1 358 ? 17.586 -22.881 5.896 1.00 84.25 358 PHE A N 1
ATOM 2820 C CA . PHE A 1 358 ? 16.156 -23.148 5.688 1.00 84.25 358 PHE A CA 1
ATOM 2821 C C . PHE A 1 358 ? 15.905 -24.028 4.458 1.00 84.25 358 PHE A C 1
ATOM 2823 O O . PHE A 1 358 ? 15.094 -24.951 4.526 1.00 84.25 358 PHE A O 1
ATOM 2830 N N . ALA A 1 359 ? 16.622 -23.798 3.356 1.00 85.44 359 ALA A N 1
ATOM 2831 C CA . ALA A 1 359 ? 16.501 -24.607 2.150 1.00 85.44 359 ALA A CA 1
ATOM 2832 C C . ALA A 1 359 ? 16.903 -26.066 2.387 1.00 85.44 359 ALA A C 1
ATOM 2834 O O . ALA A 1 359 ? 16.158 -26.979 2.032 1.00 85.44 359 ALA A O 1
ATOM 2835 N N . THR A 1 360 ? 18.031 -26.283 3.058 1.00 86.31 360 THR A N 1
ATOM 2836 C CA . THR A 1 360 ? 18.508 -27.610 3.453 1.00 86.31 360 THR A CA 1
ATOM 2837 C C . THR A 1 360 ? 17.533 -28.289 4.412 1.00 86.31 360 THR A C 1
ATOM 2839 O O . THR A 1 360 ? 17.164 -29.438 4.185 1.00 86.31 360 THR A O 1
ATOM 2842 N N . ALA A 1 361 ? 17.055 -27.578 5.441 1.00 86.12 361 ALA A N 1
ATOM 2843 C CA . ALA A 1 361 ? 16.120 -28.122 6.428 1.00 86.12 361 ALA A CA 1
ATOM 2844 C C . ALA A 1 361 ? 14.784 -28.567 5.810 1.00 86.12 361 ALA A C 1
ATOM 2846 O O . ALA A 1 361 ? 14.185 -29.527 6.281 1.00 86.12 361 ALA A O 1
ATOM 2847 N N . ASN A 1 362 ? 14.336 -27.907 4.737 1.00 87.31 362 ASN A N 1
ATOM 2848 C CA . ASN A 1 362 ? 13.120 -28.276 4.005 1.00 87.31 362 ASN A CA 1
ATOM 2849 C C . ASN A 1 362 ? 13.397 -29.162 2.768 1.00 87.31 362 ASN A C 1
ATOM 2851 O O . ASN A 1 362 ? 12.487 -29.439 1.984 1.00 87.31 362 ASN A O 1
ATOM 2855 N N . GLY A 1 363 ? 14.638 -29.619 2.558 1.00 87.88 363 GLY A N 1
ATOM 2856 C CA . GLY A 1 363 ? 15.010 -30.525 1.463 1.00 87.88 363 GLY A CA 1
ATOM 2857 C C . GLY A 1 363 ? 14.880 -29.923 0.055 1.00 87.88 363 GLY A C 1
ATOM 2858 O O . GLY A 1 363 ? 14.442 -30.602 -0.881 1.00 87.88 363 GLY A O 1
ATOM 2859 N N . LEU A 1 364 ? 15.191 -28.635 -0.105 1.00 87.94 364 LEU A N 1
ATOM 2860 C CA . LEU A 1 364 ? 15.029 -27.882 -1.353 1.00 87.94 364 LEU A CA 1
ATOM 2861 C C . LEU A 1 364 ? 16.254 -28.033 -2.276 1.00 87.94 364 LEU A C 1
ATOM 2863 O O . LEU A 1 364 ? 17.101 -27.146 -2.372 1.00 87.94 364 LEU A O 1
ATOM 2867 N N . TRP A 1 365 ? 16.352 -29.173 -2.963 1.00 86.06 365 TRP A N 1
ATOM 2868 C CA . TRP A 1 365 ? 17.547 -29.564 -3.733 1.00 86.06 365 TRP A CA 1
ATOM 2869 C C . TRP A 1 365 ? 17.541 -29.176 -5.222 1.00 86.06 365 TRP A C 1
ATOM 2871 O O . TRP A 1 365 ? 18.556 -29.319 -5.904 1.00 86.06 365 TRP A O 1
ATOM 2881 N N . ARG A 1 366 ? 16.422 -28.693 -5.778 1.00 84.44 366 ARG A N 1
ATOM 2882 C CA . ARG A 1 366 ? 16.285 -28.396 -7.219 1.00 84.44 366 ARG A CA 1
ATOM 2883 C C . ARG A 1 366 ? 16.877 -27.027 -7.560 1.00 84.44 366 ARG A C 1
ATOM 2885 O O . ARG A 1 366 ? 16.158 -26.096 -7.913 1.00 84.44 366 ARG A O 1
ATOM 2892 N N . VAL A 1 367 ? 18.203 -26.910 -7.497 1.00 77.44 367 VAL A N 1
ATOM 2893 C CA . VAL A 1 367 ? 18.963 -25.658 -7.714 1.00 77.44 367 VAL A CA 1
ATOM 2894 C C . VAL A 1 367 ? 18.689 -24.964 -9.056 1.00 77.44 367 VAL A C 1
ATOM 2896 O O . VAL A 1 367 ? 18.825 -23.749 -9.166 1.00 77.44 367 VAL A O 1
ATOM 2899 N N . THR A 1 368 ? 18.237 -25.697 -10.078 1.00 75.44 368 THR A N 1
ATOM 2900 C CA . THR A 1 368 ? 17.860 -25.127 -11.385 1.00 75.44 368 THR A CA 1
ATOM 2901 C C . THR A 1 368 ? 16.661 -24.177 -11.305 1.00 75.44 368 THR A C 1
ATOM 2903 O O . THR A 1 368 ? 16.523 -23.293 -12.151 1.00 75.44 368 THR A O 1
ATOM 2906 N N . LYS A 1 369 ? 15.831 -24.285 -10.259 1.00 79.19 369 LYS A N 1
ATOM 2907 C CA . LYS A 1 369 ? 14.695 -23.388 -10.004 1.00 79.19 369 LYS A CA 1
ATOM 2908 C C . LYS A 1 369 ? 15.090 -21.979 -9.548 1.00 79.19 369 LYS A C 1
ATOM 2910 O O . LYS A 1 369 ? 14.268 -21.067 -9.592 1.00 79.19 369 LYS A O 1
ATOM 2915 N N . SER A 1 370 ? 16.358 -21.756 -9.204 1.00 71.06 370 SER A N 1
ATOM 2916 C CA . SER A 1 370 ? 16.875 -20.438 -8.808 1.00 71.06 370 SER A CA 1
ATOM 2917 C C . SER A 1 370 ? 16.858 -19.413 -9.946 1.00 71.06 370 SER A C 1
ATOM 2919 O O . SER A 1 370 ? 16.758 -18.214 -9.693 1.00 71.06 370 SER A O 1
ATOM 2921 N N . ALA A 1 371 ? 16.925 -19.851 -11.208 1.00 72.56 371 ALA A N 1
ATOM 2922 C CA . ALA A 1 371 ? 16.929 -18.941 -12.355 1.00 72.56 371 ALA A CA 1
ATOM 2923 C C . ALA A 1 371 ? 15.605 -18.168 -12.494 1.00 72.56 371 ALA A C 1
ATOM 2925 O O . ALA A 1 371 ? 15.612 -16.975 -12.796 1.00 72.56 371 ALA A O 1
ATOM 2926 N N . ASP A 1 372 ? 14.475 -18.826 -12.242 1.00 71.62 372 ASP A N 1
ATOM 2927 C CA . ASP A 1 372 ? 13.151 -18.205 -12.332 1.00 71.62 372 ASP A CA 1
ATOM 2928 C C . ASP A 1 372 ? 12.900 -17.260 -11.153 1.00 71.62 372 ASP A C 1
ATOM 2930 O O . ASP A 1 372 ? 12.406 -16.147 -11.349 1.00 71.62 372 ASP A O 1
ATOM 2934 N N . ALA A 1 373 ? 13.373 -17.631 -9.959 1.00 74.56 373 ALA A N 1
ATOM 2935 C CA . ALA A 1 373 ? 13.412 -16.745 -8.799 1.00 74.56 373 ALA A CA 1
ATOM 2936 C C . ALA A 1 373 ? 14.202 -15.460 -9.091 1.00 74.56 373 ALA A C 1
ATOM 2938 O O . ALA A 1 373 ? 13.687 -14.355 -8.926 1.00 74.56 373 ALA A O 1
ATOM 2939 N N . LEU A 1 374 ? 15.424 -15.581 -9.617 1.00 75.50 374 LEU A N 1
ATOM 2940 C CA . LEU A 1 374 ? 16.257 -14.426 -9.957 1.00 75.50 374 LEU A CA 1
ATOM 2941 C C . LEU A 1 374 ? 15.618 -13.532 -11.027 1.00 75.50 374 LEU A C 1
ATOM 2943 O O . LEU A 1 374 ? 15.722 -12.309 -10.938 1.00 75.50 374 LEU A O 1
ATOM 2947 N N . ARG A 1 375 ? 14.921 -14.104 -12.015 1.00 80.25 375 ARG A N 1
ATOM 2948 C CA . 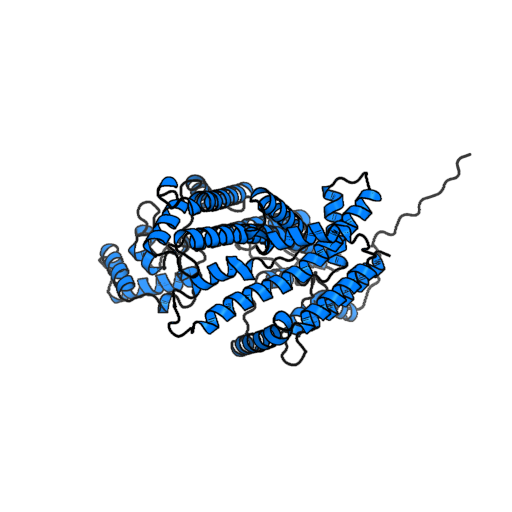ARG A 1 375 ? 14.224 -13.327 -13.054 1.00 80.25 375 ARG A CA 1
ATOM 2949 C C . ARG A 1 375 ? 12.998 -12.592 -12.513 1.00 80.25 375 ARG A C 1
ATOM 2951 O O . ARG A 1 375 ? 12.836 -11.406 -12.805 1.00 80.25 375 ARG A O 1
ATOM 2958 N N . ALA A 1 376 ? 12.175 -13.255 -11.698 1.00 77.38 376 ALA A N 1
ATOM 2959 C CA . ALA A 1 376 ? 11.026 -12.642 -11.028 1.00 77.38 376 ALA A CA 1
ATOM 2960 C C . ALA A 1 376 ? 11.458 -11.440 -10.177 1.00 77.38 376 ALA A C 1
ATOM 2962 O O . ALA A 1 376 ? 10.883 -10.352 -10.255 1.00 77.38 376 ALA A O 1
ATOM 2963 N N . ILE A 1 377 ? 12.539 -11.616 -9.418 1.00 78.25 377 ILE A N 1
ATOM 2964 C CA . ILE A 1 377 ? 13.088 -10.579 -8.549 1.00 78.25 377 ILE A CA 1
ATOM 2965 C C . ILE A 1 377 ? 13.810 -9.487 -9.335 1.00 78.25 377 ILE A C 1
ATOM 2967 O O . ILE A 1 377 ? 13.656 -8.303 -9.027 1.00 78.25 377 ILE A O 1
ATOM 2971 N N . GLY A 1 378 ? 14.521 -9.840 -10.402 1.00 73.94 378 GLY A N 1
ATOM 2972 C CA . GLY A 1 378 ? 15.108 -8.888 -11.342 1.00 73.94 378 GLY A CA 1
ATOM 2973 C C . GLY A 1 378 ? 14.067 -7.934 -11.931 1.00 73.94 378 GLY A C 1
ATOM 2974 O O . GLY A 1 378 ? 14.252 -6.715 -11.880 1.00 73.94 378 GLY A O 1
ATOM 2975 N N . ALA A 1 379 ? 12.930 -8.465 -12.391 1.00 80.31 379 ALA A N 1
ATOM 2976 C CA . ALA A 1 379 ? 11.822 -7.665 -12.914 1.00 80.31 379 ALA A CA 1
ATOM 2977 C C . ALA A 1 379 ? 11.110 -6.859 -11.811 1.00 80.31 379 ALA A C 1
ATOM 2979 O O . ALA A 1 379 ? 10.756 -5.689 -12.004 1.00 80.31 379 ALA A O 1
ATOM 2980 N N . ASN A 1 380 ? 10.941 -7.448 -10.621 1.00 78.81 380 ASN A N 1
ATOM 2981 C CA . ASN A 1 380 ? 10.349 -6.763 -9.474 1.00 78.81 380 ASN A CA 1
ATOM 2982 C C . ASN A 1 380 ? 11.200 -5.576 -9.002 1.00 78.81 380 ASN A C 1
ATOM 2984 O O . ASN A 1 380 ? 10.652 -4.530 -8.667 1.00 78.81 380 ASN A O 1
ATOM 2988 N N . THR A 1 381 ? 12.525 -5.696 -9.002 1.00 72.50 381 THR A N 1
ATOM 2989 C CA . THR A 1 381 ? 13.459 -4.631 -8.589 1.00 72.50 381 THR A CA 1
ATOM 2990 C C . THR A 1 381 ? 13.776 -3.645 -9.712 1.00 72.50 381 THR A C 1
ATOM 2992 O O . THR A 1 381 ? 14.123 -2.494 -9.453 1.00 72.50 381 THR A O 1
ATOM 2995 N N . GLY A 1 382 ? 13.602 -4.074 -10.961 1.00 72.19 382 GLY A N 1
ATOM 2996 C CA . GLY A 1 382 ? 13.939 -3.321 -12.162 1.00 72.19 382 GLY A CA 1
ATOM 2997 C C . GLY A 1 382 ? 15.417 -3.399 -12.554 1.00 72.19 382 GLY A C 1
ATOM 2998 O O . GLY A 1 382 ? 15.831 -2.701 -13.475 1.00 72.19 382 GLY A O 1
ATOM 2999 N N . ILE A 1 383 ? 16.211 -4.244 -11.884 1.00 70.31 383 ILE A N 1
ATOM 3000 C CA . ILE A 1 383 ? 17.636 -4.453 -12.193 1.00 70.31 383 ILE A CA 1
ATOM 3001 C C . ILE A 1 383 ? 17.802 -5.049 -13.595 1.00 70.31 383 ILE A C 1
ATOM 3003 O O . ILE A 1 383 ? 18.714 -4.675 -14.327 1.00 70.31 383 ILE A O 1
ATOM 3007 N N . THR A 1 384 ? 16.893 -5.935 -14.006 1.00 73.12 384 THR A N 1
ATOM 3008 C CA . THR A 1 384 ? 16.965 -6.595 -15.315 1.00 73.12 384 THR A CA 1
ATOM 3009 C C . THR A 1 384 ? 16.273 -5.808 -16.426 1.00 73.12 384 THR A C 1
ATOM 3011 O O . THR A 1 384 ? 16.342 -6.224 -17.580 1.00 73.12 384 THR A O 1
ATOM 3014 N N . ASP A 1 385 ? 15.636 -4.670 -16.122 1.00 75.81 385 ASP A N 1
ATOM 3015 C CA . ASP A 1 385 ? 14.823 -3.912 -17.086 1.00 75.81 385 ASP A CA 1
ATOM 3016 C C . ASP A 1 385 ? 15.642 -3.358 -18.267 1.00 75.81 385 ASP A C 1
ATOM 3018 O O . ASP A 1 385 ? 15.073 -3.054 -19.310 1.00 75.81 385 ASP A O 1
ATOM 3022 N N . ILE A 1 386 ? 16.962 -3.213 -18.107 1.00 69.75 386 ILE A N 1
ATOM 3023 C CA . ILE A 1 386 ? 17.881 -2.706 -19.143 1.00 69.75 386 ILE A CA 1
ATOM 3024 C C . ILE A 1 386 ? 18.228 -3.794 -20.171 1.00 69.75 386 ILE A C 1
ATOM 3026 O O . ILE A 1 386 ? 18.454 -3.492 -21.337 1.00 69.75 386 ILE A O 1
ATOM 3030 N N . ILE A 1 387 ? 18.257 -5.056 -19.738 1.00 72.81 387 ILE A N 1
ATOM 3031 C CA . ILE A 1 387 ? 18.698 -6.209 -20.542 1.00 72.81 387 ILE A CA 1
ATOM 3032 C C . ILE A 1 387 ? 17.544 -7.142 -20.933 1.00 72.81 387 ILE A C 1
ATOM 3034 O O . ILE A 1 387 ? 17.743 -8.112 -21.658 1.00 72.81 387 ILE A O 1
ATOM 3038 N N . SER A 1 388 ? 16.332 -6.879 -20.436 1.00 79.38 388 SER A N 1
ATOM 3039 C CA . SER A 1 388 ? 15.149 -7.709 -20.671 1.00 79.38 388 SER A CA 1
ATOM 3040 C C . SER A 1 388 ? 14.213 -7.065 -21.684 1.00 79.38 388 SER A C 1
ATOM 3042 O O . SER A 1 388 ? 13.955 -5.864 -21.634 1.00 79.38 388 SER A O 1
ATOM 3044 N N . SER A 1 389 ? 13.626 -7.878 -22.564 1.00 83.19 389 SER A N 1
ATOM 3045 C CA . SER A 1 389 ? 12.559 -7.413 -23.452 1.00 83.19 389 SER A CA 1
ATOM 3046 C C . SER A 1 389 ? 11.304 -7.008 -22.655 1.00 83.19 389 SER A C 1
ATOM 3048 O O . SER A 1 389 ? 11.030 -7.604 -21.606 1.00 83.19 389 SER A O 1
ATOM 3050 N N . PRO A 1 390 ? 10.481 -6.060 -23.152 1.00 82.69 390 PRO A N 1
ATOM 3051 C CA . PRO A 1 390 ? 9.238 -5.661 -22.485 1.00 82.69 390 PRO A CA 1
ATOM 3052 C C . PRO A 1 390 ? 8.306 -6.838 -22.171 1.00 82.69 390 PRO A C 1
ATOM 3054 O O . PRO A 1 390 ? 7.769 -6.921 -21.070 1.00 82.69 390 PRO A O 1
ATOM 3057 N N . LYS A 1 391 ? 8.183 -7.801 -23.097 1.00 85.69 391 LYS A N 1
ATOM 3058 C CA . LYS A 1 391 ? 7.381 -9.023 -22.909 1.00 85.69 391 LYS A CA 1
ATOM 3059 C C . LYS A 1 391 ? 7.875 -9.861 -21.725 1.00 85.69 391 LYS A C 1
ATOM 3061 O O . LYS A 1 391 ? 7.065 -10.354 -20.943 1.00 85.69 391 LYS A O 1
ATOM 3066 N N . ASN A 1 392 ? 9.193 -9.997 -21.568 1.00 84.94 392 ASN A N 1
ATOM 3067 C CA . ASN A 1 392 ? 9.778 -10.726 -20.444 1.00 84.94 392 ASN A CA 1
ATOM 3068 C C . ASN A 1 392 ? 9.570 -9.983 -19.121 1.00 84.94 392 ASN A C 1
ATOM 3070 O O . ASN A 1 392 ? 9.240 -10.618 -18.123 1.00 84.94 392 ASN A O 1
ATOM 3074 N N . ILE A 1 393 ? 9.707 -8.654 -19.112 1.00 85.38 393 ILE A N 1
ATOM 3075 C CA . ILE A 1 393 ? 9.449 -7.839 -17.916 1.00 85.38 393 ILE A CA 1
ATOM 3076 C C . ILE A 1 393 ? 8.002 -8.032 -17.450 1.00 85.38 393 ILE A C 1
ATOM 3078 O O . ILE A 1 393 ? 7.786 -8.312 -16.273 1.00 85.38 393 ILE A O 1
ATOM 3082 N N . THR A 1 394 ? 7.024 -7.938 -18.359 1.00 88.06 394 THR A N 1
ATOM 3083 C CA . THR A 1 394 ? 5.604 -8.146 -18.033 1.00 88.06 394 THR A CA 1
ATOM 3084 C C . THR A 1 394 ? 5.361 -9.543 -17.468 1.00 88.06 394 THR A C 1
ATOM 3086 O O . THR A 1 394 ? 4.856 -9.656 -16.357 1.00 88.06 394 THR A O 1
ATOM 3089 N N . ARG A 1 395 ? 5.841 -10.598 -18.144 1.00 90.00 395 ARG A N 1
ATOM 3090 C CA . ARG A 1 395 ? 5.718 -11.988 -17.669 1.00 90.00 395 ARG A CA 1
ATOM 3091 C C . ARG A 1 395 ? 6.209 -12.161 -16.227 1.00 90.00 395 ARG A C 1
ATOM 3093 O O . ARG A 1 395 ? 5.541 -12.795 -15.414 1.00 90.00 395 ARG A O 1
ATOM 3100 N N . TRP A 1 396 ? 7.390 -11.632 -15.912 1.0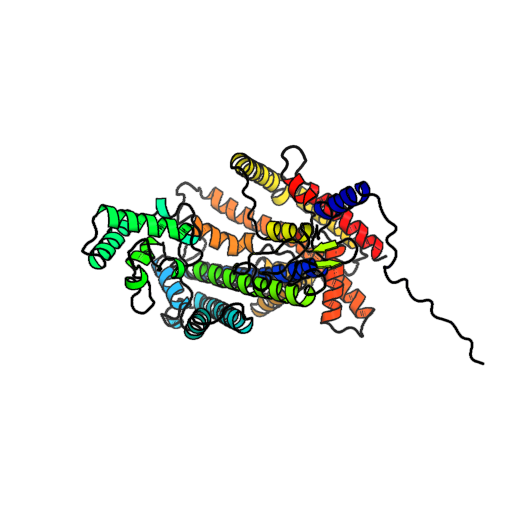0 87.94 396 TRP A N 1
ATOM 3101 C CA . TRP A 1 396 ? 7.994 -11.795 -14.588 1.00 87.94 396 TRP A CA 1
ATOM 3102 C C . TRP A 1 396 ? 7.347 -10.912 -13.521 1.00 87.94 396 TRP A C 1
ATOM 3104 O O . TRP A 1 396 ? 7.283 -11.321 -12.363 1.00 87.94 396 TRP A O 1
ATOM 3114 N N . ARG A 1 397 ? 6.815 -9.743 -13.895 1.00 89.81 397 ARG A N 1
ATOM 3115 C CA . ARG A 1 397 ? 5.979 -8.925 -13.006 1.00 89.81 397 ARG A CA 1
ATOM 3116 C C . ARG A 1 397 ? 4.661 -9.622 -12.687 1.00 89.81 397 ARG A C 1
ATOM 3118 O O . ARG A 1 397 ? 4.310 -9.681 -11.515 1.00 89.81 397 ARG A O 1
ATOM 3125 N N . ASP A 1 398 ? 3.991 -10.209 -13.675 1.00 91.00 398 ASP A N 1
ATOM 3126 C CA . ASP A 1 398 ? 2.739 -10.949 -13.473 1.00 91.00 398 ASP A CA 1
ATOM 3127 C C . ASP A 1 398 ? 2.948 -12.167 -12.571 1.00 91.00 398 ASP A C 1
ATOM 3129 O O . ASP A 1 398 ? 2.178 -12.406 -11.639 1.00 91.00 398 ASP A O 1
ATOM 3133 N N . TYR A 1 399 ? 4.041 -12.900 -12.790 1.00 90.62 399 TYR A N 1
ATOM 3134 C CA . TYR A 1 399 ? 4.438 -13.999 -11.918 1.00 90.62 399 TYR A CA 1
ATOM 3135 C C . TYR A 1 399 ? 4.756 -13.516 -10.492 1.00 90.62 399 TYR A C 1
ATOM 3137 O O . TYR A 1 399 ? 4.281 -14.112 -9.528 1.00 90.62 399 TYR A O 1
ATOM 3145 N N . PHE A 1 400 ? 5.468 -12.394 -10.328 1.00 88.75 400 PHE A N 1
ATOM 3146 C CA . PHE A 1 400 ? 5.711 -11.809 -9.005 1.00 88.75 400 PHE A CA 1
ATOM 3147 C C . PHE A 1 400 ? 4.406 -11.380 -8.310 1.00 88.75 400 PHE A C 1
ATOM 3149 O O . PHE A 1 400 ? 4.229 -11.639 -7.122 1.00 88.75 400 PHE A O 1
ATOM 3156 N N . LEU A 1 401 ? 3.458 -10.780 -9.039 1.00 89.50 401 LEU A N 1
ATOM 3157 C CA . LEU A 1 401 ? 2.135 -10.441 -8.506 1.00 89.50 401 LEU A CA 1
ATOM 3158 C C . LEU A 1 401 ? 1.362 -11.693 -8.089 1.00 89.50 401 LEU A C 1
ATOM 3160 O O . LEU A 1 401 ? 0.703 -11.665 -7.054 1.00 89.50 401 LEU A O 1
ATOM 3164 N N . LYS A 1 402 ? 1.470 -12.800 -8.836 1.00 90.25 402 LYS A N 1
ATOM 3165 C CA . LYS A 1 402 ? 0.897 -14.094 -8.438 1.00 90.25 402 LYS A CA 1
ATOM 3166 C C . LYS A 1 402 ? 1.496 -14.590 -7.123 1.00 90.25 402 LYS A C 1
ATOM 3168 O O . LYS A 1 402 ? 0.750 -14.913 -6.206 1.00 90.25 402 LYS A O 1
ATOM 3173 N N . LEU A 1 403 ? 2.821 -14.581 -6.995 1.00 89.19 403 LEU A N 1
ATOM 3174 C CA . LEU A 1 403 ? 3.500 -14.953 -5.750 1.00 89.19 403 LEU A CA 1
ATOM 3175 C C . LEU A 1 403 ? 3.083 -14.059 -4.577 1.00 89.19 403 LEU A C 1
ATOM 3177 O O . LEU A 1 403 ? 2.940 -14.542 -3.457 1.00 89.19 403 LEU A O 1
ATOM 3181 N N . GLN A 1 404 ? 2.843 -12.772 -4.829 1.00 87.06 404 GLN A N 1
ATOM 3182 C CA . GLN A 1 404 ? 2.361 -11.848 -3.810 1.00 87.06 404 GLN A CA 1
ATOM 3183 C C . GLN A 1 404 ? 0.890 -12.111 -3.435 1.00 87.06 404 GLN A C 1
ATOM 3185 O O . GLN A 1 404 ? 0.570 -12.097 -2.249 1.00 87.06 404 GLN A O 1
ATOM 3190 N N . ARG A 1 405 ? 0.011 -12.449 -4.398 1.00 86.69 405 ARG A N 1
ATOM 3191 C CA . ARG A 1 405 ? -1.371 -12.920 -4.128 1.00 86.69 405 ARG A CA 1
ATOM 3192 C C . ARG A 1 405 ? -1.369 -14.181 -3.268 1.00 86.69 405 ARG A C 1
ATOM 3194 O O . ARG A 1 405 ? -2.138 -14.285 -2.320 1.00 86.69 405 ARG A O 1
ATOM 3201 N N . LEU A 1 406 ? -0.459 -15.105 -3.569 1.00 87.44 406 LEU A N 1
ATOM 3202 C CA . LEU A 1 406 ? -0.226 -16.324 -2.795 1.00 87.44 406 LEU A CA 1
ATOM 3203 C C . LEU A 1 406 ? 0.483 -16.055 -1.453 1.00 87.44 406 LEU A C 1
ATOM 3205 O O . LEU A 1 406 ? 0.629 -16.972 -0.648 1.00 87.44 406 LEU A O 1
ATOM 3209 N N . ARG A 1 407 ? 0.903 -14.807 -1.186 1.00 84.44 407 ARG A N 1
ATOM 3210 C CA . ARG A 1 407 ? 1.647 -14.379 0.012 1.00 84.44 407 ARG A CA 1
ATOM 3211 C C . ARG A 1 407 ? 2.985 -15.112 0.200 1.00 84.44 407 ARG A C 1
ATOM 3213 O O . ARG A 1 407 ? 3.469 -15.246 1.321 1.00 84.44 407 ARG A O 1
ATOM 3220 N N . VAL A 1 408 ? 3.591 -15.581 -0.888 1.00 87.50 408 VAL A N 1
ATOM 3221 C CA . VAL A 1 408 ? 4.936 -16.181 -0.890 1.00 87.50 408 VAL A CA 1
ATOM 3222 C C . VAL A 1 408 ? 6.001 -15.107 -0.670 1.00 87.50 408 VAL A C 1
ATOM 3224 O O . VAL A 1 408 ? 6.981 -15.349 0.020 1.00 87.50 408 VAL A O 1
ATOM 3227 N N . VAL A 1 409 ? 5.802 -13.914 -1.231 1.00 83.12 409 VAL A N 1
ATOM 3228 C CA . VAL A 1 409 ? 6.708 -12.756 -1.120 1.00 83.12 409 VAL A CA 1
ATOM 3229 C C . VAL A 1 409 ? 6.015 -11.607 -0.388 1.00 83.12 409 VAL A C 1
ATOM 3231 O O . VAL A 1 409 ? 4.791 -11.479 -0.453 1.00 83.12 409 VAL A O 1
ATOM 3234 N N . ASP A 1 410 ? 6.781 -10.784 0.333 1.00 67.50 410 ASP A N 1
ATOM 3235 C CA . ASP A 1 410 ? 6.218 -9.840 1.314 1.00 67.50 410 ASP A CA 1
ATOM 3236 C C . ASP A 1 410 ? 5.779 -8.480 0.716 1.00 67.50 410 ASP A C 1
ATOM 3238 O O . ASP A 1 410 ? 6.291 -7.969 -0.292 1.00 67.50 410 ASP A O 1
ATOM 3242 N N . GLU A 1 411 ? 4.828 -7.836 1.392 1.00 61.69 411 GLU A N 1
ATOM 3243 C CA . GLU A 1 411 ? 4.097 -6.637 0.966 1.00 61.69 411 GLU A CA 1
ATOM 3244 C C . GLU A 1 411 ? 4.825 -5.349 1.334 1.00 61.69 411 GLU A C 1
ATOM 3246 O O . GLU A 1 411 ? 4.394 -4.540 2.152 1.00 61.69 411 GLU A O 1
ATOM 3251 N N . SER A 1 412 ? 5.971 -5.119 0.704 1.00 51.81 412 SER A N 1
ATOM 3252 C CA . SER A 1 412 ? 6.753 -3.898 0.937 1.00 51.81 412 SER A CA 1
ATOM 3253 C C . SER A 1 412 ? 6.679 -2.885 -0.210 1.00 51.81 412 SER A C 1
ATOM 3255 O O . SER A 1 412 ? 7.602 -2.085 -0.402 1.00 51.81 412 SER A O 1
ATOM 3257 N N . ALA A 1 413 ? 5.580 -2.876 -0.975 1.00 50.09 413 ALA A N 1
ATOM 3258 C CA . ALA A 1 413 ? 5.367 -1.898 -2.047 1.00 50.09 413 ALA A CA 1
ATOM 3259 C C . ALA A 1 413 ? 5.414 -0.445 -1.519 1.00 50.09 413 ALA A C 1
ATOM 3261 O O . ALA A 1 413 ? 6.014 0.428 -2.158 1.00 50.09 413 ALA A O 1
ATOM 3262 N N . ARG A 1 414 ? 4.920 -0.209 -0.290 1.00 50.72 414 ARG A N 1
ATOM 3263 C CA . ARG A 1 414 ? 4.924 1.106 0.384 1.00 50.72 414 ARG A CA 1
ATOM 3264 C C . ARG A 1 414 ? 6.301 1.720 0.630 1.00 50.72 414 ARG A C 1
ATOM 3266 O O . ARG A 1 414 ? 6.372 2.917 0.856 1.00 50.72 414 ARG A O 1
ATOM 3273 N N . ALA A 1 415 ? 7.392 0.954 0.605 1.00 47.88 415 ALA A N 1
ATOM 3274 C CA . ALA A 1 415 ? 8.730 1.458 0.949 1.00 47.88 415 ALA A CA 1
ATOM 3275 C C . ALA A 1 415 ? 9.588 1.874 -0.265 1.00 47.88 415 ALA A C 1
ATOM 3277 O O . ALA A 1 415 ? 10.718 2.329 -0.085 1.00 47.88 415 ALA A O 1
ATOM 3278 N N . GLY A 1 416 ? 9.093 1.673 -1.493 1.00 66.38 416 GLY A N 1
ATOM 3279 C CA . GLY A 1 416 ? 9.820 1.972 -2.730 1.00 66.38 416 GLY A CA 1
ATOM 3280 C C . GLY A 1 416 ? 9.219 3.134 -3.517 1.00 66.38 416 GLY A C 1
ATOM 3281 O O . GLY A 1 416 ? 9.120 4.254 -3.032 1.00 66.38 416 GLY A O 1
ATOM 3282 N N . GLU A 1 417 ? 8.815 2.843 -4.752 1.00 69.31 417 GLU A N 1
ATOM 3283 C CA . GLU A 1 417 ? 8.293 3.813 -5.722 1.00 69.31 417 GLU A CA 1
ATOM 3284 C C . GLU A 1 417 ? 7.051 4.556 -5.210 1.00 69.31 417 GLU A C 1
ATOM 3286 O O . GLU A 1 417 ? 6.990 5.782 -5.290 1.00 69.31 417 GLU A O 1
ATOM 3291 N N . LEU A 1 418 ? 6.101 3.811 -4.636 1.00 70.25 418 LEU A N 1
ATOM 3292 C CA . LEU A 1 418 ? 4.877 4.346 -4.043 1.00 70.25 418 LEU A CA 1
ATOM 3293 C C . LEU A 1 418 ? 5.182 5.219 -2.818 1.00 70.25 418 LEU A C 1
ATOM 3295 O O . LEU A 1 418 ? 4.715 6.351 -2.734 1.00 70.25 418 LEU A O 1
ATOM 3299 N N . GLY A 1 419 ? 6.025 4.727 -1.905 1.00 64.56 419 GLY A N 1
ATOM 3300 C CA . GLY A 1 419 ? 6.433 5.463 -0.705 1.00 64.56 419 GLY A CA 1
ATOM 3301 C C . GLY A 1 419 ? 7.147 6.771 -1.005 1.00 64.56 419 GLY A C 1
ATOM 3302 O O . GLY A 1 419 ? 6.824 7.787 -0.405 1.00 64.56 419 GLY A O 1
ATOM 3303 N N . ASP A 1 420 ? 8.082 6.753 -1.954 1.00 70.94 420 ASP A N 1
ATOM 3304 C CA . ASP A 1 420 ? 8.770 7.949 -2.443 1.00 70.94 420 ASP A CA 1
ATOM 3305 C C . ASP A 1 420 ? 7.762 8.984 -2.979 1.00 70.94 420 ASP A C 1
ATOM 3307 O O . ASP A 1 420 ? 7.803 10.141 -2.578 1.00 70.94 420 ASP A O 1
ATOM 3311 N N . VAL A 1 421 ? 6.824 8.569 -3.844 1.00 71.31 421 VAL A N 1
ATOM 3312 C CA . VAL A 1 421 ? 5.824 9.475 -4.444 1.00 71.31 421 VAL A CA 1
ATOM 3313 C C . VAL A 1 421 ? 4.906 10.081 -3.383 1.00 71.31 421 VAL A C 1
ATOM 3315 O O . VAL A 1 421 ? 4.655 11.286 -3.407 1.00 71.31 421 VAL A O 1
ATOM 3318 N N . LEU A 1 422 ? 4.430 9.274 -2.432 1.00 71.25 422 LEU A N 1
ATOM 3319 C CA . LEU A 1 422 ? 3.577 9.756 -1.346 1.00 71.25 422 LEU A CA 1
ATOM 3320 C C . LEU A 1 422 ? 4.351 10.652 -0.366 1.00 71.25 422 LEU A C 1
ATOM 3322 O O . LEU A 1 422 ? 3.833 11.680 0.069 1.00 71.25 422 LEU A O 1
ATOM 3326 N N . ALA A 1 423 ? 5.602 10.311 -0.048 1.00 66.06 423 ALA A N 1
ATOM 3327 C CA . ALA A 1 423 ? 6.445 11.108 0.838 1.00 66.06 423 ALA A CA 1
ATOM 3328 C C . ALA A 1 423 ? 6.829 12.460 0.218 1.00 66.06 423 ALA A C 1
ATOM 3330 O O . ALA A 1 423 ? 6.814 13.467 0.926 1.00 66.06 423 ALA A O 1
ATOM 3331 N N . ASP A 1 424 ? 7.143 12.499 -1.079 1.00 65.00 424 ASP A N 1
ATOM 3332 C CA . ASP A 1 424 ? 7.437 13.736 -1.813 1.00 65.00 424 ASP A CA 1
ATOM 3333 C C . ASP A 1 424 ? 6.198 14.646 -1.888 1.00 65.00 424 ASP A C 1
ATOM 3335 O O . ASP A 1 424 ? 6.305 15.868 -1.772 1.00 65.00 424 ASP A O 1
ATOM 3339 N N . ALA A 1 425 ? 5.000 14.060 -2.011 1.00 55.28 425 ALA A N 1
ATOM 3340 C CA . ALA A 1 425 ? 3.746 14.809 -1.985 1.00 55.28 425 ALA A CA 1
ATOM 3341 C C . ALA A 1 425 ? 3.522 15.516 -0.635 1.00 55.28 425 ALA A C 1
ATOM 3343 O O . ALA A 1 425 ? 3.162 16.695 -0.627 1.00 55.28 425 ALA A O 1
ATOM 3344 N N . ILE A 1 426 ? 3.787 14.830 0.484 1.00 55.81 426 ILE A N 1
ATOM 3345 C CA . ILE A 1 426 ? 3.620 15.362 1.852 1.00 55.81 426 ILE A CA 1
ATOM 3346 C C . ILE A 1 426 ? 4.712 16.382 2.202 1.00 55.81 426 ILE A C 1
ATOM 3348 O O . ILE A 1 426 ? 4.436 17.405 2.820 1.00 55.81 426 ILE A O 1
ATOM 3352 N N . LYS A 1 427 ? 5.964 16.141 1.796 1.00 58.94 427 LYS A N 1
ATOM 3353 C CA . LYS A 1 427 ? 7.086 17.032 2.142 1.00 58.94 427 LYS A CA 1
ATOM 3354 C C . LYS A 1 427 ? 7.074 18.359 1.387 1.00 58.94 427 LYS A C 1
ATOM 3356 O O . LYS A 1 427 ? 7.810 19.265 1.769 1.00 58.94 427 LYS A O 1
ATOM 3361 N N . GLY A 1 428 ? 6.236 18.489 0.355 1.00 46.53 428 GLY A N 1
ATOM 3362 C CA . GLY A 1 428 ? 6.266 19.649 -0.527 1.00 46.53 428 GLY A CA 1
ATOM 3363 C C . GLY A 1 428 ? 7.602 19.728 -1.264 1.00 46.53 428 GLY A C 1
ATOM 3364 O O . GLY A 1 428 ? 8.546 18.994 -0.978 1.00 46.53 428 GLY A O 1
ATOM 3365 N N . ASN A 1 429 ? 7.695 20.610 -2.248 1.00 39.84 429 ASN A N 1
ATOM 3366 C CA . ASN A 1 429 ? 8.909 20.810 -3.030 1.00 39.84 429 ASN A CA 1
ATOM 3367 C C . ASN A 1 429 ? 9.970 21.573 -2.202 1.00 39.84 429 ASN A C 1
ATOM 3369 O O . ASN A 1 429 ? 10.452 22.621 -2.613 1.00 39.84 429 ASN A O 1
ATOM 3373 N N . LEU A 1 430 ? 10.343 21.059 -1.026 1.00 33.09 430 LEU A N 1
ATOM 3374 C CA . LEU A 1 430 ? 11.597 21.402 -0.369 1.00 33.09 430 LEU A CA 1
ATOM 3375 C C . LEU A 1 430 ? 12.705 20.727 -1.175 1.00 33.09 430 LEU A C 1
ATOM 3377 O O . LEU A 1 430 ? 13.238 19.671 -0.821 1.00 33.09 430 LEU A O 1
ATOM 3381 N N . SER A 1 431 ? 13.043 21.347 -2.304 1.00 34.53 431 SER A N 1
ATOM 3382 C CA . SER A 1 431 ? 14.413 21.323 -2.782 1.00 34.53 431 SER A CA 1
ATOM 3383 C C . SER A 1 431 ? 15.260 21.900 -1.656 1.00 34.53 431 SER A C 1
ATOM 3385 O O . SER A 1 431 ? 15.401 23.108 -1.550 1.00 34.53 431 SER A O 1
ATOM 3387 N N . ASP A 1 432 ? 15.725 21.031 -0.767 1.00 35.41 432 ASP A N 1
ATOM 3388 C CA . ASP A 1 432 ? 16.755 21.311 0.222 1.00 35.41 432 ASP A CA 1
ATOM 3389 C C . ASP A 1 432 ? 18.012 21.738 -0.562 1.00 35.41 432 ASP A C 1
ATOM 3391 O O . ASP A 1 432 ? 18.674 20.871 -1.153 1.00 35.41 432 ASP A O 1
ATOM 3395 N N . PRO A 1 433 ? 18.306 23.050 -0.683 1.00 33.62 433 PRO A N 1
ATOM 3396 C CA . PRO A 1 433 ? 19.335 23.550 -1.594 1.00 33.62 433 PRO A CA 1
ATOM 3397 C C . PRO A 1 433 ? 20.747 23.167 -1.124 1.00 33.62 433 PRO A C 1
ATOM 3399 O O . PRO A 1 433 ? 21.707 23.345 -1.864 1.00 33.62 433 PRO A O 1
ATOM 3402 N N . GLY A 1 434 ? 20.878 22.610 0.087 1.00 36.50 434 GLY A N 1
ATOM 3403 C CA . GLY A 1 434 ? 22.144 22.201 0.693 1.00 36.50 434 GLY A CA 1
ATOM 3404 C C . GLY A 1 434 ? 22.577 20.757 0.418 1.00 36.50 434 GLY A C 1
ATOM 3405 O O . GLY A 1 434 ? 23.599 20.319 0.946 1.00 36.50 434 GLY A O 1
ATOM 3406 N N . ARG A 1 435 ? 21.840 19.965 -0.376 1.00 41.56 435 ARG A N 1
ATOM 3407 C CA . ARG A 1 435 ? 22.226 18.561 -0.620 1.00 41.56 435 ARG A CA 1
ATOM 3408 C C . ARG A 1 435 ? 23.327 18.453 -1.667 1.00 41.56 435 ARG A C 1
ATOM 3410 O O . ARG A 1 435 ? 23.062 18.464 -2.868 1.00 41.56 435 ARG A O 1
ATOM 3417 N N . SER A 1 436 ? 24.560 18.292 -1.187 1.00 38.03 436 SER A N 1
ATOM 3418 C CA . SER A 1 436 ? 25.747 18.101 -2.020 1.00 38.03 436 SER A CA 1
ATOM 3419 C C . SER A 1 436 ? 25.593 16.922 -3.007 1.00 38.03 436 SER A C 1
ATOM 3421 O O . SER A 1 436 ? 24.874 15.951 -2.727 1.00 38.03 436 SER A O 1
ATOM 3423 N N . PRO A 1 437 ? 26.290 16.948 -4.160 1.00 35.78 437 PRO A N 1
ATOM 3424 C CA . PRO A 1 437 ? 26.287 15.858 -5.145 1.00 35.78 437 PRO A CA 1
ATOM 3425 C C . PRO A 1 437 ? 26.601 14.474 -4.546 1.00 35.78 437 PRO A C 1
ATOM 3427 O O . PRO A 1 437 ? 26.025 13.471 -4.972 1.00 35.78 437 PRO A O 1
ATOM 3430 N N . ALA A 1 438 ? 27.428 14.422 -3.495 1.00 33.38 438 ALA A N 1
ATOM 3431 C CA . ALA A 1 438 ? 27.766 13.202 -2.762 1.00 33.38 438 ALA A CA 1
ATOM 3432 C C . ALA A 1 438 ? 26.542 12.543 -2.085 1.00 33.38 438 ALA A C 1
ATOM 3434 O O . ALA A 1 438 ? 26.407 11.318 -2.086 1.00 33.38 438 ALA A O 1
ATOM 3435 N N . VAL A 1 439 ? 25.588 13.336 -1.581 1.00 39.25 439 VAL A N 1
ATOM 3436 C CA . VAL A 1 439 ? 24.355 12.835 -0.943 1.00 39.25 439 VAL A CA 1
ATOM 3437 C C . VAL A 1 439 ? 23.365 12.276 -1.977 1.00 39.25 439 VAL A C 1
ATOM 3439 O O . VAL A 1 439 ? 22.651 11.309 -1.695 1.00 39.25 439 VAL A O 1
ATOM 3442 N N . ARG A 1 440 ? 23.347 12.808 -3.211 1.00 39.19 440 ARG A N 1
ATOM 3443 C CA . ARG A 1 440 ? 22.563 12.223 -4.318 1.00 39.19 440 ARG A CA 1
ATOM 3444 C C . ARG A 1 440 ? 23.075 10.833 -4.699 1.00 39.19 440 ARG A C 1
ATOM 3446 O O . ARG A 1 440 ? 22.254 9.928 -4.853 1.00 39.19 440 ARG A O 1
ATOM 3453 N N . VAL A 1 441 ? 24.393 10.637 -4.764 1.00 34.19 441 VAL A N 1
ATOM 3454 C CA . VAL A 1 441 ? 25.012 9.323 -5.029 1.00 34.19 441 VAL A CA 1
ATOM 3455 C C . VAL A 1 441 ? 24.710 8.329 -3.895 1.00 34.19 441 VAL A C 1
ATOM 3457 O O . VAL A 1 441 ? 24.281 7.205 -4.163 1.00 34.19 441 VAL A O 1
ATOM 3460 N N . LEU A 1 442 ? 24.771 8.769 -2.632 1.00 33.56 442 LEU A N 1
ATOM 3461 C CA . LEU A 1 442 ? 24.338 7.988 -1.459 1.00 33.56 442 LEU A CA 1
ATOM 3462 C C . LEU A 1 442 ? 22.846 7.590 -1.503 1.00 33.56 442 LEU A C 1
ATOM 3464 O O . LEU A 1 442 ? 22.475 6.494 -1.073 1.00 33.56 442 LEU A O 1
ATOM 3468 N N . SER A 1 443 ? 21.964 8.434 -2.049 1.00 43.09 443 SER A N 1
ATOM 3469 C CA . SER A 1 443 ? 20.530 8.119 -2.175 1.00 43.09 443 SER A CA 1
ATOM 3470 C C . SER A 1 443 ? 20.227 7.048 -3.236 1.00 43.09 443 SER A C 1
ATOM 3472 O O . SER A 1 443 ? 19.289 6.268 -3.075 1.00 43.09 443 SER A O 1
ATOM 3474 N N . VAL A 1 444 ? 21.043 6.959 -4.293 1.00 38.91 444 VAL A N 1
ATOM 3475 C CA . VAL A 1 444 ? 20.940 5.910 -5.322 1.00 38.91 444 VAL A CA 1
ATOM 3476 C C . VAL A 1 444 ? 21.546 4.600 -4.809 1.00 38.91 444 VAL A C 1
ATOM 3478 O O . VAL A 1 444 ? 20.898 3.557 -4.908 1.00 38.91 444 VAL A O 1
ATOM 3481 N N . GLY A 1 445 ? 22.718 4.660 -4.163 1.00 41.06 445 GLY A N 1
ATOM 3482 C CA . GLY A 1 445 ? 23.349 3.502 -3.519 1.00 41.06 445 GLY A CA 1
ATOM 3483 C C . GLY A 1 445 ? 22.475 2.885 -2.424 1.00 41.06 445 GLY A C 1
ATOM 3484 O O . GLY A 1 445 ? 22.262 1.677 -2.400 1.00 41.06 445 GLY A O 1
ATOM 3485 N N . SER A 1 446 ? 21.850 3.704 -1.574 1.00 51.59 446 SER A N 1
ATOM 3486 C CA . SER A 1 446 ? 20.939 3.208 -0.530 1.00 51.59 446 SER A CA 1
ATOM 3487 C C . SER A 1 446 ? 19.644 2.594 -1.077 1.00 51.59 446 SER A C 1
ATOM 3489 O O . SER A 1 446 ? 19.122 1.663 -0.465 1.00 51.59 446 SER A O 1
ATOM 3491 N N . LYS A 1 447 ? 19.116 3.057 -2.223 1.00 52.72 447 LYS A N 1
ATOM 3492 C CA . LYS A 1 447 ? 17.960 2.426 -2.892 1.00 52.72 447 LYS A CA 1
ATOM 3493 C C . LYS A 1 447 ? 18.327 1.081 -3.522 1.00 52.72 447 LYS A C 1
ATOM 3495 O O . LYS A 1 447 ? 17.547 0.140 -3.394 1.00 52.72 447 LYS A O 1
ATOM 3500 N N . PHE A 1 448 ? 19.507 0.976 -4.135 1.00 48.53 448 PHE A N 1
ATOM 3501 C CA . PHE A 1 448 ? 20.028 -0.278 -4.684 1.00 48.53 448 PHE A CA 1
ATOM 3502 C C . PHE A 1 448 ? 20.268 -1.322 -3.585 1.00 48.53 448 PHE A C 1
ATOM 3504 O O . PHE A 1 448 ? 19.736 -2.424 -3.662 1.00 48.53 448 PHE A O 1
ATOM 3511 N N . VAL A 1 449 ? 20.940 -0.942 -2.496 1.00 50.72 449 VAL A N 1
ATOM 3512 C CA . VAL A 1 449 ? 21.209 -1.834 -1.356 1.00 50.72 449 VAL A CA 1
ATOM 3513 C C . VAL A 1 449 ? 19.915 -2.266 -0.638 1.00 50.72 449 VAL A C 1
ATOM 3515 O O . VAL A 1 449 ? 19.730 -3.444 -0.343 1.00 50.72 449 VAL A O 1
ATOM 3518 N N . LYS A 1 450 ? 18.935 -1.361 -0.460 1.00 55.91 450 LYS A N 1
ATOM 3519 C CA . LYS A 1 450 ? 17.574 -1.719 0.009 1.00 55.91 450 LYS A CA 1
ATOM 3520 C C . LYS A 1 450 ? 16.845 -2.675 -0.936 1.00 55.91 450 LYS A C 1
ATOM 3522 O O . LYS A 1 450 ? 15.962 -3.419 -0.511 1.00 55.91 450 LYS A O 1
ATOM 3527 N N . SER A 1 451 ? 17.118 -2.584 -2.234 1.00 57.66 451 SER A N 1
ATOM 3528 C CA . SER A 1 451 ? 16.542 -3.475 -3.236 1.00 57.66 451 SER A CA 1
ATOM 3529 C C . SER A 1 451 ? 17.186 -4.858 -3.189 1.00 57.66 451 SER A C 1
ATOM 3531 O O . SER A 1 451 ? 16.448 -5.831 -3.267 1.00 57.66 451 SER A O 1
ATOM 3533 N N . LEU A 1 452 ? 18.509 -4.940 -2.999 1.00 55.66 452 LEU A N 1
ATOM 3534 C CA . LEU A 1 452 ? 19.252 -6.195 -2.839 1.00 55.66 452 LEU A CA 1
ATOM 3535 C C . LEU A 1 452 ? 18.844 -6.953 -1.573 1.00 55.66 452 LEU A C 1
ATOM 3537 O O . LEU A 1 452 ? 18.486 -8.116 -1.667 1.00 55.66 452 LEU A O 1
ATOM 3541 N N . TYR A 1 453 ? 18.760 -6.283 -0.421 1.00 54.62 453 TYR A N 1
ATOM 3542 C CA . TYR A 1 453 ? 18.320 -6.927 0.825 1.00 54.62 453 TYR A CA 1
ATOM 3543 C C . TYR A 1 453 ? 16.933 -7.590 0.704 1.00 54.62 453 TYR A C 1
ATOM 3545 O O . TYR A 1 453 ? 16.708 -8.689 1.198 1.00 54.62 453 TYR A O 1
ATOM 3553 N N . ARG A 1 454 ? 15.981 -6.916 0.043 1.00 62.59 454 ARG A N 1
ATOM 3554 C CA . ARG A 1 454 ? 14.633 -7.467 -0.199 1.00 62.59 454 ARG A CA 1
ATOM 3555 C C . ARG A 1 454 ? 14.658 -8.582 -1.235 1.00 62.59 454 ARG A C 1
ATOM 3557 O O . ARG A 1 454 ? 13.988 -9.591 -1.063 1.00 62.59 454 ARG A O 1
ATOM 3564 N N . ALA A 1 455 ? 15.444 -8.380 -2.291 1.00 65.88 455 ALA A N 1
ATOM 3565 C CA . ALA A 1 455 ? 15.664 -9.378 -3.318 1.00 65.88 455 ALA A CA 1
ATOM 3566 C C . ALA A 1 455 ? 16.215 -10.676 -2.722 1.00 65.88 455 ALA A C 1
ATOM 3568 O O . ALA A 1 455 ? 15.786 -11.734 -3.144 1.00 65.88 455 ALA A O 1
ATOM 3569 N N . GLU A 1 456 ? 17.098 -10.609 -1.727 1.00 67.88 456 GLU A N 1
ATOM 3570 C CA . GLU A 1 456 ? 17.664 -11.794 -1.082 1.00 67.88 456 GLU A CA 1
ATOM 3571 C C . GLU A 1 456 ? 16.589 -12.678 -0.438 1.00 67.88 456 GLU A C 1
ATOM 3573 O O . GLU A 1 456 ? 16.493 -13.847 -0.794 1.00 67.88 456 GLU A O 1
ATOM 3578 N N . ASP A 1 457 ? 15.751 -12.145 0.457 1.00 73.81 457 ASP A N 1
ATOM 3579 C CA . ASP A 1 457 ? 14.692 -12.934 1.115 1.00 73.81 457 ASP A CA 1
ATOM 3580 C C . ASP A 1 457 ? 13.641 -13.442 0.115 1.00 73.81 457 ASP A C 1
ATOM 3582 O O . ASP A 1 457 ? 13.302 -14.628 0.107 1.00 73.81 457 ASP A O 1
ATOM 3586 N N . ASP A 1 458 ? 13.175 -12.566 -0.782 1.00 80.81 458 ASP A N 1
ATOM 3587 C CA . ASP A 1 458 ? 12.172 -12.940 -1.775 1.00 80.81 458 ASP A CA 1
ATOM 3588 C C . ASP A 1 458 ? 12.722 -14.010 -2.747 1.00 80.81 458 ASP A C 1
ATOM 3590 O O . ASP A 1 458 ? 11.998 -14.954 -3.058 1.00 80.81 458 ASP A O 1
ATOM 3594 N N . VAL A 1 459 ? 13.995 -13.938 -3.185 1.00 81.81 459 VAL A N 1
ATOM 3595 C CA . VAL A 1 459 ? 14.630 -14.963 -4.052 1.00 81.81 459 VAL A CA 1
ATOM 3596 C C . VAL A 1 459 ? 14.542 -16.340 -3.406 1.00 81.81 459 VAL A C 1
ATOM 3598 O O . VAL A 1 459 ? 14.159 -17.297 -4.077 1.00 81.81 459 VAL A O 1
ATOM 3601 N N . TRP A 1 460 ? 14.872 -16.450 -2.119 1.00 83.31 460 TRP A N 1
ATOM 3602 C CA . TRP A 1 460 ? 14.861 -17.736 -1.422 1.00 83.31 460 TRP A CA 1
ATOM 3603 C C . TRP A 1 460 ? 13.448 -18.288 -1.237 1.00 83.31 460 TRP A C 1
ATOM 3605 O O . TRP A 1 460 ? 13.244 -19.492 -1.383 1.00 83.31 460 TRP A O 1
ATOM 3615 N N . LYS A 1 461 ? 12.450 -17.430 -1.017 1.00 88.38 461 LYS A N 1
ATOM 3616 C CA . LYS A 1 461 ? 11.046 -17.861 -0.956 1.00 88.38 461 LYS A CA 1
ATOM 3617 C C . LYS A 1 461 ? 10.493 -18.277 -2.311 1.00 88.38 461 LYS A C 1
ATOM 3619 O O . LYS A 1 461 ? 9.773 -19.269 -2.381 1.00 88.38 461 LYS A O 1
ATOM 3624 N N . VAL A 1 462 ? 10.849 -17.579 -3.392 1.00 88.88 462 VAL A N 1
ATOM 3625 C CA . VAL A 1 462 ? 10.484 -18.017 -4.749 1.00 88.88 462 VAL A CA 1
ATOM 3626 C C . VAL A 1 462 ? 11.181 -19.336 -5.088 1.00 88.88 462 VAL A C 1
ATOM 3628 O O . VAL A 1 462 ? 10.554 -20.239 -5.634 1.00 88.88 462 VAL A O 1
ATOM 3631 N N . PHE A 1 463 ? 12.453 -19.489 -4.714 1.00 88.62 463 PHE A N 1
ATOM 3632 C CA . PHE A 1 463 ? 13.185 -20.743 -4.873 1.00 88.62 463 PHE A CA 1
ATOM 3633 C C . PHE A 1 463 ? 12.510 -21.900 -4.124 1.00 88.62 463 PHE A C 1
ATOM 3635 O O . PHE A 1 463 ? 12.320 -22.976 -4.699 1.00 88.62 463 PHE A O 1
ATOM 3642 N N . ALA A 1 464 ? 12.106 -21.671 -2.872 1.00 91.25 464 ALA A N 1
ATOM 3643 C CA . ALA A 1 464 ? 11.357 -22.634 -2.076 1.00 91.25 464 ALA A CA 1
ATOM 3644 C C . ALA A 1 464 ? 10.020 -22.992 -2.723 1.00 91.25 464 ALA A C 1
ATOM 3646 O O . ALA A 1 464 ? 9.726 -24.170 -2.906 1.00 91.25 464 ALA A O 1
ATOM 3647 N N . PHE A 1 465 ? 9.260 -21.985 -3.151 1.00 93.44 465 PHE A N 1
ATOM 3648 C CA . PHE A 1 465 ? 7.988 -22.175 -3.835 1.00 93.44 465 PHE A CA 1
ATOM 3649 C C . PHE A 1 465 ? 8.136 -23.040 -5.087 1.00 93.44 465 PHE A C 1
ATOM 3651 O O . PHE A 1 465 ? 7.404 -24.006 -5.249 1.00 93.44 465 PHE A O 1
ATOM 3658 N N . GLU A 1 466 ? 9.118 -22.764 -5.941 1.00 92.25 466 GLU A N 1
ATOM 3659 C CA . GLU A 1 466 ? 9.353 -23.544 -7.160 1.00 92.25 466 GLU A CA 1
ATOM 3660 C C . GLU A 1 466 ? 9.808 -24.987 -6.887 1.00 92.25 466 GLU A C 1
ATOM 3662 O O . GLU A 1 466 ? 9.475 -25.905 -7.644 1.00 92.25 466 GLU A O 1
ATOM 3667 N N . ASN A 1 467 ? 10.570 -25.207 -5.812 1.00 92.62 467 ASN A N 1
ATOM 3668 C CA . ASN A 1 467 ? 10.974 -26.547 -5.386 1.00 92.62 467 ASN A CA 1
ATOM 3669 C C . ASN A 1 467 ? 9.775 -27.360 -4.901 1.00 92.62 467 ASN A C 1
ATOM 3671 O O . ASN A 1 467 ? 9.586 -28.498 -5.334 1.00 92.62 467 ASN A O 1
ATOM 3675 N N . GLU A 1 468 ? 8.972 -26.769 -4.022 1.00 93.75 468 GLU A N 1
ATOM 3676 C CA . GLU A 1 468 ? 7.783 -27.402 -3.464 1.00 93.75 468 GLU A CA 1
ATOM 3677 C C . GLU A 1 468 ? 6.705 -27.597 -4.535 1.00 93.75 468 GLU A C 1
ATOM 3679 O O . GLU A 1 468 ? 6.092 -28.657 -4.596 1.00 93.75 468 GLU A O 1
ATOM 3684 N N . LEU A 1 469 ? 6.540 -26.652 -5.465 1.00 93.12 469 LEU A N 1
ATOM 3685 C CA . LEU A 1 469 ? 5.628 -26.794 -6.599 1.00 93.12 469 LEU A CA 1
ATOM 3686 C C . LEU A 1 469 ? 6.014 -27.988 -7.475 1.00 93.12 469 LEU A C 1
ATOM 3688 O O . LEU A 1 469 ? 5.156 -28.779 -7.856 1.00 93.12 469 LEU A O 1
ATOM 3692 N N . ALA A 1 470 ? 7.310 -28.174 -7.742 1.00 92.19 470 ALA A N 1
ATOM 3693 C CA . ALA A 1 470 ? 7.797 -29.346 -8.464 1.00 92.19 470 ALA A CA 1
ATOM 3694 C C . ALA A 1 470 ? 7.641 -30.648 -7.657 1.00 92.19 470 ALA A C 1
ATOM 3696 O O . ALA A 1 470 ? 7.374 -31.699 -8.237 1.00 92.19 470 ALA A O 1
ATOM 3697 N N . ARG A 1 471 ? 7.817 -30.600 -6.330 1.00 93.19 471 ARG A N 1
ATOM 3698 C CA . ARG A 1 471 ? 7.660 -31.758 -5.437 1.00 93.19 471 ARG A CA 1
ATOM 3699 C C . ARG A 1 471 ? 6.202 -32.211 -5.371 1.00 93.19 471 ARG A C 1
ATOM 3701 O O . ARG A 1 471 ? 5.908 -33.362 -5.680 1.00 93.19 471 ARG A O 1
ATOM 3708 N N . TYR A 1 472 ? 5.298 -31.309 -5.007 1.00 93.44 472 TYR A N 1
ATOM 3709 C CA . TYR A 1 472 ? 3.879 -31.610 -4.863 1.00 93.44 472 TYR A CA 1
ATOM 3710 C C . TYR A 1 472 ? 3.187 -31.788 -6.211 1.00 93.44 472 TYR A C 1
ATOM 3712 O O . TYR A 1 472 ? 2.304 -32.625 -6.304 1.00 93.44 472 TYR A O 1
ATOM 3720 N N . GLY A 1 473 ? 3.620 -31.103 -7.272 1.00 94.00 473 GLY A N 1
ATOM 3721 C CA . GLY A 1 473 ? 3.096 -31.344 -8.619 1.00 94.00 473 GLY A CA 1
ATOM 3722 C C . GLY A 1 473 ? 3.378 -32.765 -9.114 1.00 94.00 473 GLY A C 1
ATOM 3723 O O . GLY A 1 473 ? 2.531 -33.364 -9.767 1.00 94.00 473 GLY A O 1
ATOM 3724 N N . ALA A 1 474 ? 4.531 -33.338 -8.752 1.00 93.38 474 ALA A N 1
ATOM 3725 C CA . ALA A 1 474 ? 4.837 -34.739 -9.039 1.00 93.38 474 ALA A CA 1
ATOM 3726 C C . ALA A 1 474 ? 4.094 -35.712 -8.105 1.00 93.38 474 ALA A C 1
ATOM 3728 O O . ALA A 1 474 ? 3.680 -36.781 -8.540 1.00 93.38 474 ALA A O 1
ATOM 3729 N N . ALA A 1 475 ? 3.928 -35.355 -6.828 1.00 94.00 475 ALA A N 1
ATOM 3730 C CA . ALA A 1 475 ? 3.288 -36.217 -5.831 1.00 94.00 475 ALA A CA 1
ATOM 3731 C C . ALA A 1 475 ? 1.747 -36.191 -5.869 1.00 94.00 475 ALA A C 1
ATOM 3733 O O . ALA A 1 475 ? 1.115 -37.120 -5.365 1.00 94.00 475 ALA A O 1
ATOM 3734 N N . LYS A 1 476 ? 1.154 -35.117 -6.403 1.00 94.56 476 LYS A N 1
ATOM 3735 C CA . LYS A 1 476 ? -0.290 -34.836 -6.448 1.00 94.56 476 LYS A CA 1
ATOM 3736 C C . LYS A 1 476 ? -0.725 -34.330 -7.835 1.00 94.56 476 LYS A C 1
ATOM 3738 O O . LYS A 1 476 ? -1.228 -33.208 -7.943 1.00 94.56 476 LYS A O 1
ATOM 3743 N N . PRO A 1 477 ? -0.520 -35.114 -8.911 1.00 93.38 477 PRO A N 1
ATOM 3744 C CA . PRO A 1 477 ? -0.861 -34.698 -10.275 1.00 93.38 477 PRO A CA 1
ATOM 3745 C C . PRO A 1 477 ? -2.368 -34.474 -10.481 1.00 93.38 477 PRO A C 1
ATOM 3747 O O . PRO A 1 477 ? -2.767 -33.800 -11.426 1.00 93.38 477 PRO A O 1
ATOM 3750 N N . GLU A 1 478 ? -3.210 -35.023 -9.603 1.00 95.00 478 GLU A N 1
ATOM 3751 C CA . GLU A 1 478 ? -4.662 -34.865 -9.619 1.00 95.00 478 GLU A CA 1
ATOM 3752 C C . GLU A 1 478 ? -5.140 -33.517 -9.061 1.00 95.00 478 GLU A C 1
ATOM 3754 O O . GLU A 1 478 ? -6.312 -33.162 -9.202 1.00 95.00 478 GLU A O 1
ATOM 3759 N N . TRP A 1 479 ? -4.270 -32.759 -8.387 1.00 94.62 479 TRP A N 1
ATOM 3760 C CA . TRP A 1 479 ? -4.647 -31.452 -7.859 1.00 94.62 479 TRP A CA 1
ATOM 3761 C C . TRP A 1 479 ? -4.717 -30.420 -8.980 1.00 94.62 479 TRP A C 1
ATOM 3763 O O . TRP A 1 479 ? -3.800 -30.275 -9.783 1.00 94.62 479 TRP A O 1
ATOM 3773 N N . SER A 1 480 ? -5.787 -29.622 -8.974 1.00 95.44 480 SER A N 1
ATOM 3774 C CA . SER A 1 480 ? -5.843 -28.397 -9.772 1.00 95.44 480 SER A CA 1
ATOM 3775 C C . SER A 1 480 ? -4.644 -27.501 -9.453 1.00 95.44 480 SER A C 1
ATOM 3777 O O . SER A 1 480 ? -4.243 -27.418 -8.286 1.00 95.44 480 SER A O 1
ATOM 3779 N N . VAL A 1 481 ? -4.166 -26.752 -10.447 1.00 91.25 481 VAL A N 1
ATOM 3780 C CA . VAL A 1 481 ? -3.053 -25.801 -10.293 1.00 91.25 481 VAL A CA 1
ATOM 3781 C C . VAL A 1 481 ? -3.282 -24.849 -9.115 1.00 91.25 481 VAL A C 1
ATOM 3783 O O . VAL A 1 481 ? -2.394 -24.697 -8.284 1.00 91.25 481 VAL A O 1
ATOM 3786 N N . ASP A 1 482 ? -4.487 -24.297 -8.965 1.00 90.06 482 ASP A N 1
ATOM 3787 C CA . ASP A 1 482 ? -4.788 -23.338 -7.894 1.00 90.06 482 ASP A CA 1
ATOM 3788 C C . ASP A 1 482 ? -4.665 -23.956 -6.495 1.00 90.06 482 ASP A C 1
ATOM 3790 O O . ASP A 1 482 ? -4.041 -23.381 -5.601 1.00 90.06 482 ASP A O 1
ATOM 3794 N N . ARG A 1 483 ? -5.212 -25.165 -6.302 1.00 92.62 483 ARG A N 1
ATOM 3795 C CA . ARG A 1 483 ? -5.069 -25.920 -5.045 1.00 92.62 483 ARG A CA 1
ATOM 3796 C C . ARG A 1 483 ? -3.602 -26.202 -4.732 1.00 92.62 483 ARG A C 1
ATOM 3798 O O . ARG A 1 483 ? -3.182 -26.053 -3.585 1.00 92.62 483 ARG A O 1
ATOM 3805 N N . LEU A 1 484 ? -2.844 -26.623 -5.741 1.00 94.12 484 LEU A N 1
ATOM 3806 C CA . LEU A 1 484 ? -1.429 -26.937 -5.604 1.00 94.12 484 LEU A CA 1
ATOM 3807 C C . LEU A 1 484 ? -0.626 -25.697 -5.193 1.00 94.12 484 LEU A C 1
ATOM 3809 O O . LEU A 1 484 ? 0.110 -25.737 -4.209 1.00 94.12 484 LEU A O 1
ATOM 3813 N N . GLU A 1 485 ? -0.810 -24.583 -5.899 1.00 93.50 485 GLU A N 1
ATOM 3814 C CA . GLU A 1 485 ? -0.129 -23.322 -5.611 1.00 93.50 485 GLU A CA 1
ATOM 3815 C C . GLU A 1 485 ? -0.498 -22.770 -4.228 1.00 93.50 485 GLU A C 1
ATOM 3817 O O . GLU A 1 485 ? 0.387 -22.335 -3.490 1.00 93.50 485 GLU A O 1
ATOM 3822 N N . ALA A 1 486 ? -1.775 -22.834 -3.836 1.00 90.31 486 ALA A N 1
ATOM 3823 C CA . ALA A 1 486 ? -2.230 -22.396 -2.518 1.00 90.31 486 ALA A CA 1
ATOM 3824 C C . ALA A 1 486 ? -1.601 -23.221 -1.383 1.00 90.31 486 ALA A C 1
ATOM 3826 O O . ALA A 1 486 ? -1.127 -22.652 -0.395 1.00 90.31 486 ALA A O 1
ATOM 3827 N N . HIS A 1 487 ? -1.549 -24.547 -1.543 1.00 91.88 487 HIS A N 1
ATOM 3828 C CA . HIS A 1 487 ? -0.938 -25.446 -0.566 1.00 91.88 487 HIS A CA 1
ATOM 3829 C C . HIS A 1 487 ? 0.567 -25.198 -0.431 1.00 91.88 487 HIS A C 1
ATOM 3831 O O . HIS A 1 487 ? 1.088 -25.024 0.671 1.00 91.88 487 HIS A O 1
ATOM 3837 N N . VAL A 1 488 ? 1.271 -25.110 -1.559 1.00 94.31 488 VAL A N 1
ATOM 3838 C CA . VAL A 1 488 ? 2.712 -24.849 -1.574 1.00 94.31 488 VAL A CA 1
ATOM 3839 C C . VAL A 1 488 ? 3.032 -23.476 -0.977 1.00 94.31 488 VAL A C 1
ATOM 3841 O O . VAL A 1 488 ? 3.974 -23.336 -0.197 1.00 94.31 488 VAL A O 1
ATOM 3844 N N . ALA A 1 489 ? 2.225 -22.459 -1.270 1.00 91.75 489 ALA A N 1
ATOM 3845 C CA . ALA A 1 489 ? 2.399 -21.137 -0.684 1.00 91.75 489 ALA A CA 1
ATOM 3846 C C . ALA A 1 489 ? 2.197 -21.124 0.841 1.00 91.75 489 ALA A C 1
ATOM 3848 O O . ALA A 1 489 ? 2.870 -20.378 1.556 1.00 91.75 489 ALA A O 1
ATOM 3849 N N . GLU A 1 490 ? 1.281 -21.937 1.370 1.00 88.94 490 GLU A N 1
ATOM 3850 C CA . GLU A 1 490 ? 1.148 -22.151 2.813 1.00 88.94 490 GLU A CA 1
ATOM 3851 C C . GLU A 1 490 ? 2.404 -22.799 3.411 1.00 88.94 490 GLU A C 1
ATOM 3853 O O . GLU A 1 490 ? 2.916 -22.302 4.417 1.00 88.94 490 GLU A O 1
ATOM 3858 N N . ILE A 1 491 ? 2.954 -23.834 2.767 1.00 91.94 491 ILE A N 1
ATOM 3859 C CA . ILE A 1 491 ? 4.202 -24.479 3.202 1.00 91.94 491 ILE A CA 1
ATOM 3860 C C . ILE A 1 491 ? 5.338 -23.463 3.277 1.00 91.94 491 ILE A C 1
ATOM 3862 O O . ILE A 1 491 ? 6.002 -23.370 4.310 1.00 91.94 491 ILE A O 1
ATOM 3866 N N . VAL A 1 492 ? 5.548 -22.662 2.229 1.00 91.44 492 VAL A N 1
ATOM 3867 C CA . VAL A 1 492 ? 6.640 -21.675 2.204 1.00 91.44 492 VAL A CA 1
ATOM 3868 C C . VAL A 1 492 ? 6.478 -20.648 3.327 1.00 91.44 492 VAL A C 1
ATOM 3870 O O . VAL A 1 492 ? 7.428 -20.404 4.065 1.00 91.44 492 VAL A O 1
ATOM 3873 N N . ARG A 1 493 ? 5.272 -20.105 3.542 1.00 8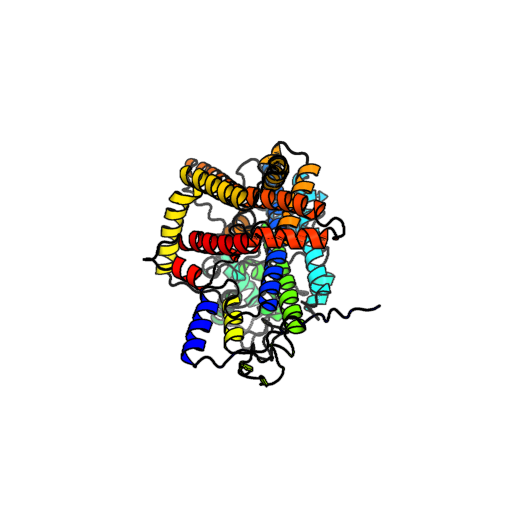8.12 493 ARG A N 1
ATOM 3874 C CA . ARG A 1 493 ? 5.006 -19.172 4.658 1.00 88.12 493 ARG A CA 1
ATOM 3875 C C . ARG A 1 493 ? 5.262 -19.800 6.025 1.00 88.12 493 ARG A C 1
ATOM 3877 O O . ARG A 1 493 ? 5.743 -19.135 6.946 1.00 88.12 493 ARG A O 1
ATOM 3884 N N . ASN A 1 494 ? 4.939 -21.078 6.175 1.00 88.25 494 ASN A N 1
ATOM 3885 C CA . ASN A 1 494 ? 5.118 -21.805 7.423 1.00 88.25 494 ASN A CA 1
ATOM 3886 C C . ASN A 1 494 ? 6.584 -22.161 7.695 1.00 88.25 494 ASN A C 1
ATOM 3888 O O . ASN A 1 494 ? 6.994 -22.122 8.848 1.00 88.25 494 ASN A O 1
ATOM 3892 N N . THR A 1 495 ? 7.379 -22.416 6.659 1.00 89.31 495 THR A N 1
ATOM 3893 C CA . THR A 1 495 ? 8.763 -22.916 6.765 1.00 89.31 495 THR A CA 1
ATOM 3894 C C . THR A 1 495 ? 9.844 -21.860 6.549 1.00 89.31 495 THR A C 1
ATOM 3896 O O . THR A 1 495 ? 11.012 -22.115 6.834 1.00 89.31 495 THR A O 1
ATOM 3899 N N . HIS A 1 496 ? 9.472 -20.665 6.083 1.00 88.94 496 HIS A N 1
ATOM 3900 C CA . HIS A 1 496 ? 10.385 -19.544 5.871 1.00 88.94 496 HIS A CA 1
ATOM 3901 C C . HIS A 1 496 ? 9.949 -18.303 6.671 1.00 88.94 496 HIS A C 1
ATOM 3903 O O . HIS A 1 496 ? 8.748 -18.104 6.911 1.00 88.94 496 HIS A O 1
ATOM 3909 N N . PRO A 1 497 ? 10.901 -17.449 7.102 1.00 84.44 497 PRO A N 1
ATOM 3910 C CA . PRO A 1 497 ? 10.590 -16.248 7.875 1.00 84.44 497 PRO A CA 1
ATOM 3911 C C . PRO A 1 497 ? 9.586 -15.339 7.159 1.00 84.44 497 PRO A C 1
ATOM 3913 O O . PRO A 1 497 ? 9.809 -14.913 6.033 1.00 84.44 497 PRO A O 1
ATOM 3916 N N . THR A 1 498 ? 8.479 -15.001 7.811 1.00 79.19 498 THR A N 1
ATOM 3917 C CA . THR A 1 498 ? 7.398 -14.175 7.261 1.00 79.19 498 THR A CA 1
ATOM 3918 C C . THR A 1 498 ? 7.020 -13.123 8.298 1.00 79.19 498 THR A C 1
ATOM 3920 O O . THR A 1 498 ? 6.229 -13.361 9.208 1.00 79.19 498 THR A O 1
ATOM 3923 N N . TYR A 1 499 ? 7.612 -11.931 8.184 1.00 71.50 499 TYR A N 1
ATOM 3924 C CA . TYR A 1 499 ? 7.595 -10.928 9.255 1.00 71.50 499 TYR A CA 1
ATOM 3925 C C . TYR A 1 499 ? 6.210 -10.338 9.566 1.00 71.50 499 TYR A C 1
ATOM 3927 O O . TYR A 1 499 ? 6.005 -9.792 10.657 1.00 71.50 499 TYR A O 1
ATOM 3935 N N . SER A 1 500 ? 5.244 -10.469 8.655 1.00 69.31 500 SER A N 1
ATOM 3936 C CA . SER A 1 500 ? 3.841 -10.132 8.914 1.00 69.31 500 SER A CA 1
ATOM 3937 C C . SER A 1 500 ? 3.228 -11.011 10.018 1.00 69.31 500 SER A C 1
ATOM 3939 O O . SER A 1 500 ? 2.460 -10.494 10.838 1.00 69.31 500 SER A O 1
ATOM 3941 N N . LEU A 1 501 ? 3.667 -12.273 10.142 1.00 76.06 501 LEU A N 1
ATOM 3942 C CA . LEU A 1 501 ? 3.197 -13.259 11.126 1.00 76.06 501 LEU A CA 1
ATOM 3943 C C . LEU A 1 501 ? 3.819 -13.103 12.523 1.00 76.06 501 LEU A C 1
ATOM 3945 O O . LEU A 1 501 ? 3.396 -13.790 13.454 1.00 76.06 501 LEU A O 1
ATOM 3949 N N . VAL A 1 502 ? 4.778 -12.187 12.705 1.00 78.56 502 VAL A N 1
ATOM 3950 C CA . VAL A 1 502 ? 5.431 -11.985 14.007 1.00 78.56 502 VAL A CA 1
ATOM 3951 C C . VAL A 1 502 ? 4.380 -11.619 15.069 1.00 78.56 502 VAL A C 1
ATOM 3953 O O . VAL A 1 502 ? 3.619 -10.659 14.865 1.00 78.56 502 VAL A O 1
ATOM 3956 N N . PRO A 1 503 ? 4.348 -12.318 16.220 1.00 77.38 503 PRO A N 1
ATOM 3957 C CA . PRO A 1 503 ? 3.362 -12.073 17.263 1.00 77.38 503 PRO A CA 1
ATOM 3958 C C . PRO A 1 503 ? 3.403 -10.656 17.841 1.00 77.38 503 PRO A C 1
ATOM 3960 O O . PRO A 1 503 ? 4.436 -9.975 17.849 1.00 77.38 503 PRO A O 1
ATOM 3963 N N . ARG A 1 504 ? 2.271 -10.217 18.397 1.00 75.62 504 ARG A N 1
ATOM 3964 C CA . ARG A 1 504 ? 2.112 -8.882 18.995 1.00 75.62 504 ARG A CA 1
ATOM 3965 C C . ARG A 1 504 ? 3.155 -8.579 20.071 1.00 75.62 504 ARG A C 1
ATOM 3967 O O . ARG A 1 504 ? 3.768 -7.515 20.036 1.00 75.62 504 ARG A O 1
ATOM 3974 N N . GLY A 1 505 ? 3.348 -9.491 21.018 1.00 73.25 505 GLY A N 1
ATOM 3975 C CA . GLY A 1 505 ? 4.275 -9.330 22.136 1.00 73.25 505 GLY A CA 1
ATOM 3976 C C . GLY A 1 505 ? 5.700 -9.111 21.644 1.00 73.25 505 GLY A C 1
ATOM 3977 O O . GLY A 1 505 ? 6.386 -8.214 22.123 1.00 73.25 505 GLY A O 1
ATOM 3978 N N . VAL A 1 506 ? 6.102 -9.821 20.588 1.00 76.38 506 VAL A N 1
ATOM 3979 C CA . VAL A 1 506 ? 7.403 -9.636 19.929 1.00 76.38 506 VAL A CA 1
ATOM 3980 C C . VAL A 1 506 ? 7.474 -8.283 19.210 1.00 76.38 506 VAL A C 1
ATOM 3982 O O . VAL A 1 506 ? 8.479 -7.579 19.316 1.00 76.38 506 VAL A O 1
ATOM 3985 N N . LYS A 1 507 ? 6.399 -7.857 18.526 1.00 72.75 507 LYS A N 1
ATOM 3986 C CA . LYS A 1 507 ? 6.304 -6.519 17.906 1.00 72.75 507 LYS A CA 1
ATOM 3987 C C . LYS A 1 507 ? 6.401 -5.388 18.943 1.00 72.75 507 LYS A C 1
ATOM 3989 O O . LYS A 1 507 ? 6.987 -4.353 18.626 1.00 72.75 507 LYS A O 1
ATOM 3994 N N . MET A 1 508 ? 5.854 -5.573 20.148 1.00 70.38 508 MET A N 1
ATOM 3995 C CA . MET A 1 508 ? 5.952 -4.626 21.270 1.00 70.38 508 MET A CA 1
ATOM 3996 C C . MET A 1 508 ? 7.346 -4.632 21.895 1.00 70.38 508 MET A C 1
ATOM 3998 O O . MET A 1 508 ? 7.937 -3.570 22.073 1.00 70.38 508 MET A O 1
ATOM 4002 N N . LEU A 1 509 ? 7.903 -5.816 22.143 1.00 74.06 509 LEU A N 1
ATOM 4003 C CA . LEU A 1 509 ? 9.248 -5.998 22.681 1.00 74.06 509 LEU A CA 1
ATOM 4004 C C . LEU A 1 509 ? 10.307 -5.363 21.774 1.00 74.06 509 LEU A C 1
ATOM 4006 O O . LEU A 1 509 ? 11.210 -4.691 22.255 1.00 74.06 509 LEU A O 1
ATOM 4010 N N . ARG A 1 510 ? 10.126 -5.460 20.449 1.00 68.62 510 ARG A N 1
ATOM 4011 C CA . ARG A 1 510 ? 10.962 -4.774 19.453 1.00 68.62 510 ARG A CA 1
ATOM 4012 C C . ARG A 1 510 ? 10.975 -3.252 19.621 1.00 68.62 510 ARG A C 1
ATOM 4014 O O . ARG A 1 510 ? 11.872 -2.605 19.109 1.00 68.62 510 ARG A O 1
ATOM 4021 N N . ARG A 1 511 ? 9.982 -2.647 20.270 1.00 68.06 511 ARG A N 1
ATOM 4022 C CA . ARG A 1 511 ? 9.936 -1.191 20.495 1.00 68.06 511 ARG A CA 1
ATOM 4023 C C . ARG A 1 511 ? 10.548 -0.790 21.830 1.00 68.06 511 ARG A C 1
ATOM 4025 O O . ARG A 1 511 ? 10.761 0.398 22.051 1.00 68.06 511 ARG A O 1
ATOM 4032 N N . PHE A 1 512 ? 10.815 -1.757 22.704 1.00 70.31 512 PHE A N 1
ATOM 4033 C CA . PHE A 1 512 ? 11.355 -1.495 24.021 1.00 70.31 512 PHE A CA 1
ATOM 4034 C C . PHE A 1 512 ? 12.852 -1.163 23.924 1.00 70.31 512 PHE A C 1
ATOM 4036 O O . PHE A 1 512 ? 13.602 -1.932 23.325 1.00 70.31 512 PHE A O 1
ATOM 4043 N N . PRO A 1 513 ? 13.320 -0.039 24.494 1.00 62.25 513 PRO A N 1
ATOM 4044 C CA . PRO A 1 513 ? 14.707 0.390 24.328 1.00 62.25 513 PRO A CA 1
ATOM 4045 C C . PRO A 1 513 ? 15.769 -0.579 24.868 1.00 62.25 513 PRO A C 1
ATOM 4047 O O . PRO A 1 513 ? 16.877 -0.606 24.335 1.00 62.25 513 PRO A O 1
ATOM 4050 N N . LEU A 1 514 ? 15.437 -1.360 25.905 1.00 63.47 514 LEU A N 1
ATOM 4051 C CA . LEU A 1 514 ? 16.384 -2.228 26.623 1.00 63.47 514 LEU A CA 1
ATOM 4052 C C . LEU A 1 514 ? 16.411 -3.671 26.110 1.00 63.47 514 LEU A C 1
ATOM 4054 O O . LEU A 1 514 ? 17.374 -4.390 26.357 1.00 63.47 514 LEU A O 1
ATOM 4058 N N . VAL A 1 515 ? 15.374 -4.106 25.390 1.00 57.69 515 VAL A N 1
ATOM 4059 C CA . VAL A 1 515 ? 15.353 -5.438 24.784 1.00 57.69 515 VAL A CA 1
ATOM 4060 C C . VAL A 1 515 ? 15.710 -5.275 23.316 1.00 57.69 515 VAL A C 1
ATOM 4062 O O . VAL A 1 515 ? 15.067 -4.539 22.571 1.00 57.69 515 VAL A O 1
ATOM 4065 N N . GLY A 1 516 ? 16.808 -5.912 22.912 1.00 52.28 516 GLY A N 1
ATOM 4066 C CA . GLY A 1 516 ? 17.375 -5.772 21.576 1.00 52.28 516 GLY A CA 1
ATOM 4067 C C . GLY A 1 516 ? 16.329 -5.926 20.466 1.00 52.28 516 GLY A C 1
ATOM 4068 O O . GLY A 1 516 ? 15.412 -6.735 20.521 1.00 52.28 516 GLY A O 1
ATOM 4069 N N . ASN A 1 517 ? 16.486 -5.163 19.392 1.00 51.19 517 ASN A N 1
ATOM 4070 C CA . ASN A 1 517 ? 15.481 -5.057 18.331 1.00 51.19 517 ASN A CA 1
ATOM 4071 C C . ASN A 1 517 ? 15.483 -6.230 17.332 1.00 51.19 517 ASN A C 1
ATOM 4073 O O . ASN A 1 517 ? 14.790 -6.177 16.318 1.00 51.19 517 ASN A O 1
ATOM 4077 N N . PHE A 1 518 ? 16.266 -7.272 17.609 1.00 60.91 518 PHE A N 1
ATOM 4078 C CA . PHE A 1 518 ? 16.394 -8.459 16.768 1.00 60.91 518 PHE A CA 1
ATOM 4079 C C . PHE A 1 518 ? 15.423 -9.574 17.145 1.00 60.91 518 PHE A C 1
ATOM 4081 O O . PHE A 1 518 ? 15.464 -10.613 16.514 1.00 60.91 518 PHE A O 1
ATOM 4088 N N . VAL A 1 519 ? 14.515 -9.362 18.103 1.00 71.44 519 VAL A N 1
ATOM 4089 C CA . VAL A 1 519 ? 13.559 -10.374 18.599 1.00 71.44 519 VAL A CA 1
ATOM 4090 C C . VAL A 1 519 ? 12.641 -10.976 17.526 1.00 71.44 519 VAL A C 1
ATOM 4092 O O . VAL A 1 519 ? 12.158 -12.091 17.694 1.00 71.44 519 VAL A O 1
ATOM 4095 N N . SER A 1 520 ? 12.422 -10.280 16.404 1.00 72.62 520 SER A N 1
ATOM 4096 C CA . SER A 1 520 ? 11.600 -10.787 15.298 1.00 72.62 520 SER A CA 1
ATOM 4097 C C . SER A 1 520 ? 12.222 -11.993 14.592 1.00 72.62 520 SER A C 1
ATOM 4099 O O . SER A 1 520 ? 11.492 -12.915 14.259 1.00 72.62 520 SER A O 1
ATOM 4101 N N . PHE A 1 521 ? 13.543 -12.021 14.387 1.00 75.12 521 PHE A N 1
ATOM 4102 C CA . PHE A 1 521 ? 14.186 -13.130 13.674 1.00 75.12 521 PHE A CA 1
ATOM 4103 C C . PHE A 1 521 ? 14.203 -14.433 14.497 1.00 75.12 521 PHE A C 1
ATOM 4105 O O . PHE A 1 521 ? 13.736 -15.438 13.977 1.00 75.12 521 PHE A O 1
ATOM 4112 N N . PRO A 1 522 ? 14.613 -14.454 15.784 1.00 79.12 522 PRO A N 1
ATOM 4113 C CA . PRO A 1 522 ? 14.483 -15.635 16.638 1.00 79.12 522 PRO A CA 1
ATOM 4114 C C . PRO A 1 522 ? 13.039 -16.122 16.780 1.00 79.12 522 PRO A C 1
ATOM 4116 O O . PRO A 1 522 ? 12.805 -17.326 16.781 1.00 79.12 522 PRO A O 1
ATOM 4119 N N . SER A 1 523 ? 12.064 -15.205 16.855 1.00 83.00 523 SER A N 1
ATOM 4120 C CA . SER A 1 523 ? 10.643 -15.577 16.857 1.00 83.00 523 SER A CA 1
ATOM 4121 C C . SER A 1 523 ? 10.247 -16.310 15.576 1.00 83.00 523 SER A C 1
ATOM 4123 O O . SER A 1 523 ? 9.512 -17.291 15.642 1.00 83.00 523 SER A O 1
ATOM 4125 N N . GLU A 1 524 ? 10.716 -15.841 14.419 1.00 82.94 524 GLU A N 1
ATOM 4126 C CA . GLU A 1 524 ? 10.449 -16.498 13.142 1.00 82.94 524 GLU A CA 1
ATOM 4127 C C . GLU A 1 524 ? 11.186 -17.830 13.019 1.00 82.94 524 GLU A C 1
ATOM 4129 O O . GLU A 1 524 ? 10.568 -18.792 12.591 1.00 82.94 524 GLU A O 1
ATOM 4134 N N . VAL A 1 525 ? 12.442 -17.929 13.468 1.00 83.50 525 VAL A N 1
ATOM 4135 C CA . VAL A 1 525 ? 13.188 -19.200 13.518 1.00 83.50 525 VAL A CA 1
ATOM 4136 C C . VAL A 1 525 ? 12.432 -20.247 14.338 1.00 83.50 525 VAL A C 1
ATOM 4138 O O . VAL A 1 525 ? 12.264 -21.372 13.882 1.00 83.50 525 VAL A O 1
ATOM 4141 N N . ALA A 1 526 ? 11.922 -19.886 15.520 1.00 84.06 526 ALA A N 1
ATOM 4142 C CA . ALA A 1 526 ? 11.143 -20.809 16.345 1.00 84.06 526 ALA A CA 1
ATOM 4143 C C . ALA A 1 526 ? 9.848 -21.261 15.643 1.00 84.06 526 ALA A C 1
ATOM 4145 O O . ALA A 1 526 ? 9.514 -22.446 15.653 1.00 84.06 526 ALA A O 1
ATOM 4146 N N . ARG A 1 527 ? 9.135 -20.325 14.999 1.00 88.00 527 ARG A N 1
ATOM 4147 C CA . ARG A 1 527 ? 7.915 -20.621 14.237 1.00 88.00 527 ARG A CA 1
ATOM 4148 C C . ARG A 1 527 ? 8.207 -21.551 13.058 1.00 88.00 527 ARG A C 1
ATOM 4150 O O . ARG A 1 527 ? 7.506 -22.546 12.892 1.00 88.00 527 ARG A O 1
ATOM 4157 N N . THR A 1 528 ? 9.222 -21.245 12.252 1.00 87.81 528 THR A N 1
ATOM 4158 C CA . THR A 1 528 ? 9.553 -22.036 11.064 1.00 87.81 528 THR A CA 1
ATOM 4159 C C . THR A 1 528 ? 10.071 -23.413 11.427 1.00 87.81 528 THR A C 1
ATOM 4161 O O . THR A 1 528 ? 9.614 -24.383 10.838 1.00 87.81 528 THR A O 1
ATOM 4164 N N . MET A 1 529 ? 10.917 -23.531 12.454 1.00 85.31 529 MET A N 1
ATOM 4165 C CA . MET A 1 529 ? 11.358 -24.829 12.973 1.00 85.31 529 MET A CA 1
ATOM 4166 C C . MET A 1 529 ? 10.176 -25.698 13.408 1.00 85.31 529 MET A C 1
ATOM 4168 O O . MET A 1 529 ? 10.101 -26.857 13.009 1.00 85.31 529 MET A O 1
ATOM 4172 N N . TYR A 1 530 ? 9.224 -25.143 14.169 1.00 87.38 530 TYR A N 1
ATOM 4173 C CA . TYR A 1 530 ? 8.023 -25.873 14.586 1.00 87.38 530 TYR A CA 1
ATOM 4174 C C . TYR A 1 530 ? 7.229 -26.415 13.389 1.00 87.38 530 TYR A C 1
ATOM 4176 O O . TYR A 1 530 ? 6.797 -27.566 13.397 1.00 87.38 530 TYR A O 1
ATOM 4184 N N . HIS A 1 531 ? 7.041 -25.602 12.349 1.00 88.31 531 HIS A N 1
ATOM 4185 C CA . HIS A 1 531 ? 6.299 -26.029 11.167 1.00 88.31 531 HIS A CA 1
ATOM 4186 C C . HIS A 1 531 ? 7.079 -26.997 10.279 1.00 88.31 531 HIS A C 1
ATOM 4188 O O . HIS A 1 531 ? 6.479 -27.943 9.782 1.00 88.31 531 HIS A O 1
ATOM 4194 N N . THR A 1 532 ? 8.387 -26.801 10.102 1.00 86.19 532 THR A N 1
ATOM 4195 C CA . THR A 1 532 ? 9.249 -27.739 9.371 1.00 86.19 532 THR A CA 1
ATOM 4196 C C . THR A 1 532 ? 9.210 -29.121 10.026 1.00 86.19 532 THR A C 1
ATOM 4198 O O . THR A 1 532 ? 8.991 -30.100 9.324 1.00 86.19 532 THR A O 1
ATOM 4201 N N . LEU A 1 533 ? 9.288 -29.203 11.361 1.00 86.75 533 LEU A N 1
ATOM 4202 C CA . LEU A 1 533 ? 9.165 -30.467 12.104 1.00 86.75 533 LEU A CA 1
ATOM 4203 C C . LEU A 1 533 ? 7.780 -31.121 12.012 1.00 86.75 533 LEU A C 1
ATOM 4205 O O . LEU A 1 533 ? 7.653 -32.306 12.274 1.00 86.75 533 LEU A O 1
ATOM 4209 N N . ARG A 1 534 ? 6.729 -30.356 11.704 1.00 86.38 534 ARG A N 1
ATOM 4210 C CA . ARG A 1 534 ? 5.367 -30.884 11.532 1.00 86.38 534 ARG A CA 1
ATOM 4211 C C . ARG A 1 534 ? 5.110 -31.396 10.109 1.00 86.38 534 ARG A C 1
ATOM 4213 O O . ARG A 1 534 ? 4.124 -32.093 9.887 1.00 86.38 534 ARG A O 1
ATOM 4220 N N . LEU A 1 535 ? 5.921 -30.965 9.142 1.00 80.31 535 LEU A N 1
ATOM 4221 C CA . LEU A 1 535 ? 5.836 -31.397 7.744 1.00 80.31 535 LEU A CA 1
ATOM 4222 C C . LEU A 1 535 ? 6.577 -32.715 7.499 1.00 80.31 535 LEU A C 1
ATOM 4224 O O . LEU A 1 535 ? 6.212 -33.434 6.571 1.00 80.31 535 LEU A O 1
ATOM 4228 N N . THR A 1 536 ? 7.612 -32.983 8.299 1.00 58.97 536 THR A N 1
ATOM 4229 C CA . THR A 1 536 ? 8.266 -34.292 8.440 1.00 58.97 536 THR A CA 1
ATOM 4230 C C . THR A 1 536 ? 7.431 -35.207 9.313 1.00 58.97 536 THR A C 1
ATOM 4232 O O . THR A 1 536 ? 7.303 -36.394 8.947 1.00 58.97 536 THR A O 1
#

pLDDT: mean 75.31, std 16.8, range [26.22, 95.44]

Radius of gyration: 26.75 Å; chains: 1; bounding box: 57×104×65 Å

Secondary structure (DSSP, 8-state):
-------PPP--S-------HHHHHHHHHHHHHHSSSTTS-HHHHHHHHHHHHHHHHHHHHHHHHHHHHHHHHHHHH-TTPPPPHHHHHHHHHHHTTSS-GGGS-GGGHHHHHHHHHHHHHHHHHHHHTTSS-THHHHHHHHHTTT-PPPPBGGGT-TTHHHH--HHHHHHHHHHHHHH-TT--HHHHHHHHHHHHHHHHH-SSTTTTSSEETTEEGGGG-BTTB--HHHHHHHTB---HHHHHHHHHHHHHHHHHHHHHHHHHHHHHBTTTBBSS-EEETTEEE-EESS-TT-GGGTTSTT-EE-HHHHHHHHHHH------HHHHHHHHHHHHHHHHHHTS-HHHHHHHHHHHHHHHHHTT---GGGHHHHHHHHHHHHTGGGGTS-HHHHHHHHHHHHHHHHTTSS---GGGTHHHHHHHHHHH-S---TT--HHHHHHHHHHHHHHHHHHHHHHHHHHHHHHHHHHHHHHH-TTS-HHHHHHHHHHHHHHHS--GGG--HHHHHHTT-TTS-TTTHHHHHHHHHHHHHHHH-